Protein AF-A0A255SGQ5-F1 (afdb_monomer)

Radius of gyration: 27.5 Å; Cα contacts (8 Å, |Δi|>4): 583; chains: 1; bounding box: 59×62×75 Å

Nearest PDB structures (foldseek):
  5zg8-assembly1_A-2  TM=3.480E-01  e=1.587E-01  Thermus thermophilus

Sequence (412 aa):
MDKYFICLANSYKRGGRCIAGVEIVFDNNDRWKLVRDDDGRPRWIRPIARTIYGEIPNFLGENIKVFSIVRLTNVVPCPEKAHTENVYYSHIEQYNYAISQDSNVINLLIDTKHQSLFHNRGRAVSTKMIAGINYSLMLIHPDKASAYIDENREKSKNRMRFTYYGTEYDFPITDPTFIDCLKKSADKYTNINDVYLTLSLGLEFEGWHHKLVAGVIIPTDSTKLHEVGGVSYMAQQKQIHHNAYAKWTTGDEEQLSELVKKGVSVQELCQIFGRNEGAIRSRISKLGLDVDASSPHIFDKWANSSNLSLSNQPNWFDEYERKLTSLLDKKNKIEEQINEVRAEILQKMESHGLEKLHSDQFSVSYTPAKTVMQFDSRTFRIENEELYSSYCKPKQREASIVVKRNIKEQYD

Structure (mmCIF, N/CA/C/O backbone):
data_AF-A0A255SGQ5-F1
#
_entry.id   AF-A0A255SGQ5-F1
#
loop_
_atom_site.group_PDB
_atom_site.id
_atom_site.type_symbol
_atom_site.label_atom_id
_atom_site.label_alt_id
_atom_site.label_comp_id
_atom_site.label_asym_id
_atom_site.label_entity_id
_atom_site.label_seq_id
_atom_site.pdbx_PDB_ins_code
_atom_site.Cartn_x
_atom_site.Cartn_y
_atom_site.Cartn_z
_atom_site.occupancy
_atom_site.B_iso_or_equiv
_atom_site.auth_seq_id
_atom_site.auth_comp_id
_atom_site.auth_asym_id
_atom_site.auth_atom_id
_atom_site.pdbx_PDB_model_num
ATOM 1 N N . MET A 1 1 ? 12.057 -13.976 -19.800 1.00 89.31 1 MET A N 1
ATOM 2 C CA . MET A 1 1 ? 11.195 -13.154 -20.675 1.00 89.31 1 MET A CA 1
ATOM 3 C C . MET A 1 1 ? 10.725 -11.953 -19.880 1.00 89.31 1 MET A C 1
ATOM 5 O O . MET A 1 1 ? 10.570 -12.078 -18.665 1.00 89.31 1 MET A O 1
ATOM 9 N N . ASP A 1 2 ? 10.549 -10.819 -20.543 1.00 94.50 2 ASP A N 1
ATOM 10 C CA . ASP A 1 2 ? 10.021 -9.620 -19.902 1.00 94.50 2 ASP A CA 1
ATOM 11 C C . ASP A 1 2 ? 8.510 -9.729 -19.719 1.00 94.50 2 ASP A C 1
ATOM 13 O O . ASP A 1 2 ? 7.827 -10.368 -20.519 1.00 94.50 2 ASP A O 1
ATOM 17 N N . LYS A 1 3 ? 7.991 -9.105 -18.664 1.00 97.88 3 LYS A N 1
ATOM 18 C CA . LYS A 1 3 ? 6.551 -8.969 -18.440 1.00 97.88 3 LYS A CA 1
ATOM 19 C C . LYS A 1 3 ? 6.191 -7.537 -18.102 1.00 97.88 3 LYS A C 1
ATOM 21 O O . LYS A 1 3 ? 6.996 -6.811 -17.521 1.00 97.88 3 LYS A O 1
ATOM 26 N N . TYR A 1 4 ? 4.957 -7.174 -18.419 1.00 98.25 4 TYR A N 1
ATOM 27 C CA . TYR A 1 4 ? 4.394 -5.863 -18.143 1.00 98.25 4 TYR A CA 1
ATOM 28 C C . TYR A 1 4 ? 3.138 -6.021 -17.302 1.00 98.25 4 TYR A C 1
ATOM 30 O O . TYR A 1 4 ? 2.387 -6.980 -17.479 1.00 98.25 4 TYR A O 1
ATOM 38 N N . PHE A 1 5 ? 2.898 -5.086 -16.392 1.00 98.44 5 PHE A N 1
ATOM 39 C CA . PHE A 1 5 ? 1.662 -5.061 -15.623 1.00 98.44 5 PHE A CA 1
ATOM 40 C C . PHE A 1 5 ? 1.232 -3.643 -15.283 1.00 98.44 5 PHE A C 1
ATOM 42 O O . PHE A 1 5 ? 2.065 -2.751 -15.134 1.00 98.44 5 PHE A O 1
ATOM 49 N N . ILE A 1 6 ? -0.075 -3.449 -15.134 1.00 98.25 6 ILE A N 1
ATOM 50 C CA . ILE A 1 6 ? -0.640 -2.220 -14.571 1.00 98.25 6 ILE A CA 1
ATOM 51 C C . ILE A 1 6 ? -0.501 -2.332 -13.057 1.00 98.25 6 ILE A C 1
ATOM 53 O O . ILE A 1 6 ? -1.088 -3.233 -12.461 1.00 98.25 6 ILE A O 1
ATOM 57 N N . CYS A 1 7 ? 0.287 -1.459 -12.432 1.00 98.12 7 CYS A N 1
ATOM 58 C CA . CYS A 1 7 ? 0.491 -1.447 -10.987 1.00 98.12 7 CYS A CA 1
ATOM 59 C C . CYS A 1 7 ? -0.825 -1.119 -10.272 1.00 98.12 7 CYS A C 1
ATOM 61 O O . CYS A 1 7 ? -1.382 -0.046 -10.468 1.00 98.12 7 CYS A O 1
ATOM 63 N N . LEU A 1 8 ? -1.328 -2.016 -9.427 1.00 98.25 8 LEU A N 1
ATOM 64 C CA . LEU A 1 8 ? -2.571 -1.809 -8.668 1.00 98.25 8 LEU A CA 1
ATOM 65 C C . LEU A 1 8 ? -2.339 -1.756 -7.157 1.00 98.25 8 LEU A C 1
ATOM 67 O O . LEU A 1 8 ? -3.241 -1.399 -6.403 1.00 98.25 8 LEU A O 1
ATOM 71 N N . ALA A 1 9 ? -1.135 -2.089 -6.703 1.00 97.88 9 ALA A N 1
ATOM 72 C CA . ALA A 1 9 ? -0.694 -1.904 -5.333 1.00 97.88 9 ALA A CA 1
ATOM 73 C C . ALA A 1 9 ? 0.794 -1.563 -5.313 1.00 97.88 9 ALA A C 1
ATOM 75 O O . ALA A 1 9 ? 1.594 -2.244 -5.950 1.00 97.88 9 ALA A O 1
ATOM 76 N N . ASN A 1 10 ? 1.155 -0.554 -4.525 1.00 97.50 10 ASN A N 1
ATOM 77 C CA . ASN A 1 10 ? 2.523 -0.295 -4.088 1.00 97.50 10 ASN A CA 1
ATOM 78 C C . ASN A 1 10 ? 2.487 0.016 -2.592 1.00 97.50 10 ASN A C 1
ATOM 80 O O . ASN A 1 10 ? 2.470 1.172 -2.185 1.00 97.50 10 ASN A O 1
ATOM 84 N N . SER A 1 11 ? 2.393 -1.024 -1.770 1.00 95.69 11 SER A N 1
ATOM 85 C CA . SER A 1 11 ? 2.067 -0.915 -0.349 1.00 95.69 11 SER A CA 1
ATOM 86 C C . SER A 1 11 ? 3.274 -1.166 0.558 1.00 95.69 11 SER A C 1
ATOM 88 O O . SER A 1 11 ? 4.299 -1.690 0.124 1.00 95.69 11 SER A O 1
ATOM 90 N N . TYR A 1 12 ? 3.192 -0.800 1.838 1.00 93.31 12 TYR A N 1
ATOM 91 C CA . TYR A 1 12 ? 4.212 -1.149 2.828 1.00 93.31 12 TYR A CA 1
ATOM 92 C C . TYR A 1 12 ? 4.217 -2.653 3.140 1.00 93.31 12 TYR A C 1
ATOM 94 O O . TYR A 1 12 ? 3.192 -3.229 3.505 1.00 93.31 12 TYR A O 1
ATOM 102 N N . LYS A 1 13 ? 5.406 -3.270 3.114 1.00 88.06 13 LYS A N 1
ATOM 103 C CA . LYS A 1 13 ? 5.639 -4.669 3.508 1.00 88.06 13 LYS A CA 1
ATOM 104 C C . LYS A 1 13 ? 6.936 -4.788 4.304 1.00 88.06 13 LYS A C 1
ATOM 106 O O . LYS A 1 13 ? 8.016 -4.750 3.732 1.00 88.06 13 LYS A O 1
ATOM 111 N N . ARG A 1 14 ? 6.824 -4.906 5.636 1.00 79.69 14 ARG A N 1
ATOM 112 C CA . ARG A 1 14 ? 7.939 -5.172 6.582 1.00 79.69 14 ARG A CA 1
ATOM 113 C C . ARG A 1 14 ? 9.229 -4.372 6.289 1.00 79.69 14 ARG A C 1
ATOM 115 O O . ARG A 1 14 ? 10.316 -4.927 6.258 1.00 79.69 14 ARG A O 1
ATOM 122 N N . GLY A 1 15 ? 9.112 -3.055 6.103 1.00 80.69 15 GLY A N 1
ATOM 123 C CA . GLY A 1 15 ? 10.257 -2.163 5.858 1.00 80.69 15 GLY A CA 1
ATOM 124 C C . GLY A 1 15 ? 10.618 -1.956 4.382 1.00 80.69 15 GLY A C 1
ATOM 125 O O . GLY A 1 15 ? 11.373 -1.032 4.091 1.00 80.69 15 GLY A O 1
ATOM 126 N N . GLY A 1 16 ? 10.041 -2.737 3.466 1.00 91.62 16 GLY A N 1
ATOM 127 C CA . GLY A 1 16 ? 10.074 -2.524 2.019 1.00 91.62 16 GLY A CA 1
ATOM 128 C C . GLY A 1 16 ? 8.677 -2.314 1.424 1.00 91.62 16 GLY A C 1
ATOM 129 O O . GLY A 1 16 ? 7.744 -1.865 2.104 1.00 91.62 16 GLY A O 1
ATOM 130 N N . ARG A 1 17 ? 8.531 -2.671 0.147 1.00 94.75 17 ARG A N 1
ATOM 131 C CA . ARG A 1 17 ? 7.315 -2.531 -0.658 1.00 94.75 17 ARG A CA 1
ATOM 132 C C . ARG A 1 17 ? 6.735 -3.880 -1.074 1.00 94.75 17 ARG A C 1
ATOM 134 O O . ARG A 1 17 ? 7.462 -4.831 -1.359 1.00 94.75 17 ARG A O 1
ATOM 141 N N . CYS A 1 18 ? 5.413 -3.944 -1.145 1.00 96.00 18 CYS A N 1
ATOM 142 C CA . CYS A 1 18 ? 4.675 -4.944 -1.904 1.00 96.00 18 CYS A CA 1
ATOM 143 C C . CYS A 1 18 ? 4.144 -4.261 -3.160 1.00 96.00 18 CYS A C 1
ATOM 145 O O . CYS A 1 18 ? 3.238 -3.435 -3.064 1.00 96.00 18 CYS A O 1
ATOM 147 N N . ILE A 1 19 ? 4.714 -4.597 -4.316 1.00 97.69 19 ILE A N 1
ATOM 148 C CA . ILE A 1 19 ? 4.248 -4.087 -5.605 1.00 97.69 19 ILE A CA 1
ATOM 149 C C . ILE A 1 19 ? 3.549 -5.220 -6.322 1.00 97.69 19 ILE A C 1
ATOM 151 O O . ILE A 1 19 ? 4.109 -6.307 -6.427 1.00 97.69 19 ILE A O 1
ATOM 155 N N . ALA A 1 20 ? 2.336 -4.979 -6.793 1.00 98.19 20 ALA A N 1
ATOM 156 C CA . ALA A 1 20 ? 1.592 -5.971 -7.542 1.00 98.19 20 ALA A CA 1
ATOM 157 C C . ALA A 1 20 ? 0.621 -5.315 -8.511 1.00 98.19 20 ALA A C 1
ATOM 159 O O . ALA A 1 20 ? 0.219 -4.161 -8.345 1.00 98.19 20 ALA A O 1
ATOM 160 N N . GLY A 1 21 ? 0.210 -6.079 -9.508 1.00 98.25 21 GLY A N 1
ATOM 161 C CA . GLY A 1 21 ? -0.769 -5.615 -10.465 1.00 98.25 21 GLY A CA 1
ATOM 162 C C . GLY A 1 21 ? -1.170 -6.689 -11.449 1.00 98.25 21 GLY A C 1
ATOM 163 O O . GLY A 1 21 ? -0.859 -7.863 -11.256 1.00 98.25 21 GLY A O 1
ATOM 164 N N . VAL A 1 22 ? -1.874 -6.275 -12.494 1.00 98.25 22 VAL A N 1
ATOM 165 C CA . VAL A 1 22 ? -2.429 -7.198 -13.482 1.00 98.25 22 VAL A CA 1
ATOM 166 C C . VAL A 1 22 ? -1.582 -7.197 -14.745 1.00 98.25 22 VAL A C 1
ATOM 168 O O . VAL A 1 22 ? -1.277 -6.137 -15.295 1.00 98.25 22 VAL A O 1
ATOM 171 N N . GLU A 1 23 ? -1.203 -8.395 -15.186 1.00 98.25 23 GLU A N 1
ATOM 172 C CA . GLU A 1 23 ? -0.363 -8.634 -16.354 1.00 98.25 23 GLU A CA 1
ATOM 173 C C . GLU A 1 23 ? -1.043 -8.156 -17.647 1.00 98.25 23 GLU A C 1
ATOM 175 O O . GLU A 1 23 ? -2.237 -8.370 -17.883 1.00 98.25 23 GLU A O 1
ATOM 180 N N . ILE A 1 24 ? -0.249 -7.518 -18.503 1.00 97.69 24 ILE A N 1
ATOM 181 C CA . ILE A 1 24 ? -0.642 -7.049 -19.830 1.00 97.69 24 ILE A CA 1
ATOM 182 C C . ILE A 1 24 ? 0.395 -7.472 -20.872 1.00 97.69 24 ILE A C 1
ATOM 184 O O . ILE A 1 24 ? 1.566 -7.696 -20.564 1.00 97.69 24 ILE A O 1
ATOM 188 N N . VAL A 1 25 ? -0.037 -7.530 -22.127 1.00 96.75 25 VAL A N 1
ATOM 189 C CA . VAL A 1 25 ? 0.829 -7.720 -23.298 1.00 96.75 25 VAL A CA 1
ATOM 190 C C . VAL A 1 25 ? 0.573 -6.617 -24.311 1.00 96.75 25 VAL A C 1
ATOM 192 O O . VAL A 1 25 ? -0.566 -6.181 -24.462 1.00 96.75 25 VAL A O 1
ATOM 195 N N . PHE A 1 26 ? 1.609 -6.173 -25.014 1.00 93.25 26 PHE A N 1
ATOM 196 C CA . PHE A 1 26 ? 1.463 -5.237 -26.125 1.00 93.25 26 PHE A CA 1
ATOM 197 C C . PHE A 1 26 ? 1.238 -6.005 -27.430 1.00 93.25 26 PHE A C 1
ATOM 199 O O . PHE A 1 26 ? 1.880 -7.028 -27.673 1.00 93.25 26 PHE A O 1
ATOM 206 N N . ASP A 1 27 ? 0.288 -5.545 -28.243 1.00 90.56 27 ASP A N 1
ATOM 207 C CA . ASP A 1 27 ? 0.134 -6.006 -29.620 1.00 90.56 27 ASP A CA 1
ATOM 208 C C . ASP A 1 27 ? 1.140 -5.313 -30.555 1.00 90.56 27 ASP A C 1
ATOM 210 O O . ASP A 1 27 ? 1.881 -4.421 -30.150 1.00 90.56 27 ASP A O 1
ATOM 214 N N . ASN A 1 28 ? 1.155 -5.714 -31.829 1.00 89.00 28 ASN A N 1
ATOM 215 C CA . ASN A 1 28 ? 2.071 -5.161 -32.835 1.00 89.00 28 ASN A CA 1
ATOM 216 C C . ASN A 1 28 ? 1.877 -3.652 -33.108 1.00 89.00 28 ASN A C 1
ATOM 218 O O . ASN A 1 28 ? 2.667 -3.078 -33.848 1.00 89.00 28 ASN A O 1
ATOM 222 N N . ASN A 1 29 ? 0.827 -3.030 -32.562 1.00 88.31 29 ASN A N 1
ATOM 223 C CA . ASN A 1 29 ? 0.523 -1.606 -32.696 1.00 88.31 29 ASN A CA 1
ATOM 224 C C . ASN A 1 29 ? 0.699 -0.859 -31.359 1.00 88.31 29 ASN A C 1
ATOM 226 O O . ASN A 1 29 ? 0.055 0.171 -31.153 1.00 88.31 29 ASN A O 1
ATOM 230 N N . ASP A 1 30 ? 1.482 -1.406 -30.423 1.00 85.19 30 ASP A N 1
ATOM 231 C CA . ASP A 1 30 ? 1.725 -0.852 -29.082 1.00 85.19 30 ASP A CA 1
ATOM 232 C C . ASP A 1 30 ? 0.451 -0.630 -28.245 1.00 85.19 30 ASP A C 1
ATOM 234 O O . ASP A 1 30 ? 0.406 0.183 -27.311 1.00 85.19 30 ASP A O 1
ATOM 238 N N . ARG A 1 31 ? -0.618 -1.381 -28.534 1.00 89.31 31 ARG A N 1
ATOM 239 C CA . ARG A 1 31 ? -1.821 -1.389 -27.698 1.00 89.31 31 ARG A CA 1
ATOM 240 C C . ARG A 1 31 ? -1.718 -2.515 -26.694 1.00 89.31 31 ARG A C 1
ATOM 242 O O . ARG A 1 31 ? -1.487 -3.669 -27.056 1.00 89.31 31 ARG A O 1
ATOM 249 N N . TRP A 1 32 ? -1.928 -2.189 -25.429 1.00 93.50 32 TRP A N 1
ATOM 250 C CA . TRP A 1 32 ? -1.949 -3.198 -24.387 1.00 93.50 32 TRP A CA 1
ATOM 251 C C . TRP A 1 32 ? -3.246 -4.018 -24.436 1.00 93.50 32 TRP A C 1
ATOM 253 O O . TRP A 1 32 ? -4.320 -3.527 -24.790 1.00 93.50 32 TRP A O 1
ATOM 263 N N . LYS A 1 33 ? -3.141 -5.286 -24.052 1.00 94.38 33 LYS A N 1
ATOM 264 C CA . LYS A 1 33 ? -4.254 -6.205 -23.821 1.00 94.38 33 LYS A CA 1
ATOM 265 C C . LYS A 1 33 ? -4.074 -6.874 -22.473 1.00 94.38 33 LYS A C 1
ATOM 267 O O . LYS A 1 33 ? -2.959 -7.221 -22.088 1.00 94.38 33 LYS A O 1
ATOM 272 N N . LEU A 1 34 ? -5.188 -7.066 -21.778 1.00 94.69 34 LEU A N 1
ATOM 273 C CA . LEU A 1 34 ? -5.202 -7.738 -20.490 1.00 94.69 34 LEU A CA 1
ATOM 274 C C . LEU A 1 34 ? -4.897 -9.226 -20.644 1.00 94.69 34 LEU A C 1
ATOM 276 O O . LEU A 1 34 ? -5.473 -9.888 -21.510 1.00 94.69 34 LEU A O 1
ATOM 280 N N . VAL A 1 35 ? -4.062 -9.757 -19.760 1.00 96.44 35 VAL A N 1
ATOM 281 C CA . VAL A 1 35 ? -3.876 -11.198 -19.622 1.00 96.44 35 VAL A CA 1
ATOM 282 C C . VAL A 1 35 ? -4.834 -11.719 -18.554 1.00 96.44 35 VAL A C 1
ATOM 284 O O . VAL A 1 35 ? -4.989 -11.122 -17.487 1.00 96.44 35 VAL A O 1
ATOM 287 N N . ARG A 1 36 ? -5.510 -12.829 -18.849 1.00 93.19 36 ARG A N 1
ATOM 288 C CA . ARG A 1 36 ? -6.457 -13.483 -17.941 1.00 93.19 36 ARG A CA 1
ATOM 289 C C . ARG A 1 36 ? -6.011 -14.907 -17.639 1.00 93.19 36 ARG A C 1
ATOM 291 O O . ARG A 1 36 ? -5.355 -15.535 -18.470 1.00 93.19 36 ARG A O 1
ATOM 298 N N . ASP A 1 37 ? -6.360 -15.383 -16.454 1.00 90.50 37 ASP A N 1
ATOM 299 C CA . ASP A 1 37 ? -6.240 -16.790 -16.086 1.00 90.50 37 ASP A CA 1
ATOM 300 C C . ASP A 1 37 ? -7.343 -17.628 -16.740 1.00 90.50 37 ASP A C 1
ATOM 302 O O . ASP A 1 37 ? -8.300 -17.088 -17.300 1.00 90.50 37 ASP A O 1
ATOM 306 N N . ASP A 1 38 ? -7.206 -18.953 -16.673 1.00 88.31 38 ASP A N 1
ATOM 307 C CA . ASP A 1 38 ? -8.115 -19.903 -17.332 1.00 88.31 38 ASP A CA 1
ATOM 308 C C . ASP A 1 38 ? -9.563 -19.782 -16.831 1.00 88.31 38 ASP A C 1
ATOM 310 O O . ASP A 1 38 ? -10.515 -20.078 -17.551 1.00 88.31 38 ASP A O 1
ATOM 314 N N . ASP A 1 39 ? -9.749 -19.290 -15.604 1.00 85.06 39 ASP A N 1
ATOM 315 C CA . ASP A 1 39 ? -11.064 -19.012 -15.025 1.00 85.06 39 ASP A CA 1
ATOM 316 C C . ASP A 1 39 ? -11.664 -17.659 -15.465 1.00 85.06 39 ASP A C 1
ATOM 318 O O . ASP A 1 39 ? -12.807 -17.337 -15.123 1.00 85.06 39 ASP A O 1
ATOM 322 N N . GLY A 1 40 ? -10.928 -16.875 -16.257 1.00 85.00 40 GLY A N 1
ATOM 323 C CA . GLY A 1 40 ? -11.321 -15.575 -16.795 1.00 85.00 40 GLY A CA 1
ATOM 324 C C . GLY A 1 40 ? -10.987 -14.380 -15.898 1.00 85.00 40 GLY A C 1
ATOM 325 O O . GLY A 1 40 ? -11.261 -13.238 -16.288 1.00 85.00 40 GLY A O 1
ATOM 326 N N . ARG A 1 41 ? -10.396 -14.587 -14.716 1.00 89.50 41 ARG A N 1
ATOM 327 C CA . ARG A 1 41 ? -9.955 -13.476 -13.862 1.00 89.50 41 ARG A CA 1
ATOM 328 C C . ARG A 1 41 ? -8.744 -12.755 -14.454 1.00 89.50 41 ARG A C 1
ATOM 330 O O . ARG A 1 41 ? -7.976 -13.362 -15.198 1.00 89.50 41 ARG A O 1
ATOM 337 N N . PRO A 1 42 ? -8.554 -11.462 -14.145 1.00 94.00 42 PRO A N 1
ATOM 338 C CA . PRO A 1 42 ? -7.319 -10.761 -14.475 1.00 94.00 42 PRO A CA 1
ATOM 339 C C . PRO A 1 42 ? -6.110 -11.457 -13.835 1.00 94.00 42 PRO A C 1
ATOM 341 O O . PRO A 1 42 ? -6.112 -11.702 -12.627 1.00 94.00 42 PRO A O 1
ATOM 344 N N . ARG A 1 43 ? -5.083 -11.769 -14.635 1.00 96.50 43 ARG A N 1
ATOM 345 C CA . ARG A 1 43 ? -3.886 -12.467 -14.155 1.00 96.50 43 ARG A CA 1
ATOM 346 C C . ARG A 1 43 ? -3.022 -11.520 -13.339 1.00 96.50 43 ARG A C 1
ATOM 348 O O . ARG A 1 43 ? -2.500 -10.540 -13.870 1.00 96.50 43 ARG A O 1
ATOM 355 N N . TRP A 1 44 ? -2.838 -11.828 -12.064 1.00 97.88 44 TRP A N 1
ATOM 356 C CA . TRP A 1 44 ? -1.971 -11.046 -11.191 1.00 97.88 44 TRP A CA 1
ATOM 357 C C . TRP A 1 44 ? -0.502 -11.420 -11.361 1.00 97.88 44 TRP A C 1
ATOM 359 O O . TRP A 1 44 ? -0.147 -12.572 -11.599 1.00 97.88 44 TRP A O 1
ATOM 369 N N . ILE A 1 45 ? 0.360 -10.429 -11.166 1.00 98.12 45 ILE A N 1
ATOM 370 C CA . ILE A 1 45 ? 1.798 -10.602 -11.020 1.00 98.12 45 ILE A CA 1
ATOM 371 C C . ILE A 1 45 ? 2.280 -9.783 -9.826 1.00 98.12 45 ILE A C 1
ATOM 373 O O . ILE A 1 45 ? 1.923 -8.612 -9.654 1.00 98.12 45 ILE A O 1
ATOM 377 N N . ARG A 1 46 ? 3.095 -10.414 -8.982 1.00 97.81 46 ARG A N 1
ATOM 378 C CA . ARG A 1 46 ? 3.703 -9.781 -7.814 1.00 97.81 46 ARG A CA 1
ATOM 379 C C . ARG A 1 46 ? 5.209 -10.016 -7.815 1.00 97.81 46 ARG A C 1
ATOM 381 O O . ARG A 1 46 ? 5.654 -11.095 -7.413 1.00 97.81 46 ARG A O 1
ATOM 388 N N . PRO A 1 47 ? 6.013 -9.036 -8.257 1.00 97.56 47 PRO A N 1
ATOM 389 C CA . PRO A 1 47 ? 7.455 -9.112 -8.090 1.00 97.56 47 PRO A CA 1
ATOM 390 C C . PRO A 1 47 ? 7.829 -9.240 -6.608 1.00 97.56 47 PRO A C 1
ATOM 392 O O . PRO A 1 47 ? 7.365 -8.475 -5.761 1.00 97.56 47 PRO A O 1
ATOM 395 N N . ILE A 1 48 ? 8.695 -10.203 -6.303 1.00 95.81 48 ILE A N 1
ATOM 396 C CA . ILE A 1 48 ? 9.306 -10.381 -4.986 1.00 95.81 48 ILE A CA 1
ATOM 397 C C . ILE A 1 48 ? 10.828 -10.316 -5.111 1.00 95.81 48 ILE A C 1
ATOM 399 O O . ILE A 1 48 ? 11.419 -10.859 -6.046 1.00 95.81 48 ILE A O 1
ATOM 403 N N . ALA A 1 49 ? 11.480 -9.637 -4.168 1.00 93.38 49 ALA A N 1
ATOM 404 C CA . ALA A 1 49 ? 12.935 -9.663 -4.074 1.00 93.38 49 ALA A CA 1
ATOM 405 C C . ALA A 1 49 ? 13.401 -10.917 -3.318 1.00 93.38 49 ALA A C 1
ATOM 407 O O . ALA A 1 49 ? 12.625 -11.569 -2.620 1.00 93.38 49 ALA A O 1
ATOM 408 N N . ARG A 1 50 ? 14.693 -11.246 -3.407 1.00 89.75 50 ARG A N 1
ATOM 409 C CA . ARG A 1 50 ? 15.318 -12.319 -2.607 1.00 89.75 50 ARG A CA 1
ATOM 410 C C . ARG A 1 50 ? 15.640 -11.841 -1.185 1.00 89.75 50 ARG A C 1
ATOM 412 O O . ARG A 1 50 ? 16.774 -11.916 -0.726 1.00 89.75 50 ARG A O 1
ATOM 419 N N . THR A 1 51 ? 14.638 -11.280 -0.525 1.00 86.81 51 THR A N 1
ATOM 420 C CA . THR A 1 51 ? 14.648 -10.835 0.872 1.00 86.81 51 THR A CA 1
ATOM 421 C C . THR A 1 51 ? 13.883 -11.836 1.736 1.00 86.81 51 THR A C 1
ATOM 423 O O . THR A 1 51 ? 13.176 -12.695 1.212 1.00 86.81 51 THR A O 1
ATOM 426 N N . ILE A 1 52 ? 14.013 -11.733 3.063 1.00 82.50 52 ILE A N 1
ATOM 427 C CA . ILE A 1 52 ? 13.418 -12.692 4.014 1.00 82.50 52 ILE A CA 1
ATOM 428 C C . ILE A 1 52 ? 11.903 -12.814 3.817 1.00 82.50 52 ILE A C 1
ATOM 430 O O . ILE A 1 52 ? 11.364 -13.914 3.891 1.00 82.50 52 ILE A O 1
ATOM 434 N N . TYR A 1 53 ? 11.216 -11.701 3.550 1.00 86.94 53 TYR A N 1
ATOM 435 C CA . TYR A 1 53 ? 9.766 -11.688 3.384 1.00 86.94 53 TYR A CA 1
ATOM 436 C C . TYR A 1 53 ? 9.345 -11.455 1.930 1.00 86.94 53 TYR A C 1
ATOM 438 O O . TYR A 1 53 ? 8.153 -11.293 1.657 1.00 86.94 53 TYR A O 1
ATOM 446 N N . GLY A 1 54 ? 10.283 -11.428 0.980 1.00 89.81 54 GLY A N 1
ATOM 447 C CA . GLY A 1 54 ? 10.016 -11.141 -0.429 1.00 89.81 54 GLY A CA 1
ATOM 448 C C . GLY A 1 54 ? 9.524 -9.713 -0.684 1.00 89.81 54 GLY A C 1
ATOM 449 O O . GLY A 1 54 ? 8.760 -9.474 -1.617 1.00 89.81 54 GLY A O 1
ATOM 450 N N . GLU A 1 55 ? 9.830 -8.768 0.199 1.00 93.94 55 GLU A N 1
ATOM 451 C CA . GLU A 1 55 ? 9.580 -7.341 0.013 1.00 93.94 55 GLU A CA 1
ATOM 452 C C . GLU A 1 55 ? 10.593 -6.712 -0.945 1.00 93.94 55 GLU A C 1
ATOM 454 O O . GLU A 1 55 ? 11.787 -7.005 -0.884 1.00 93.94 55 GLU A O 1
ATOM 459 N N . ILE A 1 56 ? 10.122 -5.813 -1.806 1.00 94.69 56 ILE A N 1
ATOM 460 C CA . ILE A 1 56 ? 10.979 -5.025 -2.692 1.00 94.69 56 ILE A CA 1
ATOM 461 C C . ILE A 1 56 ? 11.616 -3.888 -1.876 1.00 94.69 56 ILE A C 1
ATOM 463 O O . ILE A 1 56 ? 10.897 -3.181 -1.166 1.00 94.69 56 ILE A O 1
ATOM 467 N N . PRO A 1 57 ? 12.939 -3.664 -1.953 1.00 92.44 57 PRO A N 1
ATOM 468 C CA . PRO A 1 57 ? 13.579 -2.518 -1.308 1.00 92.44 57 PRO A CA 1
ATOM 469 C C . PRO A 1 57 ? 12.939 -1.177 -1.702 1.00 92.44 57 PRO A C 1
ATOM 471 O O . PRO A 1 57 ? 12.626 -0.960 -2.871 1.00 92.44 57 PRO A O 1
ATOM 474 N N . ASN A 1 58 ? 12.784 -0.247 -0.750 1.00 90.69 58 ASN A N 1
ATOM 475 C CA . ASN A 1 58 ? 12.061 1.014 -0.996 1.00 90.69 58 ASN A CA 1
ATOM 476 C C . ASN A 1 58 ? 12.605 1.810 -2.185 1.00 90.69 58 ASN A C 1
ATOM 478 O O . ASN A 1 58 ? 11.807 2.256 -2.998 1.00 90.69 58 ASN A O 1
ATOM 482 N N . PHE A 1 59 ? 13.929 1.909 -2.330 1.00 88.38 59 PHE A N 1
ATOM 483 C CA . PHE A 1 59 ? 14.566 2.668 -3.413 1.00 88.38 59 PHE A CA 1
ATOM 484 C C . PHE A 1 59 ? 14.228 2.141 -4.821 1.00 88.38 59 PHE A C 1
ATOM 486 O O . PHE A 1 59 ? 14.317 2.886 -5.790 1.00 88.38 59 PHE A O 1
ATOM 493 N N . LEU A 1 60 ? 13.830 0.868 -4.949 1.00 90.00 60 LEU A N 1
ATOM 494 C CA . LEU A 1 60 ? 13.369 0.294 -6.220 1.00 90.00 60 LEU A CA 1
ATOM 495 C C . LEU A 1 60 ? 11.875 0.525 -6.458 1.00 90.00 60 LEU A C 1
ATOM 497 O O . LEU A 1 60 ? 11.423 0.532 -7.597 1.00 90.00 60 LEU A O 1
ATOM 501 N N . GLY A 1 61 ? 11.097 0.654 -5.384 1.00 88.81 61 GLY A N 1
ATOM 502 C CA . GLY A 1 61 ? 9.641 0.666 -5.452 1.00 88.81 61 GLY A CA 1
ATOM 503 C C . GLY A 1 61 ? 8.986 2.030 -5.281 1.00 88.81 61 GLY A C 1
ATOM 504 O O . GLY A 1 61 ? 7.878 2.224 -5.756 1.00 88.81 61 GLY A O 1
ATOM 505 N N . GLU A 1 62 ? 9.619 2.983 -4.602 1.00 88.38 62 GLU A N 1
ATOM 506 C CA . GLU A 1 62 ? 8.980 4.241 -4.187 1.00 88.38 62 GLU A CA 1
ATOM 507 C C . GLU A 1 62 ? 8.517 5.127 -5.346 1.00 88.38 62 GLU A C 1
ATOM 509 O O . GLU A 1 62 ? 7.507 5.815 -5.220 1.00 88.38 62 GLU A O 1
ATOM 514 N N . ASN A 1 63 ? 9.208 5.059 -6.485 1.00 89.44 63 ASN A N 1
ATOM 515 C CA . ASN A 1 63 ? 8.886 5.851 -7.670 1.00 89.44 63 ASN A CA 1
ATOM 516 C C . ASN A 1 63 ? 7.826 5.199 -8.569 1.00 89.44 63 ASN A C 1
ATOM 518 O O . ASN A 1 63 ? 7.341 5.840 -9.501 1.00 89.44 63 ASN A O 1
ATOM 522 N N . ILE A 1 64 ? 7.448 3.947 -8.296 1.00 94.56 64 ILE A N 1
ATOM 523 C CA . ILE A 1 64 ? 6.408 3.245 -9.048 1.00 94.56 64 ILE A CA 1
ATOM 524 C C . ILE A 1 64 ? 5.049 3.721 -8.549 1.00 94.56 64 ILE A C 1
ATOM 526 O O . ILE A 1 64 ? 4.627 3.418 -7.434 1.00 94.56 64 ILE A O 1
ATOM 530 N N . LYS A 1 65 ? 4.338 4.474 -9.380 1.00 93.75 65 LYS A N 1
ATOM 531 C CA . LYS A 1 65 ? 3.009 4.971 -9.020 1.00 93.75 65 LYS A CA 1
ATOM 532 C C . LYS A 1 65 ? 1.959 3.873 -9.162 1.00 93.75 65 LYS A C 1
ATOM 534 O O . LYS A 1 65 ? 2.037 3.034 -10.056 1.00 93.75 65 LYS A O 1
ATOM 539 N N . VAL A 1 66 ? 0.947 3.892 -8.296 1.00 94.94 66 VAL A N 1
ATOM 540 C CA . VAL A 1 66 ? -0.270 3.116 -8.557 1.00 94.94 66 VAL A CA 1
ATOM 541 C C . VAL A 1 66 ? -0.854 3.599 -9.887 1.00 94.94 66 VAL A C 1
ATOM 543 O O . VAL A 1 66 ? -0.827 4.789 -10.194 1.00 94.94 66 VAL A O 1
ATOM 546 N N . PHE A 1 67 ? -1.327 2.647 -10.678 1.00 94.50 67 PHE A N 1
ATOM 547 C CA . PHE A 1 67 ? -1.860 2.792 -12.024 1.00 94.50 67 PHE A CA 1
ATOM 548 C C . PHE A 1 67 ? -0.843 3.138 -13.130 1.00 94.50 67 PHE A C 1
ATOM 550 O O . PHE A 1 67 ? -1.233 3.381 -14.268 1.00 94.50 67 PHE A O 1
ATOM 557 N N . SER A 1 68 ? 0.467 3.104 -12.858 1.00 95.25 68 SER A N 1
ATOM 558 C CA . SER A 1 68 ? 1.479 3.122 -13.924 1.00 95.25 68 SER A CA 1
ATOM 559 C C . SER A 1 68 ? 1.717 1.726 -14.509 1.00 95.25 68 SER A C 1
ATOM 561 O O . SER A 1 68 ? 1.404 0.711 -13.880 1.00 95.25 68 SER A O 1
ATOM 563 N N . ILE A 1 69 ? 2.288 1.657 -15.716 1.00 97.44 69 ILE A N 1
ATOM 564 C CA . ILE A 1 69 ? 2.774 0.390 -16.271 1.00 97.44 69 ILE A CA 1
ATOM 565 C C . ILE A 1 69 ? 4.175 0.122 -15.729 1.00 97.44 69 ILE A C 1
ATOM 567 O O . ILE A 1 69 ? 5.039 0.997 -15.732 1.00 97.44 69 ILE A O 1
ATOM 571 N N . VAL A 1 70 ? 4.404 -1.103 -15.275 1.00 97.94 70 VAL A N 1
ATOM 572 C CA . VAL A 1 70 ? 5.689 -1.571 -14.759 1.00 97.94 70 VAL A CA 1
ATOM 573 C C . VAL A 1 70 ? 6.200 -2.679 -15.660 1.00 97.94 70 VAL A C 1
ATOM 575 O O . VAL A 1 70 ? 5.447 -3.585 -16.021 1.00 97.94 70 VAL A O 1
ATOM 578 N N . ARG A 1 71 ? 7.486 -2.616 -16.001 1.00 98.06 71 ARG A N 1
ATOM 579 C CA . ARG A 1 71 ? 8.201 -3.673 -16.712 1.00 98.06 71 ARG A CA 1
ATOM 580 C C . ARG A 1 71 ? 9.065 -4.453 -15.731 1.00 98.06 71 ARG A C 1
ATOM 582 O O . ARG A 1 71 ? 9.776 -3.875 -14.910 1.00 98.06 71 ARG A O 1
ATOM 589 N N . LEU A 1 72 ? 9.016 -5.774 -15.851 1.00 98.19 72 LEU A N 1
ATOM 590 C CA . LEU A 1 72 ? 9.912 -6.705 -15.180 1.00 98.19 72 LEU A CA 1
ATOM 591 C C . LEU A 1 72 ? 10.772 -7.422 -16.213 1.00 98.19 72 LEU A C 1
ATOM 593 O O . LEU A 1 72 ? 10.246 -7.965 -17.183 1.00 98.19 72 LEU A O 1
ATOM 597 N N . THR A 1 73 ? 12.076 -7.478 -15.967 1.00 97.69 73 THR A N 1
ATOM 598 C CA . THR A 1 73 ? 13.038 -8.184 -16.823 1.00 97.69 73 THR A CA 1
ATOM 599 C C . THR A 1 73 ? 13.383 -9.550 -16.241 1.00 97.69 73 THR A C 1
ATOM 601 O O . THR A 1 73 ? 13.515 -9.693 -15.023 1.00 97.69 73 THR A O 1
ATOM 604 N N . ASN A 1 74 ? 13.554 -10.551 -17.113 1.00 95.62 74 ASN A N 1
ATOM 605 C CA . ASN A 1 74 ? 13.911 -11.932 -16.748 1.00 95.62 74 ASN A CA 1
ATOM 606 C C . ASN A 1 74 ? 13.016 -12.527 -15.653 1.00 95.62 74 ASN A C 1
ATOM 608 O O . ASN A 1 74 ? 13.490 -12.998 -14.618 1.00 95.62 74 ASN A O 1
ATOM 612 N N . VAL A 1 75 ? 11.707 -12.498 -15.896 1.00 96.94 75 VAL A N 1
ATOM 613 C CA . VAL A 1 75 ? 10.728 -12.987 -14.930 1.00 96.94 75 VAL A CA 1
ATOM 614 C C . VAL A 1 75 ? 10.788 -14.506 -14.796 1.00 96.94 75 VAL A C 1
ATOM 616 O O . VAL A 1 75 ? 10.762 -15.221 -15.800 1.00 96.94 75 VAL A O 1
ATOM 619 N N . VAL A 1 76 ? 10.815 -14.985 -13.550 1.00 96.44 76 VAL A N 1
ATOM 620 C CA . VAL A 1 76 ? 10.758 -16.409 -13.194 1.00 96.44 76 VAL A CA 1
ATOM 621 C C . VAL A 1 76 ? 9.632 -16.627 -12.176 1.00 96.44 76 VAL A C 1
ATOM 623 O O . VAL A 1 76 ? 9.692 -16.038 -11.095 1.00 96.44 76 VAL A O 1
ATOM 626 N N . PRO A 1 77 ? 8.611 -17.453 -12.480 1.00 96.19 77 PRO A N 1
ATOM 627 C CA . PRO A 1 77 ? 7.554 -17.790 -11.527 1.00 96.19 77 PRO A CA 1
ATOM 628 C C . PRO A 1 77 ? 8.100 -18.389 -10.226 1.00 96.19 77 PRO A C 1
ATOM 630 O O . PRO A 1 77 ? 8.983 -19.244 -10.252 1.00 96.19 77 PRO A O 1
ATOM 633 N N . CYS A 1 78 ? 7.560 -17.948 -9.092 1.00 94.38 78 CYS A N 1
ATOM 634 C CA . CYS A 1 78 ? 7.893 -18.445 -7.757 1.00 94.38 78 CYS A CA 1
ATOM 635 C C . CYS A 1 78 ? 6.625 -18.536 -6.882 1.00 94.38 78 CYS A C 1
ATOM 637 O O . CYS A 1 78 ? 6.538 -17.857 -5.854 1.00 94.38 78 CYS A O 1
ATOM 639 N N . PRO A 1 79 ? 5.614 -19.323 -7.293 1.00 91.94 79 PRO A N 1
ATOM 640 C CA . PRO A 1 79 ? 4.362 -19.433 -6.553 1.00 91.94 79 PRO A CA 1
ATOM 641 C C . PRO A 1 79 ? 4.593 -20.035 -5.162 1.00 91.94 79 PRO A C 1
ATOM 643 O O . PRO A 1 79 ? 5.353 -20.991 -5.009 1.00 91.94 79 PRO A O 1
ATOM 646 N N . GLU A 1 80 ? 3.904 -19.509 -4.149 1.00 86.38 80 GLU A N 1
ATOM 647 C CA . GLU A 1 80 ? 3.980 -20.032 -2.781 1.00 86.38 80 GLU A CA 1
ATOM 648 C C . GLU A 1 80 ? 2.608 -20.015 -2.096 1.00 86.38 80 GLU A C 1
ATOM 650 O O . GLU A 1 80 ? 2.065 -18.952 -1.792 1.00 86.38 80 GLU A O 1
ATOM 655 N N . LYS A 1 81 ? 2.050 -21.197 -1.796 1.00 86.50 81 LYS A N 1
ATOM 656 C CA . LYS A 1 81 ? 0.712 -21.344 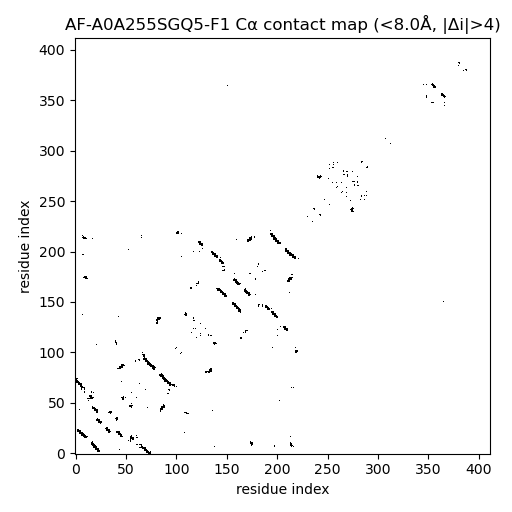-1.186 1.00 86.50 81 LYS A CA 1
ATOM 657 C C . LYS A 1 81 ? -0.336 -20.522 -1.971 1.00 86.50 81 LYS A C 1
ATOM 659 O O . LYS A 1 81 ? -0.451 -20.682 -3.182 1.00 86.50 81 LYS A O 1
ATOM 664 N N . ALA A 1 82 ? -1.060 -19.620 -1.303 1.00 85.69 82 ALA A N 1
ATOM 665 C CA . ALA A 1 82 ? -2.044 -18.732 -1.927 1.00 85.69 82 ALA A CA 1
ATOM 666 C C . ALA A 1 82 ? -1.431 -17.634 -2.812 1.00 85.69 82 ALA A C 1
ATOM 668 O O . ALA A 1 82 ? -2.157 -16.987 -3.560 1.00 85.69 82 ALA A O 1
ATOM 669 N N . HIS A 1 83 ? -0.119 -17.412 -2.726 1.00 90.19 83 HIS A N 1
ATOM 670 C CA . HIS A 1 83 ? 0.616 -16.401 -3.478 1.00 90.19 83 HIS A CA 1
ATOM 671 C C . HIS A 1 83 ? 1.114 -16.951 -4.821 1.00 90.19 83 HIS A C 1
ATOM 673 O O . HIS A 1 83 ? 2.318 -17.007 -5.087 1.00 90.19 83 HIS A O 1
ATOM 679 N N . THR A 1 84 ? 0.185 -17.421 -5.646 1.00 92.88 84 THR A N 1
ATOM 680 C CA . THR A 1 84 ? 0.466 -18.025 -6.957 1.00 92.88 84 THR A CA 1
ATOM 681 C C . THR A 1 84 ? 1.035 -17.016 -7.959 1.00 92.88 84 THR A C 1
ATOM 683 O O . THR A 1 84 ? 1.758 -17.393 -8.876 1.00 92.88 84 THR A O 1
ATOM 686 N N . GLU A 1 85 ? 0.785 -15.727 -7.736 1.00 95.38 85 GLU A N 1
ATOM 687 C CA . GLU A 1 85 ? 1.221 -14.604 -8.564 1.00 95.38 85 GLU A CA 1
ATOM 688 C C . GLU A 1 85 ? 2.695 -14.196 -8.376 1.00 95.38 85 GLU A C 1
ATOM 690 O O . GLU A 1 85 ? 3.186 -13.292 -9.060 1.00 95.38 85 GLU A O 1
ATOM 695 N N . ASN A 1 86 ? 3.391 -14.781 -7.398 1.00 96.62 86 ASN A N 1
ATOM 696 C CA . ASN A 1 86 ? 4.754 -14.392 -7.045 1.00 96.62 86 ASN A CA 1
ATOM 697 C C . ASN A 1 86 ? 5.739 -14.681 -8.181 1.00 96.62 86 ASN A C 1
ATOM 699 O O . ASN A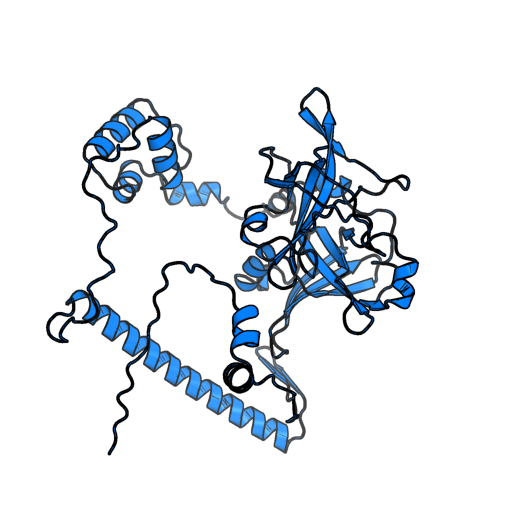 1 86 ? 5.771 -15.782 -8.737 1.00 96.62 86 ASN A O 1
ATOM 703 N N . VAL A 1 87 ? 6.616 -13.716 -8.461 1.00 97.62 87 VAL A N 1
ATOM 704 C CA . VAL A 1 87 ? 7.697 -13.876 -9.438 1.00 97.62 87 VAL A CA 1
ATOM 705 C C . VAL A 1 87 ? 9.008 -13.264 -8.954 1.00 97.62 87 VAL A C 1
ATOM 707 O O . VAL A 1 87 ? 9.024 -12.198 -8.338 1.00 97.62 87 VAL A O 1
ATOM 710 N N . TYR A 1 88 ? 10.123 -13.900 -9.298 1.00 97.25 88 TYR A N 1
ATOM 711 C CA . TYR A 1 88 ? 11.432 -13.254 -9.284 1.00 97.25 88 TYR A CA 1
ATOM 712 C C . TYR A 1 88 ? 11.663 -12.476 -10.580 1.00 97.25 88 TYR A C 1
ATOM 714 O O . TYR A 1 88 ? 11.073 -12.776 -11.618 1.00 97.25 88 TYR A O 1
ATOM 722 N N . TYR A 1 89 ? 12.546 -11.485 -10.511 1.00 96.94 89 TYR A N 1
ATOM 723 C CA . TYR A 1 89 ? 12.913 -10.600 -11.612 1.00 96.94 89 TYR A CA 1
ATOM 724 C C . TYR A 1 89 ? 14.388 -10.194 -11.481 1.00 96.94 89 TYR A C 1
ATOM 726 O O . TYR A 1 89 ? 14.946 -10.232 -10.382 1.00 96.94 89 TYR A O 1
ATOM 734 N N . SER A 1 90 ? 15.024 -9.791 -12.584 1.00 94.75 90 SER A N 1
ATOM 735 C CA . SER A 1 90 ? 16.373 -9.203 -12.559 1.00 94.75 90 SER A CA 1
ATOM 736 C C . SER A 1 90 ? 16.351 -7.676 -12.514 1.00 94.75 90 SER A C 1
ATOM 738 O O . SER A 1 90 ? 17.262 -7.065 -11.967 1.00 94.75 90 SER A O 1
ATOM 740 N N . HIS A 1 91 ? 15.321 -7.056 -13.093 1.00 95.25 91 HIS A N 1
ATOM 741 C CA . HIS A 1 91 ? 15.132 -5.608 -13.087 1.00 95.25 91 HIS A CA 1
ATOM 742 C C . HIS A 1 91 ? 13.643 -5.251 -13.017 1.00 95.25 91 HIS A C 1
ATOM 744 O O . HIS A 1 91 ? 12.808 -6.006 -13.521 1.00 95.25 91 HIS A O 1
ATOM 750 N N . ILE A 1 92 ? 13.332 -4.134 -12.360 1.00 96.75 92 ILE A N 1
ATOM 751 C CA . ILE A 1 92 ? 11.987 -3.568 -12.236 1.00 96.75 92 ILE A CA 1
ATOM 752 C C . ILE A 1 92 ? 12.072 -2.074 -12.525 1.00 96.75 92 ILE A C 1
ATOM 754 O O . ILE A 1 92 ? 12.884 -1.375 -11.923 1.00 96.75 92 ILE A O 1
ATOM 758 N N . GLU A 1 93 ? 11.229 -1.592 -13.430 1.00 95.25 93 GLU A N 1
ATOM 759 C CA . GLU A 1 93 ? 11.180 -0.181 -13.804 1.00 95.25 93 GLU A CA 1
ATOM 760 C C . GLU A 1 93 ? 9.755 0.247 -14.152 1.00 95.25 93 GLU A C 1
ATOM 762 O O . GLU A 1 93 ? 8.941 -0.549 -14.629 1.00 95.25 93 GLU A O 1
ATOM 767 N N . GLN A 1 94 ? 9.448 1.524 -13.933 1.00 95.75 94 GLN A N 1
ATOM 768 C CA . GLN A 1 94 ? 8.221 2.101 -14.463 1.00 95.75 94 GLN A CA 1
ATOM 769 C C . GLN A 1 94 ? 8.387 2.318 -15.971 1.00 95.75 94 GLN A C 1
ATOM 771 O O . GLN A 1 94 ? 9.266 3.057 -16.408 1.00 95.75 94 GLN A O 1
ATOM 776 N N . TYR A 1 95 ? 7.520 1.696 -16.761 1.00 93.88 95 TYR A N 1
ATOM 777 C CA . TYR A 1 95 ? 7.502 1.824 -18.209 1.00 93.88 95 TYR A CA 1
ATOM 778 C C . TYR A 1 95 ? 6.745 3.092 -18.611 1.00 93.88 95 TYR A C 1
ATOM 780 O O . TYR A 1 95 ? 5.630 3.339 -18.143 1.00 93.88 95 TYR A O 1
ATOM 788 N N . ASN A 1 96 ? 7.353 3.914 -19.468 1.00 90.75 96 ASN A N 1
ATOM 789 C CA . ASN A 1 96 ? 6.779 5.192 -19.878 1.00 90.75 96 ASN A CA 1
ATOM 790 C C . ASN A 1 96 ? 5.644 4.992 -20.892 1.00 90.75 96 ASN A C 1
ATOM 792 O O . ASN A 1 96 ? 5.830 5.136 -22.097 1.00 90.75 96 ASN A O 1
ATOM 796 N N . TYR A 1 97 ? 4.467 4.654 -20.380 1.00 89.44 97 TYR A N 1
ATOM 797 C CA . TYR A 1 97 ? 3.246 4.499 -21.152 1.00 89.44 97 TYR A CA 1
ATOM 798 C C . TYR A 1 97 ? 2.073 5.057 -20.350 1.00 89.44 97 TYR A C 1
ATOM 800 O O . TYR A 1 97 ? 1.848 4.676 -19.199 1.00 89.44 97 TYR A O 1
ATOM 808 N N . ALA A 1 98 ? 1.329 5.980 -20.956 1.00 84.81 98 ALA A N 1
ATOM 809 C CA . ALA A 1 98 ? 0.175 6.597 -20.322 1.00 84.81 98 ALA A CA 1
ATOM 810 C C . ALA A 1 98 ? -1.050 5.688 -20.462 1.00 84.81 98 ALA A C 1
ATOM 812 O O . ALA A 1 98 ? -1.493 5.392 -21.570 1.00 84.81 98 ALA A O 1
ATOM 813 N N . ILE A 1 99 ? -1.614 5.276 -19.331 1.00 87.62 99 ILE A N 1
ATOM 814 C CA . ILE A 1 99 ? -2.888 4.562 -19.265 1.00 87.62 99 ILE A CA 1
ATOM 815 C C . ILE A 1 99 ? -3.925 5.449 -18.570 1.00 87.62 99 ILE A C 1
ATOM 817 O O . ILE A 1 99 ? -3.617 6.139 -17.598 1.00 87.62 99 ILE A O 1
ATOM 821 N N . SER A 1 100 ? -5.147 5.467 -19.103 1.00 87.81 100 SER A N 1
ATOM 822 C CA . SER A 1 100 ? -6.238 6.266 -18.541 1.00 87.81 100 SER A CA 1
ATOM 823 C C . SER A 1 100 ? -6.775 5.620 -17.268 1.00 87.81 100 SER A C 1
ATOM 825 O O . SER A 1 100 ? -7.219 4.474 -17.300 1.00 87.81 100 SER A O 1
ATOM 827 N N . GLN A 1 101 ? -6.742 6.352 -16.154 1.00 89.62 101 GLN A N 1
ATOM 828 C CA . GLN A 1 101 ? -7.318 5.941 -14.869 1.00 89.62 101 GLN A CA 1
ATOM 829 C C . GLN A 1 101 ? -8.790 6.358 -14.785 1.00 89.62 101 GLN A C 1
ATOM 831 O O . GLN A 1 101 ? -9.196 7.071 -13.868 1.00 89.62 101 GLN A O 1
ATOM 836 N N . ASP A 1 102 ? -9.582 5.994 -15.787 1.00 88.69 102 ASP A N 1
ATOM 837 C CA . ASP A 1 102 ? -11.037 6.159 -15.767 1.00 88.69 102 ASP A CA 1
ATOM 838 C C . ASP A 1 102 ? -11.726 4.842 -15.402 1.00 88.69 102 ASP A C 1
ATOM 840 O O . ASP A 1 102 ? -11.139 3.758 -15.513 1.00 88.69 102 ASP A O 1
ATOM 844 N N . SER A 1 103 ? -12.979 4.934 -14.963 1.00 85.94 103 SER A N 1
ATOM 845 C CA . SER A 1 103 ? -13.735 3.772 -14.505 1.00 85.94 103 SER A CA 1
ATOM 846 C C . SER A 1 103 ? -13.899 2.691 -15.578 1.00 85.94 103 SER A C 1
ATOM 848 O O . SER A 1 103 ? -13.928 1.512 -15.231 1.00 85.94 103 SER A O 1
ATOM 850 N N . ASN A 1 104 ? -13.929 3.015 -16.879 1.00 85.12 104 ASN A N 1
ATOM 851 C CA . ASN A 1 104 ? -14.049 1.983 -17.918 1.00 85.12 104 ASN A CA 1
ATOM 852 C C . ASN A 1 104 ? -12.814 1.085 -17.956 1.00 85.12 104 ASN A C 1
ATOM 854 O O . ASN A 1 104 ? -12.950 -0.130 -18.078 1.00 85.12 104 ASN A O 1
ATOM 858 N N . VAL A 1 105 ? -11.617 1.663 -17.824 1.00 90.12 105 VAL A N 1
ATOM 859 C CA . VAL A 1 105 ? -10.369 0.891 -17.793 1.00 90.12 105 VAL A CA 1
ATOM 860 C C . VAL A 1 105 ? -10.255 0.097 -16.495 1.00 90.12 105 VAL A C 1
ATOM 862 O O . VAL A 1 105 ? -9.944 -1.093 -16.540 1.00 90.12 105 VAL A O 1
ATOM 865 N N . ILE A 1 106 ? -10.533 0.719 -15.345 1.00 92.38 106 ILE A N 1
ATOM 866 C CA . ILE A 1 106 ? -10.389 0.062 -14.037 1.00 92.38 106 ILE A CA 1
ATOM 867 C C . ILE A 1 106 ? -11.367 -1.119 -13.906 1.00 92.38 106 ILE A C 1
ATOM 869 O O . ILE A 1 106 ? -10.977 -2.184 -13.422 1.00 92.38 106 ILE A O 1
ATOM 873 N N . ASN A 1 107 ? -12.593 -0.991 -14.427 1.00 89.25 107 ASN A N 1
ATOM 874 C CA . ASN A 1 107 ? -13.596 -2.062 -14.439 1.00 89.25 107 ASN A CA 1
ATOM 875 C C . ASN A 1 107 ? -13.154 -3.324 -15.194 1.00 89.25 107 ASN A C 1
ATOM 877 O O . ASN A 1 107 ? -13.642 -4.414 -14.906 1.00 89.25 107 ASN A O 1
ATOM 881 N N . LEU A 1 108 ? -12.197 -3.237 -16.124 1.00 89.19 108 LEU A N 1
ATOM 882 C CA . LEU A 1 108 ? -11.655 -4.427 -16.793 1.00 89.19 108 LEU A CA 1
ATOM 883 C C . LEU A 1 108 ? -10.793 -5.290 -15.858 1.00 89.19 108 LEU A C 1
ATOM 885 O O . LEU A 1 108 ? -10.581 -6.476 -16.144 1.00 89.19 108 LEU A O 1
ATOM 889 N N . LEU A 1 109 ? -10.291 -4.689 -14.774 1.00 94.56 109 LEU A N 1
ATOM 890 C CA . LEU A 1 109 ? -9.297 -5.239 -13.852 1.00 94.56 109 LEU A CA 1
ATOM 891 C C . LEU A 1 109 ? -9.918 -5.820 -12.571 1.00 94.56 109 LEU A C 1
ATOM 893 O O . LEU A 1 109 ? -9.192 -6.401 -11.764 1.00 94.56 109 LEU A O 1
ATOM 897 N N . ILE A 1 110 ? -11.228 -5.654 -12.358 1.00 92.00 110 ILE A N 1
ATOM 898 C CA . ILE A 1 110 ? -11.904 -6.109 -11.137 1.00 92.00 110 ILE A CA 1
ATOM 899 C C . ILE A 1 110 ? -12.097 -7.629 -11.125 1.00 92.00 110 ILE A C 1
ATOM 901 O O . ILE A 1 110 ? -12.272 -8.276 -12.163 1.00 92.00 110 ILE A O 1
ATOM 905 N N . ASP A 1 111 ? -12.104 -8.205 -9.926 1.00 87.94 111 ASP A N 1
ATOM 906 C CA . ASP A 1 111 ? -12.554 -9.575 -9.715 1.00 87.94 111 ASP A CA 1
ATOM 907 C C . ASP A 1 111 ? -14.085 -9.631 -9.802 1.00 87.94 111 ASP A C 1
ATOM 909 O O . ASP A 1 111 ? -14.799 -8.969 -9.050 1.00 87.94 111 ASP A O 1
ATOM 913 N N . THR A 1 112 ? -14.582 -10.435 -10.739 1.00 78.25 112 THR A N 1
ATOM 914 C CA . THR A 1 112 ? -16.016 -10.648 -10.984 1.00 78.25 112 THR A CA 1
ATOM 915 C C . THR A 1 112 ? -16.494 -12.035 -10.559 1.00 78.25 112 THR A C 1
ATOM 917 O O . THR A 1 112 ? -17.653 -12.386 -10.775 1.00 78.25 112 THR A O 1
ATOM 920 N N . LYS A 1 113 ? -15.613 -12.858 -9.981 1.00 83.12 113 LYS A N 1
ATOM 921 C CA . LYS A 1 113 ? -15.896 -14.260 -9.649 1.00 83.12 113 LYS A CA 1
ATOM 922 C C . LYS A 1 113 ? -16.249 -14.443 -8.185 1.00 83.12 113 LYS A C 1
ATOM 924 O O . LYS A 1 113 ? -17.095 -15.274 -7.859 1.00 83.12 113 LYS A O 1
ATOM 929 N N . HIS A 1 114 ? -15.597 -13.698 -7.302 1.00 84.25 114 HIS A N 1
ATOM 930 C CA . HIS A 1 114 ? -15.644 -13.962 -5.875 1.00 84.25 114 HIS A CA 1
ATOM 931 C C . HIS A 1 114 ? -16.604 -13.023 -5.152 1.00 84.25 114 HIS A C 1
ATOM 933 O O . HIS A 1 114 ? -16.364 -11.830 -5.038 1.00 84.25 114 HIS A O 1
ATOM 939 N N . GLN A 1 115 ? -17.656 -13.588 -4.561 1.00 80.62 115 GLN A N 1
ATOM 940 C CA . GLN A 1 115 ? -18.578 -12.837 -3.696 1.00 80.62 115 GLN A CA 1
ATOM 941 C C . GLN A 1 115 ? -18.060 -12.681 -2.257 1.00 80.62 115 GLN A C 1
ATOM 943 O O . GLN A 1 115 ? -18.619 -11.936 -1.459 1.00 80.62 115 GLN A O 1
ATOM 948 N N . SER A 1 116 ? -17.001 -13.413 -1.894 1.00 82.81 116 SER A N 1
ATOM 949 C CA . SER A 1 116 ? -16.366 -13.329 -0.578 1.00 82.81 116 SER A CA 1
ATOM 950 C C . SER A 1 116 ? -14.871 -13.086 -0.718 1.00 82.81 116 SER A C 1
ATOM 952 O O . SER A 1 116 ? -14.223 -13.607 -1.624 1.00 82.81 116 SER A O 1
ATOM 954 N N . LEU A 1 117 ? -14.317 -12.305 0.205 1.00 90.25 117 LEU A N 1
ATOM 955 C CA . LEU A 1 117 ? -12.916 -11.901 0.163 1.00 90.25 117 LEU A CA 1
ATOM 956 C C . LEU A 1 117 ? -12.032 -13.029 0.693 1.00 90.25 117 LEU A C 1
ATOM 958 O O . LEU A 1 117 ? -12.007 -13.268 1.900 1.00 90.25 117 LEU A O 1
ATOM 962 N N . PHE A 1 118 ? -11.298 -13.713 -0.184 1.00 90.88 118 PHE A N 1
ATOM 963 C CA . PHE A 1 118 ? -10.405 -14.821 0.181 1.00 90.88 118 PHE A CA 1
ATOM 964 C C . PHE A 1 118 ? -11.121 -15.937 0.968 1.00 90.88 118 PHE A C 1
ATOM 966 O O . PHE A 1 118 ? -10.667 -16.358 2.032 1.00 90.88 118 PHE A O 1
ATOM 973 N N . HIS A 1 119 ? -12.269 -16.387 0.454 1.00 84.62 119 HIS A N 1
ATOM 974 C CA . HIS A 1 119 ? -13.064 -17.518 0.963 1.00 84.62 119 HIS A CA 1
ATOM 975 C C . HIS A 1 119 ? -13.707 -17.355 2.352 1.00 84.62 119 HIS A C 1
ATOM 977 O O . HIS A 1 119 ? -14.344 -18.289 2.838 1.00 84.62 119 HIS A O 1
ATOM 983 N N . ASN A 1 120 ? -13.597 -16.197 3.017 1.00 85.25 120 ASN A N 1
ATOM 984 C CA . ASN A 1 120 ? -14.344 -15.949 4.255 1.00 85.25 120 ASN A CA 1
ATOM 985 C C . ASN A 1 120 ? -14.715 -14.467 4.456 1.00 85.25 120 ASN A C 1
ATOM 987 O O . ASN A 1 120 ? -14.210 -13.569 3.785 1.00 85.25 120 ASN A O 1
ATOM 991 N N . ARG A 1 121 ? -15.593 -14.189 5.426 1.00 84.50 121 ARG A N 1
ATOM 992 C CA . ARG A 1 121 ? -16.022 -12.821 5.789 1.00 84.50 121 ARG A CA 1
ATOM 993 C C . ARG A 1 121 ? -15.187 -12.176 6.904 1.00 84.50 121 ARG A C 1
ATOM 995 O O . ARG A 1 121 ? -15.394 -11.021 7.246 1.00 84.50 121 ARG A O 1
ATOM 1002 N N . GLY A 1 122 ? -14.227 -12.908 7.464 1.00 87.06 122 GLY A N 1
ATOM 1003 C CA . GLY A 1 122 ? -13.378 -12.436 8.555 1.00 87.06 122 GLY A CA 1
ATOM 1004 C C . GLY A 1 122 ? -12.293 -11.455 8.107 1.00 87.06 122 GLY A C 1
ATOM 1005 O O . GLY A 1 122 ? -12.053 -11.248 6.917 1.00 87.06 122 GLY A O 1
ATOM 1006 N N . ARG A 1 123 ? -11.581 -10.884 9.085 1.00 90.75 123 ARG A N 1
ATOM 1007 C CA . ARG A 1 123 ? -10.419 -9.993 8.870 1.00 90.75 123 ARG A CA 1
ATOM 1008 C C . ARG A 1 123 ? -9.128 -10.737 8.512 1.00 90.75 123 ARG A C 1
ATOM 1010 O O . ARG A 1 123 ? -8.129 -10.105 8.176 1.00 90.75 123 ARG A O 1
ATOM 1017 N N . ALA A 1 124 ? -9.134 -12.059 8.622 1.00 92.69 124 ALA A N 1
ATOM 1018 C CA . ALA A 1 124 ? -7.997 -12.919 8.343 1.00 92.69 124 ALA A CA 1
ATOM 1019 C C . ALA A 1 124 ? -8.465 -14.309 7.898 1.00 92.69 124 ALA A C 1
ATOM 1021 O O . ALA A 1 124 ? -9.617 -14.698 8.113 1.00 92.69 124 ALA A O 1
ATOM 1022 N N . VAL A 1 125 ? -7.555 -15.057 7.289 1.00 92.00 125 VAL A N 1
ATOM 1023 C CA . VAL A 1 125 ? -7.718 -16.469 6.937 1.00 92.00 125 VAL A CA 1
ATOM 1024 C C . VAL A 1 125 ? -6.712 -17.272 7.756 1.00 92.00 125 VAL A C 1
ATOM 1026 O O . VAL A 1 125 ? -5.565 -16.855 7.880 1.00 92.00 125 VAL A O 1
ATOM 1029 N N . SER A 1 126 ? -7.116 -18.393 8.349 1.00 91.00 126 SER A N 1
ATOM 1030 C CA . SER A 1 126 ? -6.175 -19.250 9.078 1.00 91.00 126 SER A CA 1
ATOM 1031 C C . SER A 1 126 ? -5.274 -20.020 8.110 1.00 91.00 126 SER A C 1
ATOM 1033 O O . SER A 1 126 ? -5.705 -20.377 7.011 1.00 91.00 126 SER A O 1
ATOM 1035 N N . THR A 1 127 ? -4.051 -20.357 8.527 1.00 86.75 127 THR A N 1
ATOM 1036 C CA . THR A 1 127 ? -3.105 -21.144 7.710 1.00 86.75 127 THR A CA 1
ATOM 1037 C C . THR A 1 127 ? -3.714 -22.469 7.227 1.00 86.75 127 THR A C 1
ATOM 1039 O O . THR A 1 127 ? -3.444 -22.910 6.114 1.00 86.75 127 THR A O 1
ATOM 1042 N N . LYS A 1 128 ? -4.610 -23.081 8.017 1.00 85.25 128 LYS A N 1
ATOM 1043 C CA . LYS A 1 128 ? -5.326 -24.313 7.637 1.00 85.25 128 LYS A CA 1
ATOM 1044 C C . LYS A 1 128 ? -6.238 -24.127 6.420 1.00 85.25 128 LYS A C 1
ATOM 1046 O O . LYS A 1 128 ? -6.352 -25.035 5.608 1.00 85.25 128 LYS A O 1
ATOM 1051 N N . MET A 1 129 ? -6.882 -22.965 6.290 1.00 85.00 129 MET A N 1
ATOM 1052 C CA . MET A 1 129 ? -7.776 -22.669 5.164 1.00 85.00 129 MET A CA 1
ATOM 1053 C C . MET A 1 129 ? -7.021 -22.194 3.917 1.00 85.00 129 MET A C 1
ATOM 1055 O O . MET A 1 129 ? -7.547 -22.308 2.815 1.00 85.00 129 MET A O 1
ATOM 1059 N N . ILE A 1 130 ? -5.784 -21.708 4.067 1.00 84.69 130 ILE A N 1
ATOM 1060 C CA . ILE A 1 130 ? -4.963 -21.201 2.955 1.00 84.69 130 ILE A CA 1
ATOM 1061 C C . ILE A 1 130 ? -4.653 -22.265 1.903 1.00 84.69 130 ILE A C 1
ATOM 1063 O O . ILE A 1 130 ? -4.528 -21.919 0.735 1.00 84.69 130 ILE A O 1
ATOM 1067 N N . ALA A 1 131 ? -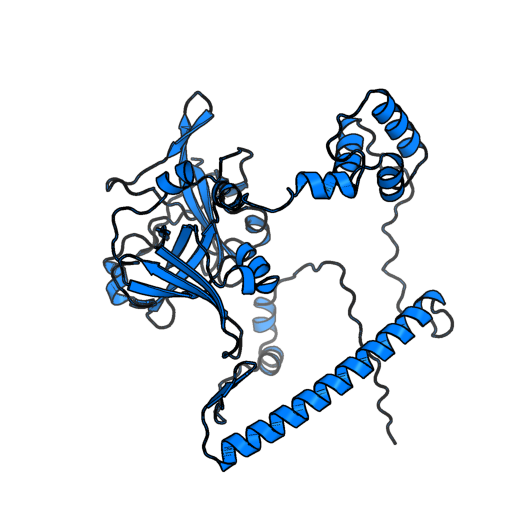4.582 -23.545 2.278 1.00 77.19 131 ALA A N 1
ATOM 1068 C CA . ALA A 1 131 ? -4.322 -24.633 1.332 1.00 77.19 131 ALA A CA 1
ATOM 1069 C C . ALA A 1 131 ? -5.372 -24.732 0.205 1.00 77.19 131 ALA A C 1
ATOM 1071 O O . ALA A 1 131 ? -5.053 -25.214 -0.877 1.00 77.19 131 ALA A O 1
ATOM 1072 N N . GLY A 1 132 ? -6.602 -24.260 0.442 1.00 80.38 132 GLY A N 1
ATOM 1073 C CA . GLY A 1 132 ? -7.668 -24.210 -0.566 1.00 80.38 132 GLY A CA 1
ATOM 1074 C C . GLY A 1 132 ? -7.744 -22.894 -1.344 1.00 80.38 132 GLY A C 1
ATOM 1075 O O . GLY A 1 132 ? -8.624 -22.738 -2.183 1.00 80.38 132 GLY A O 1
ATOM 1076 N N . ILE A 1 133 ? -6.863 -21.930 -1.062 1.00 85.62 133 ILE A N 1
ATOM 1077 C CA . ILE A 1 133 ? -6.864 -20.610 -1.694 1.00 85.62 133 ILE A CA 1
ATOM 1078 C C . ILE A 1 133 ? -5.724 -20.550 -2.707 1.00 85.62 133 ILE A C 1
ATOM 1080 O O . ILE A 1 133 ? -4.567 -20.735 -2.348 1.00 85.62 133 ILE A O 1
ATOM 1084 N N . ASN A 1 134 ? -6.043 -20.239 -3.963 1.00 88.12 134 ASN A N 1
ATOM 1085 C CA . ASN A 1 134 ? -5.074 -20.133 -5.060 1.00 88.12 134 ASN A CA 1
ATOM 1086 C C . ASN A 1 134 ? -4.852 -18.689 -5.553 1.00 88.12 134 ASN A C 1
ATOM 1088 O O . ASN A 1 134 ? -4.303 -18.493 -6.635 1.00 88.12 134 ASN A O 1
ATOM 1092 N N . TYR A 1 135 ? -5.296 -17.688 -4.790 1.00 91.12 135 TYR A N 1
ATOM 1093 C CA . TYR A 1 135 ? -5.068 -16.269 -5.067 1.00 91.12 135 TYR A CA 1
ATOM 1094 C C . TYR A 1 135 ? -4.908 -15.474 -3.770 1.00 91.12 135 TYR A C 1
ATOM 1096 O O . TYR A 1 135 ? -5.585 -15.733 -2.773 1.00 91.12 135 TYR A O 1
ATOM 1104 N N . SER A 1 136 ? -4.044 -14.461 -3.790 1.00 94.50 136 SER A N 1
ATOM 1105 C CA . SER A 1 136 ? -3.797 -13.603 -2.624 1.00 94.50 136 SER A CA 1
ATOM 1106 C C . SER A 1 136 ? -4.042 -12.117 -2.879 1.00 94.50 136 SER A C 1
ATOM 1108 O O . SER A 1 136 ? -3.912 -11.298 -1.966 1.00 94.50 136 SER A O 1
ATOM 1110 N N . LEU A 1 137 ? -4.429 -11.782 -4.109 1.00 96.62 137 LEU A N 1
ATOM 1111 C CA . LEU A 1 137 ? -4.732 -10.437 -4.567 1.00 96.62 137 LEU A CA 1
ATOM 1112 C C . LEU A 1 137 ? -6.050 -10.428 -5.329 1.00 96.62 137 LEU A C 1
ATOM 1114 O O . LEU A 1 137 ? -6.385 -11.388 -6.022 1.00 96.62 137 LEU A O 1
ATOM 1118 N N . MET A 1 138 ? -6.784 -9.332 -5.194 1.00 96.50 138 MET A N 1
ATOM 1119 C CA . MET A 1 138 ? -7.957 -9.038 -6.009 1.00 96.50 138 MET A CA 1
ATOM 1120 C C . MET A 1 138 ? -8.211 -7.533 -6.015 1.00 96.50 138 MET A C 1
ATOM 1122 O O . MET A 1 138 ? -7.924 -6.850 -5.031 1.00 96.50 138 MET A O 1
ATOM 1126 N N . LEU A 1 139 ? -8.767 -7.024 -7.109 1.00 97.81 139 LEU A N 1
ATOM 1127 C CA . LEU A 1 139 ? -9.279 -5.661 -7.189 1.00 97.81 139 LEU A CA 1
ATOM 1128 C C . LEU A 1 139 ? -10.798 -5.725 -7.066 1.00 97.81 139 LEU A C 1
ATOM 1130 O O . LEU A 1 139 ? -11.430 -6.535 -7.743 1.00 97.81 139 LEU A O 1
ATOM 1134 N N . ILE A 1 140 ? -11.380 -4.883 -6.220 1.00 95.75 140 ILE A N 1
ATOM 1135 C CA . ILE A 1 140 ? -12.832 -4.799 -6.050 1.00 95.75 140 ILE A CA 1
ATOM 1136 C C . ILE A 1 140 ? -13.331 -3.370 -6.227 1.00 95.75 140 ILE A C 1
ATOM 1138 O O . ILE A 1 140 ? -12.590 -2.411 -6.004 1.00 95.75 140 ILE A O 1
ATOM 1142 N N . HIS A 1 141 ? -14.617 -3.261 -6.545 1.00 94.69 141 HIS A N 1
ATOM 1143 C CA . HIS A 1 141 ? -15.405 -2.038 -6.449 1.00 94.69 141 HIS A CA 1
ATOM 1144 C C . HIS A 1 141 ? -16.436 -2.233 -5.320 1.00 94.69 141 HIS A C 1
ATOM 1146 O O . HIS A 1 141 ? -17.368 -3.020 -5.490 1.00 94.69 141 HIS A O 1
ATOM 1152 N N . PRO A 1 142 ? -16.199 -1.691 -4.110 1.00 92.12 142 PRO A N 1
ATOM 1153 C CA . PRO A 1 142 ? -17.138 -1.773 -2.994 1.00 92.12 142 PRO A CA 1
ATOM 1154 C C . PRO A 1 142 ? -18.276 -0.745 -3.111 1.00 92.12 142 PRO A C 1
ATOM 1156 O O . PRO A 1 142 ? -18.107 0.300 -3.725 1.00 92.12 142 PRO A O 1
ATOM 1159 N N . ASP A 1 143 ? -19.399 -0.999 -2.432 1.00 80.06 143 ASP A N 1
ATOM 1160 C CA . ASP A 1 143 ? -20.585 -0.125 -2.492 1.00 80.06 143 ASP A CA 1
ATOM 1161 C C . ASP A 1 143 ? -20.431 1.153 -1.653 1.00 80.06 143 ASP A C 1
ATOM 1163 O O . ASP A 1 143 ? -20.703 2.265 -2.093 1.00 80.06 143 ASP A O 1
ATOM 1167 N N . LYS A 1 144 ? -20.040 0.986 -0.388 1.00 87.88 144 LYS A N 1
ATOM 1168 C CA . LYS A 1 144 ? -19.835 2.074 0.577 1.00 87.88 144 LYS A CA 1
ATOM 1169 C C . LYS A 1 144 ? -18.414 1.969 1.061 1.00 87.88 144 LYS A C 1
ATOM 1171 O O . LYS A 1 144 ? -18.046 0.881 1.496 1.00 87.88 144 LYS A O 1
ATOM 1176 N N . ALA A 1 145 ? -17.647 3.051 1.033 1.00 94.12 145 ALA A N 1
ATOM 1177 C CA . ALA A 1 145 ? -16.276 3.059 1.521 1.00 94.12 145 ALA A CA 1
ATOM 1178 C C . ALA A 1 145 ? -15.979 4.323 2.330 1.00 94.12 145 ALA A C 1
ATOM 1180 O O . ALA A 1 145 ? -16.410 5.422 1.987 1.00 94.12 145 ALA A O 1
ATOM 1181 N N . SER A 1 146 ? -15.218 4.165 3.406 1.00 96.56 146 SER A N 1
ATOM 1182 C CA . SER A 1 146 ? -14.692 5.267 4.200 1.00 96.56 146 SER A CA 1
ATOM 1183 C C . SER A 1 146 ? -13.346 4.899 4.806 1.00 96.56 146 SER A C 1
ATOM 1185 O O . SER A 1 146 ? -13.114 3.762 5.219 1.00 96.56 146 SER A O 1
ATOM 1187 N N . ALA A 1 147 ? -12.440 5.866 4.869 1.00 96.69 147 ALA A N 1
ATOM 1188 C CA . ALA A 1 147 ? -11.144 5.715 5.499 1.00 96.69 147 ALA A CA 1
ATOM 1189 C C . ALA A 1 147 ? -11.040 6.590 6.745 1.00 96.69 147 ALA A C 1
ATOM 1191 O O . ALA A 1 147 ? -11.549 7.706 6.791 1.00 96.69 147 ALA A O 1
ATOM 1192 N N . TYR A 1 148 ? -10.359 6.073 7.762 1.00 94.00 148 TYR A N 1
ATOM 1193 C CA . TYR A 1 148 ? -10.173 6.765 9.029 1.00 94.00 148 TYR A CA 1
ATOM 1194 C C . TYR A 1 148 ? -8.860 6.351 9.699 1.00 94.00 148 TYR A C 1
ATOM 1196 O O . TYR A 1 148 ? -8.248 5.333 9.355 1.00 94.00 148 TYR A O 1
ATOM 1204 N N . ILE A 1 149 ? -8.418 7.153 10.663 1.00 93.12 149 ILE A N 1
ATOM 1205 C CA . ILE A 1 149 ? -7.246 6.864 11.490 1.00 93.12 149 ILE A CA 1
ATOM 1206 C C . ILE A 1 149 ? -7.755 6.356 12.842 1.00 93.12 149 ILE A C 1
ATOM 1208 O O . ILE A 1 149 ? -8.450 7.062 13.562 1.00 93.12 149 ILE A O 1
ATOM 1212 N N . ASP A 1 150 ? -7.452 5.102 13.173 1.00 86.06 150 ASP A N 1
ATOM 1213 C CA . ASP A 1 150 ? -7.739 4.516 14.483 1.00 86.06 150 ASP A CA 1
ATOM 1214 C C . ASP A 1 150 ? -6.666 4.965 15.478 1.00 86.06 150 ASP A C 1
ATOM 1216 O O . ASP A 1 150 ? -5.572 4.396 15.504 1.00 86.06 150 ASP A O 1
ATOM 1220 N N . GLU A 1 151 ? -6.970 6.001 16.257 1.00 79.94 151 GLU A N 1
ATOM 1221 C CA . GLU A 1 151 ? -6.083 6.577 17.278 1.00 79.94 151 GLU A CA 1
ATOM 1222 C C . GLU A 1 151 ? -6.157 5.845 18.629 1.00 79.94 151 GLU A C 1
ATOM 1224 O O . GLU A 1 151 ? -5.312 6.055 19.492 1.00 79.94 151 GLU A O 1
ATOM 1229 N N . ASN A 1 152 ? -7.099 4.909 18.801 1.00 59.69 152 ASN A N 1
ATOM 1230 C CA . ASN A 1 152 ? -7.315 4.175 20.058 1.00 59.69 152 ASN A CA 1
ATOM 1231 C C . ASN A 1 152 ? -6.279 3.061 20.317 1.00 59.69 152 ASN A C 1
ATOM 1233 O O . ASN A 1 152 ? -6.471 2.206 21.183 1.00 59.69 152 ASN A O 1
ATOM 1237 N N . ARG A 1 153 ? -5.195 3.006 19.538 1.00 57.28 153 ARG A N 1
ATOM 1238 C CA . ARG A 1 153 ? -4.119 2.012 19.654 1.00 57.28 153 ARG A CA 1
ATOM 1239 C C . ARG A 1 153 ? -2.794 2.723 19.902 1.00 57.28 153 ARG A C 1
ATOM 1241 O O . ARG A 1 153 ? -2.546 3.757 19.297 1.00 57.28 153 ARG A O 1
ATOM 1248 N N . GLU A 1 154 ? -1.892 2.087 20.661 1.00 43.41 154 GLU A N 1
ATOM 1249 C CA . GLU A 1 154 ? -0.508 2.564 20.903 1.00 43.41 154 GLU A CA 1
ATOM 1250 C C . GLU A 1 154 ? 0.229 3.012 19.628 1.00 43.41 154 GLU A C 1
ATOM 1252 O O . GLU A 1 154 ? 1.108 3.868 19.671 1.00 43.41 154 GLU A O 1
ATOM 1257 N N . LYS A 1 155 ? -0.129 2.433 18.475 1.00 54.91 155 LYS A N 1
ATOM 1258 C CA . LYS A 1 155 ? 0.237 2.942 17.152 1.00 54.91 155 LYS A CA 1
ATOM 1259 C C . LYS A 1 155 ? -1.035 3.174 16.358 1.00 54.91 155 LYS A C 1
ATOM 1261 O O . LYS A 1 155 ? -1.759 2.206 16.098 1.00 54.91 155 LYS A O 1
ATOM 1266 N N . SER A 1 156 ? -1.261 4.420 15.944 1.00 65.12 156 SER A N 1
ATOM 1267 C CA . SER A 1 156 ? -2.404 4.762 15.107 1.00 65.12 156 SER A CA 1
ATOM 1268 C C . SER A 1 156 ? -2.405 3.917 13.833 1.00 65.12 156 SER A C 1
ATOM 1270 O O . SER A 1 156 ? -1.365 3.700 13.197 1.00 65.12 156 SER A O 1
ATOM 1272 N N . LYS A 1 157 ? -3.568 3.360 13.481 1.00 82.69 157 LYS A N 1
ATOM 1273 C CA . LYS A 1 157 ? -3.717 2.514 12.290 1.00 82.69 157 LYS A CA 1
ATOM 1274 C C . LYS A 1 157 ? -4.656 3.169 11.293 1.00 82.69 157 LYS A C 1
ATOM 1276 O O . LYS A 1 157 ? -5.804 3.443 11.608 1.00 82.69 157 LYS A O 1
ATOM 1281 N N . ASN A 1 158 ? -4.185 3.342 10.064 1.00 94.25 158 ASN A N 1
ATOM 1282 C CA . ASN A 1 158 ? -5.019 3.776 8.946 1.00 94.25 158 ASN A CA 1
ATOM 1283 C C . ASN A 1 158 ? -5.919 2.611 8.525 1.00 94.25 158 ASN A C 1
ATOM 1285 O O . ASN A 1 158 ? -5.436 1.488 8.341 1.00 94.25 158 ASN A O 1
ATOM 1289 N N . ARG A 1 159 ? -7.221 2.851 8.419 1.00 96.06 159 ARG A N 1
ATOM 1290 C CA . ARG A 1 159 ? -8.255 1.823 8.271 1.00 96.06 159 ARG A CA 1
ATOM 1291 C C . ARG A 1 159 ? -9.205 2.214 7.151 1.00 96.06 159 ARG A C 1
ATOM 1293 O O . ARG A 1 159 ? -9.509 3.390 7.002 1.00 96.06 159 ARG A O 1
ATOM 1300 N N . MET A 1 160 ? -9.661 1.227 6.391 1.00 97.38 160 MET A N 1
ATOM 1301 C CA . MET A 1 160 ? -10.698 1.371 5.376 1.00 97.38 160 MET A CA 1
ATOM 1302 C C . MET A 1 160 ? -11.871 0.488 5.778 1.00 97.38 160 MET A C 1
ATOM 1304 O O . MET A 1 160 ? -11.723 -0.737 5.846 1.00 97.38 160 MET A O 1
ATOM 1308 N N . ARG A 1 161 ? -13.023 1.107 6.022 1.00 97.12 161 ARG A N 1
ATOM 1309 C CA . ARG A 1 161 ? -14.304 0.433 6.181 1.00 97.12 161 ARG A CA 1
ATOM 1310 C C . ARG A 1 161 ? -15.018 0.421 4.845 1.00 97.12 161 ARG A C 1
ATOM 1312 O O . ARG A 1 161 ? -15.073 1.447 4.178 1.00 97.12 161 ARG A O 1
ATOM 1319 N N . PHE A 1 162 ? -15.558 -0.724 4.455 1.00 95.06 162 PHE A N 1
ATOM 1320 C CA . PHE A 1 162 ? -16.308 -0.814 3.214 1.00 95.06 162 PHE A CA 1
ATOM 1321 C C . PHE A 1 162 ? -17.328 -1.949 3.203 1.00 95.06 162 PHE A C 1
ATOM 1323 O O . PHE A 1 162 ? -17.226 -2.884 3.993 1.00 95.06 162 PHE A O 1
ATOM 1330 N N . THR A 1 163 ? -18.307 -1.877 2.303 1.00 89.88 163 THR A N 1
ATOM 1331 C CA . THR A 1 163 ? -19.281 -2.955 2.063 1.00 89.88 163 THR A CA 1
ATOM 1332 C C . THR A 1 163 ? -18.990 -3.648 0.740 1.00 89.88 163 THR A C 1
ATOM 1334 O O . THR A 1 163 ? -18.759 -2.984 -0.267 1.00 89.88 163 THR A O 1
ATOM 1337 N N . TYR A 1 164 ? -19.004 -4.980 0.741 1.00 86.69 164 TYR A N 1
ATOM 1338 C CA . TYR A 1 164 ? -18.864 -5.792 -0.464 1.00 86.69 164 TYR A CA 1
ATOM 1339 C C . TYR A 1 164 ? -19.822 -6.984 -0.390 1.00 86.69 164 TYR A C 1
ATOM 1341 O O . TYR A 1 164 ? -19.794 -7.733 0.591 1.00 86.69 164 TYR A O 1
ATOM 1349 N N . TYR A 1 165 ? -20.709 -7.124 -1.383 1.00 79.12 165 TYR A N 1
ATOM 1350 C CA . TYR A 1 165 ? -21.804 -8.111 -1.396 1.00 79.12 165 TYR A CA 1
ATOM 1351 C C . TYR A 1 165 ? -22.588 -8.156 -0.069 1.00 79.12 165 TYR A C 1
ATOM 1353 O O . TYR A 1 165 ? -22.813 -9.215 0.522 1.00 79.12 165 TYR A O 1
ATOM 1361 N N . GLY A 1 166 ? -22.949 -6.977 0.448 1.00 76.69 166 GLY A N 1
ATOM 1362 C CA . GLY A 1 166 ? -23.714 -6.825 1.691 1.00 76.69 166 GLY A CA 1
ATOM 1363 C C . GLY A 1 166 ? -22.965 -7.181 2.981 1.00 76.69 166 GLY A C 1
ATOM 1364 O O . GLY A 1 166 ? -23.559 -7.141 4.054 1.00 76.69 166 GLY A O 1
ATOM 1365 N N . THR A 1 167 ? -21.678 -7.530 2.909 1.00 82.88 167 THR A N 1
ATOM 1366 C CA . THR A 1 167 ? -20.840 -7.763 4.092 1.00 82.88 167 THR A CA 1
ATOM 1367 C C . THR A 1 167 ? -19.979 -6.540 4.370 1.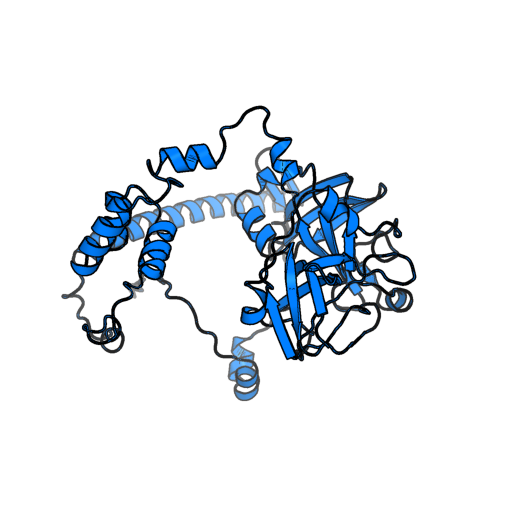00 82.88 167 THR A C 1
ATOM 1369 O O . THR A 1 167 ? -19.287 -6.049 3.478 1.00 82.88 167 THR A O 1
ATOM 1372 N N . GLU A 1 168 ? -19.991 -6.073 5.616 1.00 91.56 168 GLU A N 1
ATOM 1373 C CA . GLU A 1 168 ? -19.109 -5.002 6.064 1.00 91.56 168 GLU A CA 1
ATOM 1374 C C . GLU A 1 168 ? -17.721 -5.531 6.422 1.00 91.56 168 GLU A C 1
ATOM 1376 O O . GLU A 1 168 ? -17.549 -6.501 7.167 1.00 91.56 168 GLU A O 1
ATOM 1381 N N . TYR A 1 169 ? -16.713 -4.838 5.915 1.00 92.56 169 TYR A N 1
ATOM 1382 C CA . TYR A 1 169 ? -15.311 -5.102 6.153 1.00 92.56 169 TYR A CA 1
ATOM 1383 C C . TYR A 1 169 ? -14.643 -3.867 6.724 1.00 92.56 169 TYR A C 1
ATOM 1385 O O . TYR A 1 169 ? -15.042 -2.733 6.475 1.00 92.56 169 TYR A O 1
ATOM 1393 N N . ASP A 1 170 ? -13.593 -4.101 7.499 1.00 95.06 170 ASP A N 1
ATOM 1394 C CA . ASP A 1 170 ? -12.778 -3.028 8.035 1.00 95.06 170 ASP A CA 1
ATOM 1395 C C . ASP A 1 170 ? -11.339 -3.522 8.129 1.00 95.06 170 ASP A C 1
ATOM 1397 O O . ASP A 1 170 ? -11.002 -4.331 9.009 1.00 95.06 170 ASP A O 1
ATOM 1401 N N . PHE A 1 171 ? -10.513 -3.094 7.176 1.00 96.88 171 PHE A N 1
ATOM 1402 C CA . PHE A 1 171 ? -9.158 -3.592 6.946 1.00 96.88 171 PHE A CA 1
ATOM 1403 C C . PHE A 1 171 ? -8.119 -2.479 7.122 1.00 96.88 171 PHE A C 1
ATOM 1405 O O . PHE A 1 171 ? -8.398 -1.312 6.854 1.00 96.88 171 PHE A O 1
ATOM 1412 N N . PRO A 1 172 ? -6.909 -2.807 7.606 1.00 96.31 172 PRO A N 1
ATOM 1413 C CA . PRO A 1 172 ? -5.816 -1.846 7.644 1.00 96.31 172 PRO A CA 1
ATOM 1414 C C . PRO A 1 172 ? -5.388 -1.448 6.224 1.00 96.31 172 PRO A C 1
ATOM 1416 O O . PRO A 1 172 ? -5.278 -2.293 5.331 1.00 96.31 172 PRO A O 1
ATOM 1419 N N . ILE A 1 173 ? -5.106 -0.161 6.047 1.00 97.00 173 ILE A N 1
ATOM 1420 C CA . ILE A 1 173 ? -4.547 0.401 4.820 1.00 97.00 173 ILE A CA 1
ATOM 1421 C C . ILE A 1 173 ? -3.027 0.295 4.895 1.00 97.00 173 ILE A C 1
ATOM 1423 O O . ILE A 1 173 ? -2.414 0.632 5.910 1.00 97.00 173 ILE A O 1
ATOM 1427 N N . THR A 1 174 ? -2.423 -0.167 3.805 1.00 96.00 174 THR A N 1
ATOM 1428 C CA . THR A 1 174 ? -0.966 -0.273 3.648 1.00 96.00 174 THR A CA 1
ATOM 1429 C C . THR A 1 174 ? -0.436 0.518 2.453 1.00 96.00 174 THR A C 1
ATOM 1431 O O . THR A 1 174 ? 0.774 0.553 2.253 1.00 96.00 174 THR A O 1
ATOM 1434 N N . ASP A 1 175 ? -1.309 1.186 1.697 1.00 96.56 175 ASP A N 1
ATOM 1435 C CA . ASP A 1 175 ? -0.948 2.092 0.604 1.00 96.56 175 ASP A CA 1
ATOM 1436 C C . ASP A 1 175 ? -0.318 3.393 1.159 1.00 96.56 175 ASP A C 1
ATOM 1438 O O . ASP A 1 175 ? -1.015 4.176 1.806 1.00 96.56 175 ASP A O 1
ATOM 1442 N N . PRO A 1 176 ? 0.985 3.645 0.947 1.00 94.00 176 PRO A N 1
ATOM 1443 C CA . PRO A 1 176 ? 1.700 4.807 1.466 1.00 94.00 176 PRO A CA 1
ATOM 1444 C C . PRO A 1 176 ? 1.136 6.132 0.949 1.00 94.00 176 PRO A C 1
ATOM 1446 O O . PRO A 1 176 ? 0.980 7.068 1.728 1.00 94.00 176 PRO A O 1
ATOM 1449 N N . THR A 1 177 ? 0.820 6.208 -0.344 1.00 94.50 177 THR A N 1
ATOM 1450 C CA . THR A 1 177 ? 0.375 7.435 -0.999 1.00 94.50 177 THR A CA 1
ATOM 1451 C C . THR A 1 177 ? -0.999 7.812 -0.475 1.00 94.50 177 THR A C 1
ATOM 1453 O O . THR A 1 177 ? -1.215 8.956 -0.074 1.00 94.50 177 THR A O 1
ATOM 1456 N N . PHE A 1 178 ? -1.904 6.836 -0.382 1.00 95.19 178 PHE A N 1
ATOM 1457 C CA . PHE A 1 178 ? -3.220 7.076 0.194 1.00 95.19 178 PHE A CA 1
ATOM 1458 C C . PHE A 1 178 ? -3.149 7.385 1.696 1.00 95.19 178 PHE A C 1
ATOM 1460 O O . PHE A 1 178 ? -3.856 8.272 2.166 1.00 95.19 178 PHE A O 1
ATOM 1467 N N . ILE A 1 179 ? -2.278 6.715 2.460 1.00 95.25 179 ILE A N 1
ATOM 1468 C CA . ILE A 1 179 ? -2.063 7.020 3.885 1.00 95.25 179 ILE A CA 1
ATOM 1469 C C . ILE A 1 179 ? -1.625 8.475 4.078 1.00 95.25 179 ILE A C 1
ATOM 1471 O O . ILE A 1 179 ? -2.132 9.151 4.974 1.00 95.25 179 ILE A O 1
ATOM 1475 N N . ASP A 1 180 ? -0.702 8.972 3.257 1.00 93.69 180 ASP A N 1
ATOM 1476 C CA . ASP A 1 180 ? -0.235 10.356 3.352 1.00 93.69 180 ASP A CA 1
ATOM 1477 C C . ASP A 1 180 ? -1.347 11.352 2.997 1.00 93.69 180 ASP A C 1
ATOM 1479 O O . ASP A 1 180 ? -1.480 12.391 3.646 1.00 93.69 180 ASP A O 1
ATOM 1483 N N . CYS A 1 181 ? -2.186 11.024 2.013 1.00 93.31 181 CYS A N 1
ATOM 1484 C CA . CYS A 1 181 ? -3.390 11.785 1.687 1.00 93.31 181 CYS A CA 1
ATOM 1485 C C . CYS A 1 181 ? -4.405 11.794 2.843 1.00 93.31 181 CYS A C 1
ATOM 1487 O O . CYS A 1 181 ? -4.917 12.859 3.193 1.00 93.31 181 CYS A O 1
ATOM 1489 N N . LEU A 1 182 ? -4.656 10.638 3.462 1.00 93.69 182 LEU A N 1
ATOM 1490 C CA . LEU A 1 182 ? -5.571 10.481 4.592 1.00 93.69 182 LEU A CA 1
ATOM 1491 C C . LEU A 1 182 ? -5.117 11.313 5.795 1.00 93.69 182 LEU A C 1
ATOM 1493 O O . LEU A 1 182 ? -5.908 12.060 6.358 1.00 93.69 182 LEU A O 1
ATOM 1497 N N . LYS A 1 183 ? -3.828 11.254 6.149 1.00 91.94 183 LYS A N 1
ATOM 1498 C CA . LYS A 1 183 ? -3.253 12.036 7.257 1.00 91.94 183 LYS A CA 1
ATOM 1499 C C . LYS A 1 183 ? -3.358 13.545 7.055 1.00 91.94 183 LYS A C 1
ATOM 1501 O O . LYS A 1 183 ? -3.459 14.280 8.029 1.00 91.94 183 LYS A O 1
ATOM 1506 N N . LYS A 1 184 ? -3.308 14.015 5.806 1.00 92.44 184 LYS A N 1
ATOM 1507 C CA . LYS A 1 184 ? -3.423 15.444 5.477 1.00 92.44 184 LYS A CA 1
ATOM 1508 C C . LYS A 1 184 ? -4.865 15.947 5.501 1.00 92.44 184 LYS A C 1
ATOM 1510 O O . LYS A 1 184 ? -5.080 17.146 5.649 1.00 92.44 184 LYS A O 1
ATOM 1515 N N . SER A 1 185 ? -5.849 15.086 5.253 1.00 89.38 185 SER A N 1
ATOM 1516 C CA . SER A 1 185 ? -7.245 15.502 5.071 1.00 89.38 185 SER A CA 1
ATOM 1517 C C . SER A 1 185 ? -8.210 14.349 5.351 1.00 89.38 185 SER A C 1
ATOM 1519 O O . SER A 1 185 ? -8.872 13.868 4.433 1.00 89.38 185 SER A O 1
ATOM 1521 N N . ALA A 1 186 ? -8.286 13.897 6.604 1.00 87.56 186 ALA A N 1
ATOM 1522 C CA . ALA A 1 186 ? -9.086 12.729 6.974 1.00 87.56 186 ALA A CA 1
ATOM 1523 C C . ALA A 1 186 ? -10.576 12.895 6.633 1.00 87.56 186 ALA A C 1
ATOM 1525 O O . ALA A 1 186 ? -11.186 11.973 6.092 1.00 87.56 186 ALA A O 1
ATOM 1526 N N . ASP A 1 187 ? -11.123 14.098 6.835 1.00 86.50 187 ASP A N 1
ATOM 1527 C CA . ASP A 1 187 ? -12.542 14.406 6.612 1.00 86.50 187 ASP A CA 1
ATOM 1528 C C . ASP A 1 187 ? -13.008 14.113 5.181 1.00 86.50 187 ASP A C 1
ATOM 1530 O O . ASP A 1 187 ? -14.138 13.670 4.974 1.00 86.50 187 ASP A O 1
ATOM 1534 N N . LYS A 1 188 ? -12.118 14.271 4.189 1.00 89.12 188 LYS A N 1
ATOM 1535 C CA . LYS A 1 188 ? -12.418 14.000 2.771 1.00 89.12 188 LYS A CA 1
ATOM 1536 C C . LYS A 1 188 ? -12.707 12.531 2.481 1.00 89.12 188 LYS A C 1
ATOM 1538 O O . LYS A 1 188 ? -13.284 12.227 1.445 1.00 89.12 188 LYS A O 1
ATOM 1543 N N . TYR A 1 189 ? -12.280 11.633 3.362 1.00 91.94 189 TYR A N 1
ATOM 1544 C CA . TYR A 1 189 ? -12.392 10.193 3.163 1.00 91.94 189 TYR A CA 1
ATOM 1545 C C . TYR A 1 189 ? -13.409 9.546 4.105 1.00 91.94 189 TYR A C 1
ATOM 1547 O O . TYR A 1 189 ? -13.514 8.325 4.140 1.00 91.94 189 TYR A O 1
ATOM 1555 N N . THR A 1 190 ? -14.195 10.344 4.834 1.00 89.50 190 THR A N 1
ATOM 1556 C CA . THR A 1 190 ? -15.297 9.855 5.682 1.00 89.50 190 THR A CA 1
ATOM 1557 C C . THR A 1 190 ? -16.437 9.234 4.872 1.00 89.50 190 THR A C 1
ATOM 1559 O O . THR A 1 190 ? -17.146 8.369 5.383 1.00 89.50 190 THR A O 1
ATOM 1562 N N . ASN A 1 191 ? -16.564 9.615 3.598 1.00 89.19 191 ASN A N 1
ATOM 1563 C CA . ASN A 1 191 ? -17.413 8.965 2.609 1.00 89.19 191 ASN A CA 1
ATOM 1564 C C . ASN A 1 191 ? -16.759 9.053 1.222 1.00 89.19 191 ASN A C 1
ATOM 1566 O O . ASN A 1 191 ? -16.548 10.149 0.704 1.00 89.19 191 ASN A O 1
ATOM 1570 N N . ILE A 1 192 ? -16.433 7.907 0.628 1.00 90.62 192 ILE A N 1
ATOM 1571 C CA . ILE A 1 192 ? -15.780 7.807 -0.679 1.00 90.62 192 ILE A CA 1
ATOM 1572 C C . ILE A 1 192 ? -16.785 7.200 -1.661 1.00 90.62 192 ILE A C 1
ATOM 1574 O O . ILE A 1 192 ? -17.104 6.018 -1.564 1.00 90.62 192 ILE A O 1
ATOM 1578 N N . ASN A 1 193 ? -17.291 8.025 -2.582 1.00 78.75 193 ASN A N 1
ATOM 1579 C CA . ASN A 1 193 ? -18.394 7.653 -3.477 1.00 78.75 193 ASN A CA 1
ATOM 1580 C C . ASN A 1 193 ? -17.992 6.652 -4.569 1.00 78.75 193 ASN A C 1
ATOM 1582 O O . ASN A 1 193 ? -18.773 5.767 -4.892 1.00 78.75 193 ASN A O 1
ATOM 1586 N N . ASP A 1 194 ? -16.804 6.810 -5.155 1.00 88.75 194 ASP A N 1
ATOM 1587 C CA . ASP A 1 194 ? -16.316 5.938 -6.224 1.00 88.75 194 ASP A CA 1
ATOM 1588 C C . ASP A 1 194 ? -14.841 5.616 -5.986 1.00 88.75 194 ASP A C 1
ATOM 1590 O O . ASP A 1 194 ? -13.970 6.491 -6.019 1.00 88.75 194 ASP A O 1
ATOM 1594 N N . VAL A 1 195 ? -14.571 4.358 -5.653 1.00 95.25 195 VAL A N 1
ATOM 1595 C CA . VAL A 1 195 ? -13.242 3.894 -5.269 1.00 95.25 195 VAL A CA 1
ATOM 1596 C C . VAL A 1 195 ? -13.078 2.432 -5.604 1.00 95.25 195 VAL A C 1
ATOM 1598 O O . VAL A 1 195 ? -13.989 1.637 -5.425 1.00 95.25 195 VAL A O 1
ATOM 1601 N N . TYR A 1 196 ? -11.880 2.062 -6.025 1.00 97.62 196 TYR A N 1
ATOM 1602 C CA . TYR A 1 196 ? -11.489 0.685 -6.250 1.00 97.62 196 TYR A CA 1
ATOM 1603 C C . TYR A 1 196 ? -10.402 0.324 -5.247 1.00 97.62 196 TYR A C 1
ATOM 1605 O O . TYR A 1 196 ? -9.477 1.103 -4.992 1.00 97.62 196 TYR A O 1
ATOM 1613 N N . LEU A 1 197 ? -10.529 -0.856 -4.648 1.00 98.31 197 LEU A N 1
ATOM 1614 C CA . LEU A 1 197 ? -9.633 -1.317 -3.596 1.00 98.31 197 LEU A CA 1
ATOM 1615 C C . LEU A 1 197 ? -8.882 -2.552 -4.066 1.00 98.31 197 LEU A C 1
ATOM 1617 O O . LEU A 1 197 ? -9.486 -3.588 -4.350 1.00 98.31 197 LEU A O 1
ATOM 1621 N N . THR A 1 198 ? -7.556 -2.460 -4.088 1.00 98.56 198 THR A N 1
ATOM 1622 C CA . THR A 1 198 ? -6.709 -3.642 -4.219 1.00 98.56 198 THR A CA 1
ATOM 1623 C C . THR A 1 198 ? -6.570 -4.276 -2.849 1.00 98.56 198 THR A C 1
ATOM 1625 O O . THR A 1 198 ? -5.983 -3.697 -1.929 1.00 98.56 198 THR A O 1
ATOM 1628 N N . LEU A 1 199 ? -7.114 -5.477 -2.709 1.00 98.25 199 LEU A N 1
ATOM 1629 C CA . LEU A 1 199 ? -7.062 -6.261 -1.489 1.00 98.25 199 LEU A CA 1
ATOM 1630 C C . LEU A 1 199 ? -5.934 -7.278 -1.561 1.00 98.25 199 LEU A C 1
ATOM 1632 O O . LEU A 1 199 ? -5.653 -7.840 -2.617 1.00 98.25 199 LEU A O 1
ATOM 1636 N N . SER A 1 200 ? -5.304 -7.527 -0.417 1.00 96.88 200 SER A N 1
ATOM 1637 C CA . SER A 1 200 ? -4.164 -8.432 -0.313 1.00 96.88 200 SER A CA 1
ATOM 1638 C C . SER A 1 200 ? -4.226 -9.287 0.948 1.00 96.88 200 SER A C 1
ATOM 1640 O O . SER A 1 200 ? -4.639 -8.804 2.007 1.00 96.88 200 SER A O 1
ATOM 1642 N N . LEU A 1 201 ? -3.780 -10.541 0.852 1.00 94.88 201 LEU A N 1
ATOM 1643 C CA . LEU A 1 201 ? -3.458 -11.370 2.011 1.00 94.88 201 LEU A CA 1
ATOM 1644 C C . LEU A 1 201 ? -2.011 -11.136 2.449 1.00 94.88 201 LEU A C 1
ATOM 1646 O O . LEU A 1 201 ? -1.065 -11.311 1.680 1.00 94.88 201 LEU A O 1
ATOM 1650 N N . GLY A 1 202 ? -1.845 -10.776 3.718 1.00 91.44 202 GLY A N 1
ATOM 1651 C CA . GLY A 1 202 ? -0.547 -10.692 4.368 1.00 91.44 202 GLY A CA 1
ATOM 1652 C C . GLY A 1 202 ? 0.114 -12.060 4.540 1.00 91.44 202 GLY A C 1
ATOM 1653 O O . GLY A 1 202 ? -0.520 -13.113 4.432 1.00 91.44 202 GLY A O 1
ATOM 1654 N N . LEU A 1 203 ? 1.409 -12.024 4.853 1.00 87.44 203 LEU A N 1
ATOM 1655 C CA . LEU A 1 203 ? 2.155 -13.209 5.266 1.00 87.44 203 LEU A CA 1
ATOM 1656 C C . LEU A 1 203 ? 1.590 -13.789 6.563 1.00 87.44 203 LEU A C 1
ATOM 1658 O O . LEU A 1 203 ? 0.934 -13.090 7.340 1.00 87.44 203 LEU A O 1
ATOM 1662 N N . GLU A 1 204 ? 1.894 -15.063 6.783 1.00 88.56 204 GLU A N 1
ATOM 1663 C CA . GLU A 1 204 ? 1.521 -15.777 7.994 1.00 88.56 204 GLU A CA 1
ATOM 1664 C C . GLU A 1 204 ? 2.097 -15.083 9.236 1.00 88.56 204 GLU A C 1
ATOM 1666 O O . GLU A 1 204 ? 3.291 -14.788 9.318 1.00 88.56 204 GLU A O 1
ATOM 1671 N N . PHE A 1 205 ? 1.232 -14.824 10.211 1.00 82.56 205 PHE A N 1
ATOM 1672 C CA . PHE A 1 205 ? 1.598 -14.341 11.531 1.00 82.56 205 PHE A CA 1
ATOM 1673 C C . PHE A 1 205 ? 0.703 -15.033 12.559 1.00 82.56 205 PHE A C 1
ATOM 1675 O O . PHE A 1 205 ? -0.518 -14.933 12.477 1.00 82.56 205 PHE A O 1
ATOM 1682 N N . GLU A 1 206 ? 1.309 -15.780 13.484 1.00 86.94 206 GLU A N 1
ATOM 1683 C CA . GLU A 1 206 ? 0.596 -16.527 14.536 1.00 86.94 206 GLU A CA 1
ATOM 1684 C C . GLU A 1 206 ? -0.523 -17.448 13.995 1.00 86.94 206 GLU A C 1
ATOM 1686 O O . GLU A 1 206 ? -1.583 -17.597 14.599 1.00 86.94 206 GLU A O 1
ATOM 1691 N N . GLY A 1 207 ? -0.304 -18.068 12.827 1.00 88.62 207 GLY A N 1
ATOM 1692 C CA . GLY A 1 207 ? -1.271 -18.970 12.184 1.00 88.62 207 GLY A CA 1
ATOM 1693 C C . GLY A 1 207 ? -2.387 -18.275 11.392 1.00 88.62 207 GLY A C 1
ATOM 1694 O O . GLY A 1 207 ? -3.359 -18.927 10.990 1.00 88.62 207 GLY A O 1
ATOM 1695 N N . TRP A 1 208 ? -2.267 -16.963 11.162 1.00 90.06 208 TRP A N 1
ATOM 1696 C CA . TRP A 1 208 ? -3.247 -16.151 10.444 1.00 90.06 208 TRP A CA 1
ATOM 1697 C C . TRP A 1 208 ? -2.622 -15.332 9.314 1.00 90.06 208 TRP A C 1
ATOM 1699 O O . TRP A 1 208 ? -1.533 -14.778 9.433 1.00 90.06 208 TRP A O 1
ATOM 1709 N N . HIS A 1 209 ? -3.373 -15.190 8.226 1.00 92.69 209 HIS A N 1
ATOM 1710 C CA . HIS A 1 209 ? -3.093 -14.309 7.100 1.00 92.69 209 HIS A CA 1
ATOM 1711 C C . HIS A 1 209 ? -4.107 -13.167 7.105 1.00 92.69 209 HIS A C 1
ATOM 1713 O O . HIS A 1 209 ? -5.281 -13.353 6.776 1.00 92.69 209 HIS A O 1
ATOM 1719 N N . HIS A 1 210 ? -3.675 -11.981 7.527 1.00 94.06 210 HIS A N 1
ATOM 1720 C CA . HIS A 1 210 ? -4.549 -10.813 7.626 1.00 94.06 210 HIS A CA 1
ATOM 1721 C C . HIS A 1 210 ? -4.877 -10.224 6.256 1.00 94.06 210 HIS A C 1
ATOM 1723 O O . HIS A 1 210 ? -4.016 -10.145 5.385 1.00 94.06 210 HIS A O 1
ATOM 1729 N N . LYS A 1 211 ? -6.114 -9.754 6.094 1.00 96.56 211 LYS A N 1
ATOM 1730 C CA . LYS A 1 211 ? -6.563 -9.046 4.894 1.00 96.56 211 LYS A CA 1
ATOM 1731 C C . LYS A 1 211 ? -6.242 -7.566 5.014 1.00 96.56 211 LYS A C 1
ATOM 1733 O O . LYS A 1 211 ? -6.449 -6.969 6.072 1.00 96.56 211 LYS A O 1
ATOM 1738 N N . LEU A 1 212 ? -5.738 -6.990 3.934 1.00 97.06 212 LEU A N 1
ATOM 1739 C CA . LEU A 1 212 ? -5.215 -5.630 3.880 1.00 97.06 212 LEU A CA 1
ATOM 1740 C C . LEU A 1 212 ? -5.803 -4.900 2.671 1.00 97.06 212 LEU A C 1
ATOM 1742 O O . LEU A 1 212 ? -6.055 -5.522 1.639 1.00 97.06 212 LEU A O 1
ATOM 1746 N N . VAL A 1 213 ? -5.935 -3.577 2.773 1.00 98.25 213 VAL A N 1
ATOM 1747 C CA . VAL A 1 213 ? -6.059 -2.703 1.599 1.00 98.25 213 VAL A CA 1
ATOM 1748 C C . VAL A 1 213 ? -4.647 -2.305 1.174 1.00 98.25 213 VAL A C 1
ATOM 1750 O O . VAL A 1 213 ? -3.951 -1.578 1.890 1.00 98.25 213 VAL A O 1
ATOM 1753 N N . ALA A 1 214 ? -4.193 -2.847 0.048 1.00 97.75 214 ALA A N 1
ATOM 1754 C CA . ALA A 1 214 ? -2.848 -2.653 -0.494 1.00 97.75 214 ALA A CA 1
ATOM 1755 C C . ALA A 1 214 ? -2.777 -1.543 -1.554 1.00 97.75 214 ALA A C 1
ATOM 1757 O O . ALA A 1 214 ? -1.703 -0.998 -1.791 1.00 97.75 214 ALA A O 1
ATOM 1758 N N . GLY A 1 215 ? -3.906 -1.182 -2.157 1.00 97.62 215 GLY A N 1
ATOM 1759 C CA . GLY A 1 215 ? -4.004 -0.056 -3.079 1.00 97.62 215 GLY A CA 1
ATOM 1760 C C . GLY A 1 215 ? -5.375 0.594 -2.983 1.00 97.62 215 GLY A C 1
ATOM 1761 O O . GLY A 1 215 ? -6.375 -0.112 -2.829 1.00 97.62 215 GLY A O 1
ATOM 1762 N N . VAL A 1 216 ? -5.412 1.923 -3.055 1.00 97.50 216 VAL A N 1
ATOM 1763 C CA . VAL A 1 216 ? -6.655 2.700 -3.140 1.00 97.50 216 VAL A CA 1
ATOM 1764 C C . VAL A 1 216 ? -6.634 3.522 -4.421 1.00 97.50 216 VAL A C 1
ATOM 1766 O O . VAL A 1 216 ? -5.756 4.359 -4.616 1.00 97.50 216 VAL A O 1
ATOM 1769 N N . ILE A 1 217 ? -7.605 3.283 -5.298 1.00 96.19 217 ILE A N 1
ATOM 1770 C CA . ILE A 1 217 ? -7.676 3.899 -6.622 1.00 96.19 217 ILE A CA 1
ATOM 1771 C C . ILE A 1 217 ? -8.976 4.692 -6.706 1.00 96.19 217 ILE A C 1
ATOM 1773 O O . ILE A 1 217 ? -10.061 4.123 -6.653 1.00 96.19 217 ILE A O 1
ATOM 1777 N N . ILE A 1 218 ? -8.857 6.010 -6.847 1.00 93.31 218 ILE A N 1
ATOM 1778 C CA . ILE A 1 218 ? -9.986 6.910 -7.108 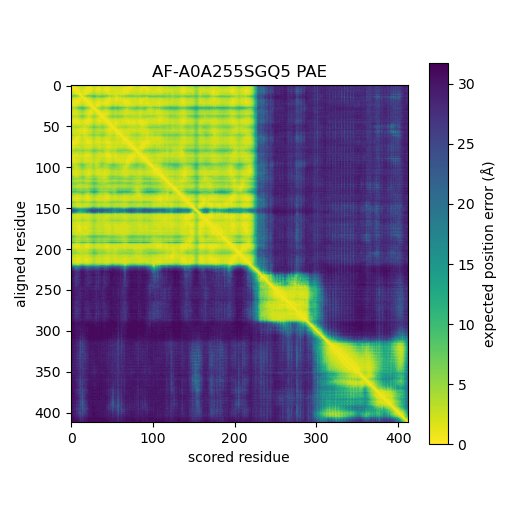1.00 93.31 218 ILE A CA 1
ATOM 1779 C C . ILE A 1 218 ? -9.956 7.242 -8.608 1.00 93.31 218 ILE A C 1
ATOM 1781 O O . ILE A 1 218 ? -8.931 7.748 -9.078 1.00 93.31 218 ILE A O 1
ATOM 1785 N N . PRO A 1 219 ? -11.005 6.933 -9.386 1.00 88.69 219 PRO A N 1
ATOM 1786 C CA . PRO A 1 219 ? -11.028 7.203 -10.821 1.00 88.69 219 PRO A CA 1
ATOM 1787 C C . PRO A 1 219 ? -10.938 8.695 -11.134 1.00 88.69 219 PRO A C 1
ATOM 1789 O O . PRO A 1 219 ? -11.424 9.544 -10.392 1.00 88.69 219 PRO A O 1
ATOM 1792 N N . THR A 1 220 ? -10.340 9.048 -12.261 1.00 83.81 220 THR A N 1
ATOM 1793 C CA . THR A 1 220 ? -10.203 10.449 -12.690 1.00 83.81 220 THR A CA 1
ATOM 1794 C C . THR A 1 220 ? -11.523 11.069 -13.145 1.00 83.81 220 THR A C 1
ATOM 1796 O O . THR A 1 220 ? -11.755 12.254 -12.945 1.00 83.81 220 THR A O 1
ATOM 1799 N N . ASP A 1 221 ? -12.438 10.288 -13.697 1.00 77.88 221 ASP A N 1
ATOM 1800 C CA . ASP A 1 221 ? -13.806 10.689 -14.030 1.00 77.88 221 ASP A CA 1
ATOM 1801 C C . ASP A 1 221 ? -14.705 10.864 -12.798 1.00 77.88 221 ASP A C 1
ATOM 1803 O O . ASP A 1 221 ? -15.619 11.691 -12.835 1.00 77.88 221 ASP A O 1
ATOM 1807 N N . SER A 1 222 ? -14.381 10.231 -11.666 1.00 58.22 222 SER A N 1
ATOM 1808 C CA . SER A 1 222 ? -15.042 10.532 -10.385 1.00 58.22 222 SER A CA 1
ATOM 1809 C C . SER A 1 222 ? -14.823 11.988 -9.934 1.00 58.22 222 SER A C 1
ATOM 1811 O O . SER A 1 222 ? -15.673 12.572 -9.264 1.00 58.22 222 SER A O 1
ATOM 1813 N N . THR A 1 223 ? -13.735 12.631 -10.385 1.00 51.06 223 THR A N 1
ATOM 1814 C CA . THR A 1 223 ? -13.507 14.067 -10.147 1.00 51.06 223 THR A CA 1
ATOM 1815 C C . THR A 1 223 ? -14.322 14.977 -11.071 1.00 51.06 223 THR A C 1
ATOM 1817 O O . THR A 1 223 ? -14.529 16.138 -10.731 1.00 51.06 223 THR A O 1
ATOM 1820 N N . LYS A 1 224 ? -14.854 14.457 -12.190 1.00 38.81 224 LYS A N 1
ATOM 1821 C CA . LYS A 1 224 ? -15.742 15.196 -13.109 1.00 38.81 224 LYS A CA 1
ATOM 1822 C C . LYS A 1 224 ? -17.198 15.195 -12.641 1.00 38.81 224 LYS A C 1
ATOM 1824 O O . LYS A 1 224 ? -17.908 16.167 -12.864 1.00 38.81 224 LYS A O 1
ATOM 1829 N N . LEU A 1 225 ? -17.635 14.148 -11.937 1.00 37.94 225 LEU A N 1
ATOM 1830 C CA . LEU A 1 225 ? -18.981 14.079 -11.344 1.00 37.94 225 LEU A CA 1
ATOM 1831 C C . LEU A 1 225 ? -19.176 15.061 -10.170 1.00 37.94 225 LEU A C 1
ATOM 1833 O O . LEU A 1 225 ? -20.309 15.332 -9.783 1.00 37.94 225 LEU A O 1
ATOM 1837 N N . HIS A 1 226 ? -18.089 15.641 -9.649 1.00 37.88 226 HIS A N 1
ATOM 1838 C CA . HIS A 1 226 ? -18.112 16.726 -8.664 1.00 37.88 226 HIS A CA 1
ATOM 1839 C C . HIS A 1 226 ? -18.058 18.139 -9.281 1.00 37.88 226 HIS A C 1
ATOM 1841 O O . HIS A 1 226 ? -18.126 19.118 -8.540 1.00 37.88 226 HIS A O 1
ATOM 1847 N N . GLU A 1 227 ? -18.011 18.286 -10.613 1.00 34.41 227 GLU A N 1
ATOM 1848 C CA . GLU A 1 227 ? -18.118 19.591 -11.291 1.00 34.41 227 GLU A CA 1
ATOM 1849 C C . GLU A 1 227 ? -19.580 20.049 -11.463 1.00 34.41 227 GLU A C 1
ATOM 1851 O O . GLU A 1 227 ? -19.995 20.533 -12.512 1.00 34.41 227 GLU A O 1
ATOM 1856 N N . VAL A 1 228 ? -20.359 19.984 -10.382 1.00 35.84 228 VAL A N 1
ATOM 1857 C CA . VAL A 1 228 ? -21.411 20.979 -10.143 1.00 35.84 228 VAL A CA 1
ATOM 1858 C C . VAL A 1 228 ? -20.916 21.864 -9.001 1.00 35.84 228 VAL A C 1
ATOM 1860 O O . VAL A 1 228 ? -21.234 21.653 -7.837 1.00 35.84 228 VAL A O 1
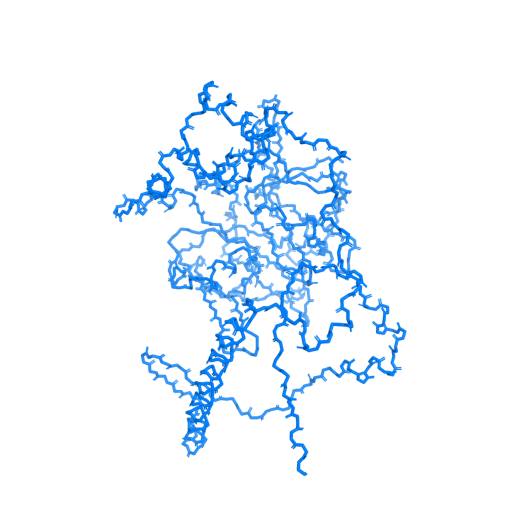ATOM 1863 N N . GLY A 1 229 ? -20.085 22.848 -9.365 1.00 39.72 229 GLY A N 1
ATOM 1864 C CA . GLY A 1 229 ? -19.739 23.994 -8.518 1.00 39.72 229 GLY A CA 1
ATOM 1865 C C . GLY A 1 229 ? -18.367 23.951 -7.834 1.00 39.72 229 GLY A C 1
ATOM 1866 O O . GLY A 1 229 ? -18.280 23.764 -6.626 1.00 39.72 229 GLY A O 1
ATOM 1867 N N . GLY A 1 230 ? -17.289 24.237 -8.571 1.00 32.75 230 GLY A N 1
ATOM 1868 C CA . GLY A 1 230 ? -15.986 24.560 -7.975 1.00 32.75 230 GLY A CA 1
ATOM 1869 C C . GLY A 1 230 ? -14.899 24.804 -9.022 1.00 32.75 230 GLY A C 1
ATOM 1870 O O . GLY A 1 230 ? -14.677 23.977 -9.895 1.00 32.75 230 GLY A O 1
ATOM 1871 N N . VAL A 1 231 ? -14.235 25.959 -8.969 1.00 39.28 231 VAL A N 1
ATOM 1872 C CA . VAL A 1 231 ? -13.297 26.432 -10.003 1.00 39.28 231 VAL A CA 1
ATOM 1873 C C . VAL A 1 231 ? -12.068 25.510 -10.147 1.00 39.28 231 VAL A C 1
ATOM 1875 O O . VAL A 1 231 ? -11.343 25.271 -9.181 1.00 39.28 231 VAL A O 1
ATOM 1878 N N . SER A 1 232 ? -11.818 25.051 -11.382 1.00 42.72 232 SER A N 1
ATOM 1879 C CA . SER A 1 232 ? -10.750 24.123 -11.799 1.00 42.72 232 SER A CA 1
ATOM 1880 C C . SER A 1 232 ? -9.338 24.495 -11.309 1.00 42.72 232 SER A C 1
ATOM 1882 O O . SER A 1 232 ? -8.927 25.656 -11.363 1.00 42.72 232 SER A O 1
ATOM 1884 N N . TYR A 1 233 ? -8.539 23.481 -10.945 1.00 40.19 233 TYR A N 1
ATOM 1885 C CA . TYR A 1 233 ? -7.104 23.581 -10.614 1.00 40.19 233 TYR A CA 1
ATOM 1886 C C . TYR A 1 233 ? -6.289 24.355 -11.668 1.00 40.19 233 TYR A C 1
ATOM 1888 O O . TYR A 1 233 ? -5.395 25.130 -11.333 1.00 40.19 233 TYR A O 1
ATOM 1896 N N . MET A 1 234 ? -6.641 24.217 -12.950 1.00 33.81 234 MET A N 1
ATOM 1897 C CA . MET A 1 234 ? -5.998 24.959 -14.041 1.00 33.81 234 MET A CA 1
ATOM 1898 C C . MET A 1 234 ? -6.274 26.466 -13.961 1.00 33.81 234 MET A C 1
ATOM 1900 O O . MET A 1 234 ? -5.411 27.271 -14.309 1.00 33.81 234 MET A O 1
ATOM 1904 N N . ALA A 1 235 ? -7.449 26.860 -13.468 1.00 44.47 235 ALA A N 1
ATOM 1905 C CA . ALA A 1 235 ? -7.781 28.260 -13.234 1.00 44.47 235 ALA A CA 1
ATOM 1906 C C . ALA A 1 235 ? -7.043 28.813 -12.000 1.00 44.47 235 ALA A C 1
ATOM 1908 O O . ALA A 1 235 ? -6.591 29.954 -12.031 1.00 44.47 235 ALA A O 1
ATOM 1909 N N . GLN A 1 236 ? -6.832 27.992 -10.963 1.00 45.94 236 GLN A N 1
ATOM 1910 C CA . GLN A 1 236 ? -6.034 28.359 -9.782 1.00 45.94 236 GLN A CA 1
ATOM 1911 C C . GLN A 1 236 ? -4.557 28.593 -10.144 1.00 45.94 236 GLN A C 1
ATOM 1913 O O . GLN A 1 236 ? -3.949 29.562 -9.700 1.00 45.94 236 GLN A O 1
ATOM 1918 N N . GLN A 1 237 ? -3.976 27.757 -11.009 1.00 41.62 237 GLN A N 1
ATOM 1919 C CA . GLN A 1 237 ? -2.587 27.930 -11.458 1.00 41.62 237 GLN A CA 1
ATOM 1920 C C . GLN A 1 237 ? -2.406 29.142 -12.388 1.00 41.62 237 GLN A C 1
ATOM 1922 O O . GLN A 1 237 ? -1.385 29.824 -12.304 1.00 41.62 237 GLN A O 1
ATOM 1927 N N . LYS A 1 238 ? -3.410 29.463 -13.220 1.00 51.47 238 LYS A N 1
ATOM 1928 C CA . LYS A 1 238 ? -3.429 30.689 -14.040 1.00 51.47 238 LYS A CA 1
ATOM 1929 C C . LYS A 1 238 ? -3.560 31.979 -13.216 1.00 51.47 238 LYS A C 1
ATOM 1931 O O . LYS A 1 238 ? -3.159 33.029 -13.704 1.00 51.47 238 LYS A O 1
ATOM 1936 N N . GLN A 1 239 ? -4.088 31.911 -11.989 1.00 48.03 239 GLN A N 1
ATOM 1937 C CA . GLN A 1 239 ? -4.148 33.056 -11.067 1.00 48.03 239 GLN A CA 1
ATOM 1938 C C . GLN A 1 239 ? -2.801 33.356 -10.385 1.00 48.03 239 GLN A C 1
ATOM 1940 O O . GLN A 1 239 ? -2.534 34.510 -10.072 1.00 48.03 239 GLN A O 1
ATOM 1945 N N . ILE A 1 240 ? -1.953 32.343 -10.162 1.00 44.16 240 ILE A N 1
ATOM 1946 C CA . ILE A 1 240 ? -0.666 32.484 -9.448 1.00 44.16 240 ILE A CA 1
ATOM 1947 C C . ILE A 1 240 ? 0.469 32.881 -10.404 1.00 44.16 240 ILE A C 1
ATOM 1949 O O . ILE A 1 240 ? 1.368 33.639 -10.048 1.00 44.16 240 ILE A O 1
ATOM 1953 N N . HIS A 1 241 ? 0.426 32.376 -11.635 1.00 53.97 241 HIS A N 1
ATOM 1954 C CA . HIS A 1 241 ? 1.453 32.584 -12.647 1.00 53.97 241 HIS A CA 1
ATOM 1955 C C . HIS A 1 241 ? 0.768 32.958 -13.960 1.00 53.97 241 HIS A C 1
ATOM 1957 O O . HIS A 1 241 ? 0.167 32.102 -14.612 1.00 53.97 241 HIS A O 1
ATOM 1963 N N . HIS A 1 242 ? 0.845 34.233 -14.352 1.00 57.56 242 HIS A N 1
ATOM 1964 C CA . HIS A 1 242 ? 0.060 34.755 -15.478 1.00 57.56 242 HIS A CA 1
ATOM 1965 C C . HIS A 1 242 ? 0.348 34.036 -16.814 1.00 57.56 242 HIS A C 1
ATOM 1967 O O . HIS A 1 242 ? -0.513 34.007 -17.691 1.00 57.56 242 HIS A O 1
ATOM 1973 N N . ASN A 1 243 ? 1.527 33.408 -16.942 1.00 56.03 243 ASN A N 1
ATOM 1974 C CA . ASN A 1 243 ? 1.960 32.629 -18.105 1.00 56.03 243 ASN A CA 1
ATOM 1975 C C . ASN A 1 243 ? 2.009 31.109 -17.847 1.00 56.03 243 ASN A C 1
ATOM 1977 O O . ASN A 1 243 ? 2.621 30.362 -18.622 1.00 56.03 243 ASN A O 1
ATOM 1981 N N . ALA A 1 244 ? 1.367 30.609 -16.785 1.00 48.03 244 ALA A N 1
ATOM 1982 C CA . ALA A 1 244 ? 1.248 29.172 -16.548 1.00 48.03 244 ALA A CA 1
ATOM 1983 C C . ALA A 1 244 ? 0.601 28.480 -17.755 1.00 48.03 244 ALA A C 1
ATOM 1985 O O . ALA A 1 244 ? -0.511 28.817 -18.164 1.00 48.03 244 ALA A O 1
ATOM 1986 N N . TYR A 1 245 ? 1.301 27.485 -18.307 1.00 47.34 245 TYR A N 1
ATOM 1987 C CA . TYR A 1 245 ? 0.881 26.707 -19.481 1.00 47.34 245 TYR A CA 1
ATOM 1988 C C . TYR A 1 245 ? 0.775 27.498 -20.798 1.00 47.34 245 TYR A C 1
ATOM 1990 O O . TYR A 1 245 ? 0.314 26.948 -21.800 1.00 47.34 245 TYR A O 1
ATOM 1998 N N . ALA A 1 246 ? 1.240 28.752 -20.844 1.00 66.12 246 ALA A N 1
ATOM 1999 C CA . ALA A 1 246 ? 1.391 29.480 -22.100 1.00 66.12 246 ALA A CA 1
ATOM 2000 C C . ALA A 1 246 ? 2.452 28.799 -22.985 1.00 66.12 246 ALA A C 1
ATOM 2002 O O . ALA A 1 246 ? 3.441 28.249 -22.487 1.00 66.12 246 ALA A O 1
ATOM 2003 N N . LYS A 1 247 ? 2.279 28.826 -24.311 1.00 73.50 247 LYS A N 1
ATOM 2004 C CA . LYS A 1 247 ? 3.326 28.345 -25.229 1.00 73.50 247 LYS A CA 1
ATOM 2005 C C . LYS A 1 247 ? 4.578 29.220 -25.071 1.00 73.50 247 LYS A C 1
ATOM 2007 O O . LYS A 1 247 ? 4.461 30.400 -24.764 1.00 73.50 247 LYS A O 1
ATOM 2012 N N . TRP A 1 248 ? 5.762 28.624 -25.186 1.00 70.62 248 TRP A N 1
ATOM 2013 C CA . TRP A 1 248 ? 7.017 29.381 -25.246 1.00 70.62 248 TRP A CA 1
ATOM 2014 C C . TRP A 1 248 ? 7.119 30.021 -26.628 1.00 70.62 248 TRP A C 1
ATOM 2016 O O . TRP A 1 248 ? 6.893 29.334 -27.625 1.00 70.62 248 TRP A O 1
ATOM 2026 N N . THR A 1 249 ? 7.394 31.318 -26.680 1.00 85.25 249 THR A N 1
ATOM 2027 C CA . THR A 1 249 ? 7.689 32.021 -27.931 1.00 85.25 249 THR A CA 1
ATOM 2028 C C . THR A 1 249 ? 9.192 32.021 -28.196 1.00 85.25 249 THR A C 1
ATOM 2030 O O . THR A 1 249 ? 9.986 31.827 -27.279 1.00 85.25 249 THR A O 1
ATOM 2033 N N . THR A 1 250 ? 9.594 32.271 -29.442 1.00 81.25 250 THR A N 1
ATOM 2034 C CA . THR A 1 250 ? 11.014 32.409 -29.801 1.00 81.25 250 THR A CA 1
ATOM 2035 C C . THR A 1 250 ? 11.693 33.527 -28.997 1.00 81.25 250 THR A C 1
ATOM 2037 O O . THR A 1 250 ? 12.801 33.335 -28.512 1.00 81.25 250 THR A O 1
ATOM 2040 N N . GLY A 1 251 ? 10.987 34.637 -28.741 1.00 79.25 251 GLY A N 1
ATOM 2041 C CA . GLY A 1 251 ? 11.486 35.718 -27.882 1.00 79.25 251 GLY A CA 1
ATOM 2042 C C . GLY A 1 251 ? 11.659 35.310 -26.412 1.00 79.25 251 GLY A C 1
ATOM 2043 O O . GLY A 1 251 ? 12.647 35.691 -25.791 1.00 79.25 251 GLY A O 1
ATOM 2044 N N . ASP A 1 252 ? 10.759 34.479 -25.864 1.00 78.44 252 ASP A N 1
ATOM 2045 C CA . ASP A 1 252 ? 10.911 33.947 -24.498 1.00 78.44 252 ASP A CA 1
ATOM 2046 C C . ASP A 1 252 ? 12.165 33.064 -24.370 1.00 78.44 252 ASP A C 1
ATOM 2048 O O . ASP A 1 252 ? 12.846 33.083 -23.346 1.00 78.44 252 ASP A O 1
ATOM 2052 N N . GLU A 1 253 ? 12.460 32.261 -25.396 1.00 86.06 253 GLU A N 1
ATOM 2053 C CA . GLU A 1 253 ? 13.616 31.357 -25.413 1.00 86.06 253 GLU A CA 1
ATOM 2054 C C . GLU A 1 253 ? 14.940 32.119 -25.565 1.00 86.06 253 GLU A C 1
ATOM 2056 O O . GLU A 1 253 ? 15.907 31.809 -24.865 1.00 86.06 253 GLU A O 1
ATOM 2061 N N . GLU A 1 254 ? 14.973 33.154 -26.410 1.00 86.88 254 GLU A N 1
ATOM 2062 C CA . GLU A 1 254 ? 16.121 34.057 -26.557 1.00 86.88 254 GLU A CA 1
ATOM 2063 C C . GLU A 1 254 ? 16.428 34.793 -25.246 1.00 86.88 254 GLU A C 1
ATOM 2065 O O . GLU A 1 254 ? 17.569 34.769 -24.770 1.00 86.88 254 GLU A O 1
ATOM 2070 N N . GLN A 1 255 ? 15.401 35.361 -24.607 1.00 85.50 255 GLN A N 1
ATOM 2071 C CA . GLN A 1 255 ? 15.537 36.063 -23.332 1.00 85.50 255 GLN A CA 1
ATOM 2072 C C . GLN A 1 255 ? 15.960 35.114 -22.199 1.00 85.50 255 GLN A C 1
ATOM 2074 O O . GLN A 1 255 ? 16.802 35.466 -21.371 1.00 85.50 255 GLN A O 1
ATOM 2079 N N . LEU A 1 256 ? 15.414 33.892 -22.157 1.00 82.81 256 LEU A N 1
ATOM 2080 C CA . LEU A 1 256 ? 15.794 32.890 -21.158 1.00 82.81 256 LEU A CA 1
ATOM 2081 C C . LEU A 1 256 ? 17.265 32.490 -21.321 1.00 82.81 256 LEU A C 1
ATOM 2083 O O . LEU A 1 256 ? 17.994 32.414 -20.333 1.00 82.81 256 LEU A O 1
ATOM 2087 N N . SER A 1 257 ? 17.710 32.286 -22.562 1.00 84.06 257 SER A N 1
ATOM 2088 C CA . SER A 1 257 ? 19.105 31.984 -22.887 1.00 84.06 257 SER A CA 1
ATOM 2089 C C . SER A 1 257 ? 20.060 33.088 -22.435 1.00 84.06 257 SER A C 1
ATOM 2091 O O . SER A 1 257 ? 21.103 32.805 -21.842 1.00 84.06 257 SER A O 1
ATOM 2093 N N . GLU A 1 258 ? 19.704 34.352 -22.659 1.00 79.31 258 GLU A N 1
ATOM 2094 C CA . GLU A 1 258 ? 20.537 35.483 -22.252 1.00 79.31 258 GLU A CA 1
ATOM 2095 C C . GLU A 1 258 ? 20.654 35.607 -20.722 1.00 79.31 258 GLU A C 1
ATOM 2097 O O . GLU A 1 258 ? 21.749 35.818 -20.199 1.00 79.31 258 GLU A O 1
ATOM 2102 N N . LEU A 1 259 ? 19.550 35.433 -19.987 1.00 74.00 259 LEU A N 1
ATOM 2103 C CA . LEU A 1 259 ? 19.532 35.562 -18.525 1.00 74.00 259 LEU A CA 1
ATOM 2104 C C . LEU A 1 259 ? 20.267 34.414 -17.820 1.00 74.00 259 LEU A C 1
ATOM 2106 O O . LEU A 1 259 ? 20.973 34.650 -16.838 1.00 74.00 259 LEU A O 1
ATOM 2110 N N . VAL A 1 260 ? 20.171 33.192 -18.348 1.00 73.12 260 VAL A N 1
ATOM 2111 C CA . VAL A 1 260 ? 20.939 32.041 -17.844 1.00 73.12 260 VAL A CA 1
ATOM 2112 C C . VAL A 1 260 ? 22.439 32.266 -18.043 1.00 73.12 260 VAL A C 1
ATOM 2114 O O . VAL A 1 260 ? 23.215 32.052 -17.115 1.00 73.12 260 VAL A O 1
ATOM 2117 N N . LYS A 1 261 ? 22.856 32.796 -19.202 1.00 76.00 261 LYS A N 1
ATOM 2118 C CA . LYS A 1 261 ? 24.264 33.157 -19.467 1.00 76.00 261 LYS A CA 1
ATOM 2119 C C . LYS A 1 261 ? 24.782 34.273 -18.553 1.00 76.00 261 LYS A C 1
ATOM 2121 O O . LYS A 1 261 ? 25.979 34.330 -18.290 1.00 76.00 261 LYS A O 1
ATOM 2126 N N . LYS A 1 262 ? 23.896 35.136 -18.045 1.00 69.56 262 LYS A N 1
ATOM 2127 C CA . LYS A 1 262 ? 24.207 36.175 -17.046 1.00 69.56 262 LYS A CA 1
ATOM 2128 C C . LYS A 1 262 ? 24.204 35.659 -15.598 1.00 69.56 262 LYS A C 1
ATOM 2130 O O . LYS A 1 262 ? 24.475 36.439 -14.691 1.00 69.56 262 LYS A O 1
ATOM 2135 N N . GLY A 1 263 ? 23.919 34.373 -15.369 1.00 64.56 263 GLY A N 1
ATOM 2136 C CA . GLY A 1 263 ? 23.949 33.747 -14.043 1.00 64.56 263 GLY A CA 1
ATOM 2137 C C . GLY A 1 263 ? 22.737 34.058 -13.159 1.00 64.56 263 GLY A C 1
ATOM 2138 O O . GLY A 1 263 ? 22.816 33.886 -11.944 1.00 64.56 263 GLY A O 1
ATOM 2139 N N . VAL A 1 264 ? 21.627 34.518 -13.746 1.00 65.94 264 VAL A N 1
ATOM 2140 C CA . VAL A 1 264 ? 20.389 34.823 -13.013 1.00 65.94 264 VAL A CA 1
ATOM 2141 C C . VAL A 1 264 ? 19.817 33.546 -12.401 1.00 65.94 264 VAL A C 1
ATOM 2143 O O . VAL A 1 264 ? 19.758 32.497 -13.049 1.00 65.94 264 VAL A O 1
ATOM 2146 N N . SER A 1 265 ? 19.393 33.624 -11.140 1.00 70.31 265 SER A N 1
ATOM 2147 C CA . SER A 1 265 ? 18.937 32.445 -10.409 1.00 70.31 265 SER A CA 1
ATOM 2148 C C . SER A 1 265 ? 17.608 31.915 -10.957 1.00 70.31 265 SER A C 1
ATOM 2150 O O . SER A 1 265 ? 16.762 32.659 -11.453 1.00 70.31 265 SER A O 1
ATOM 2152 N N . VAL A 1 266 ? 17.362 30.609 -10.814 1.00 58.88 266 VAL A N 1
ATOM 2153 C CA . VAL A 1 266 ? 16.108 29.980 -11.275 1.00 58.88 266 VAL A CA 1
ATOM 2154 C C . VAL A 1 266 ? 14.869 30.622 -10.637 1.00 58.88 266 VAL A C 1
ATOM 2156 O O . VAL A 1 266 ? 13.826 30.720 -11.281 1.00 58.88 266 VAL A O 1
ATOM 2159 N N . GLN A 1 267 ? 14.980 31.095 -9.395 1.00 57.69 267 GLN A N 1
ATOM 2160 C CA . GLN A 1 267 ? 13.892 31.768 -8.684 1.00 57.69 267 GLN A CA 1
ATOM 2161 C C . GLN A 1 267 ? 13.554 33.130 -9.306 1.00 57.69 267 GLN A C 1
ATOM 2163 O O . GLN A 1 267 ? 12.377 33.430 -9.503 1.00 57.69 267 GLN A O 1
ATOM 2168 N N . GLU A 1 268 ? 14.562 33.910 -9.697 1.00 58.22 268 GLU A N 1
ATOM 2169 C CA . GLU A 1 268 ? 14.368 35.169 -10.427 1.00 58.22 268 GLU A CA 1
ATOM 2170 C C . GLU A 1 268 ? 13.826 34.917 -11.841 1.00 58.22 268 GLU A C 1
ATOM 2172 O O . GLU A 1 268 ? 12.912 35.609 -12.284 1.00 58.22 268 GLU A O 1
ATOM 2177 N N . LEU A 1 269 ? 14.286 33.862 -12.525 1.00 67.94 269 LEU A N 1
ATOM 2178 C CA . LEU A 1 269 ? 13.735 33.455 -13.823 1.00 67.94 269 LEU A CA 1
ATOM 2179 C C . LEU A 1 269 ? 12.238 33.095 -13.726 1.00 67.94 269 LEU A C 1
ATOM 2181 O O . LEU A 1 269 ? 11.456 33.458 -14.602 1.00 67.94 269 LEU A O 1
ATOM 2185 N N . CYS A 1 270 ? 11.789 32.446 -12.647 1.00 62.78 270 CYS A N 1
ATOM 2186 C CA . CYS A 1 270 ? 10.360 32.159 -12.443 1.00 62.78 270 CYS A CA 1
ATOM 2187 C C . CYS A 1 270 ? 9.512 33.436 -12.352 1.00 62.78 270 CYS A C 1
ATOM 2189 O O . CYS A 1 270 ? 8.399 33.482 -12.882 1.00 62.78 270 CYS A O 1
ATOM 2191 N N . GLN A 1 271 ? 10.045 34.471 -11.697 1.00 67.56 271 GLN A N 1
ATOM 2192 C CA . GLN A 1 271 ? 9.381 35.766 -11.556 1.00 67.56 271 GLN A CA 1
ATOM 2193 C C . GLN A 1 271 ? 9.350 36.525 -12.886 1.00 67.56 271 GLN A C 1
ATOM 2195 O O . GLN A 1 271 ? 8.287 36.992 -13.286 1.00 67.56 271 GLN A O 1
ATOM 2200 N N . ILE A 1 272 ? 10.479 36.577 -13.602 1.00 70.69 272 ILE A N 1
ATOM 2201 C CA . ILE A 1 272 ? 10.618 37.294 -14.880 1.00 70.69 272 ILE A CA 1
ATOM 2202 C C . ILE A 1 272 ? 9.681 36.722 -15.949 1.00 70.69 272 ILE A C 1
ATOM 2204 O O . ILE A 1 272 ? 9.022 37.475 -16.659 1.00 70.69 272 ILE A O 1
ATOM 2208 N N . PHE A 1 273 ? 9.586 35.395 -16.053 1.00 75.62 273 PHE A N 1
ATOM 2209 C CA . PHE A 1 273 ? 8.755 34.748 -17.072 1.00 75.62 273 PHE A CA 1
ATOM 2210 C C . PHE A 1 273 ? 7.315 34.486 -16.614 1.00 75.62 273 PHE A C 1
ATOM 2212 O O . PHE A 1 273 ? 6.496 34.025 -17.415 1.00 75.62 273 PHE A O 1
ATOM 2219 N N . GLY A 1 274 ? 6.996 34.747 -15.340 1.00 62.84 274 GLY A N 1
ATOM 2220 C CA . GLY A 1 274 ? 5.676 34.490 -14.762 1.00 62.84 274 GLY A CA 1
ATOM 2221 C C . GLY A 1 274 ? 5.264 33.020 -14.871 1.00 62.84 274 GLY A C 1
ATOM 2222 O O . GLY A 1 274 ? 4.103 32.724 -15.166 1.00 62.84 274 GLY A O 1
ATOM 2223 N N . ARG A 1 275 ? 6.226 32.102 -14.707 1.00 75.50 275 ARG A N 1
ATOM 2224 C CA . ARG A 1 275 ? 6.094 30.651 -14.931 1.00 75.50 275 ARG A CA 1
ATOM 2225 C C . ARG A 1 275 ? 6.667 29.872 -13.748 1.00 75.50 275 ARG A C 1
ATOM 2227 O O . ARG A 1 275 ? 7.489 30.376 -12.992 1.00 75.50 275 ARG A O 1
ATOM 2234 N N . ASN A 1 276 ? 6.237 28.621 -13.603 1.00 55.31 276 ASN A N 1
ATOM 2235 C CA . ASN A 1 276 ? 6.709 27.756 -12.526 1.00 55.31 276 ASN A CA 1
ATOM 2236 C C . ASN A 1 276 ? 8.136 27.226 -12.774 1.00 55.31 276 ASN A C 1
ATOM 2238 O O . ASN A 1 276 ? 8.605 27.117 -13.909 1.00 55.31 276 ASN A O 1
ATOM 2242 N N . GLU A 1 277 ? 8.803 26.839 -11.689 1.00 55.69 277 GLU A N 1
ATOM 2243 C CA . GLU A 1 277 ? 10.194 26.375 -11.690 1.00 55.69 277 GLU A CA 1
ATOM 2244 C C . GLU A 1 277 ? 10.428 25.167 -12.607 1.00 55.69 277 GLU A C 1
ATOM 2246 O O . GLU A 1 277 ? 11.426 25.107 -13.327 1.00 55.69 277 GLU A O 1
ATOM 2251 N N . GLY A 1 278 ? 9.470 24.237 -12.650 1.00 53.41 278 GLY A N 1
ATOM 2252 C CA . GLY A 1 278 ? 9.526 23.077 -13.540 1.00 53.41 278 GLY A CA 1
ATOM 2253 C C . GLY A 1 278 ? 9.538 23.457 -15.025 1.00 53.41 278 GLY A C 1
ATOM 2254 O O . GLY A 1 278 ? 10.297 22.871 -15.798 1.00 53.41 278 GLY A O 1
ATOM 2255 N N . ALA A 1 279 ? 8.753 24.462 -15.435 1.00 62.72 279 ALA A N 1
ATOM 2256 C CA . ALA A 1 279 ? 8.742 24.950 -16.812 1.00 62.72 279 ALA A CA 1
ATOM 2257 C C . ALA A 1 279 ? 10.056 25.648 -17.191 1.00 62.72 279 ALA A C 1
ATOM 2259 O O . ALA A 1 279 ? 10.523 25.460 -18.315 1.00 62.72 279 ALA A O 1
ATOM 2260 N N . ILE A 1 280 ? 10.659 26.406 -16.266 1.00 70.81 280 ILE A N 1
ATOM 2261 C CA . ILE A 1 280 ? 11.959 27.070 -16.462 1.00 70.81 280 ILE A CA 1
ATOM 2262 C C . ILE A 1 280 ? 13.068 26.027 -16.617 1.00 70.81 280 ILE A C 1
ATOM 2264 O O . ILE A 1 280 ? 13.751 26.000 -17.638 1.00 70.81 280 ILE A O 1
ATOM 2268 N N . ARG A 1 281 ? 13.193 25.104 -15.657 1.00 64.75 281 ARG A N 1
ATOM 2269 C CA . ARG A 1 281 ? 14.229 24.057 -15.662 1.00 64.75 281 ARG A CA 1
ATOM 2270 C C . ARG A 1 281 ? 14.131 23.148 -16.885 1.00 64.75 281 ARG A C 1
ATOM 2272 O O . ARG A 1 281 ? 15.138 22.861 -17.523 1.00 64.75 281 ARG A O 1
ATOM 2279 N N . SER A 1 282 ? 12.915 22.744 -17.257 1.00 64.12 282 SER A N 1
ATOM 2280 C CA . SER A 1 282 ? 12.703 21.932 -18.458 1.00 64.12 282 SER A CA 1
ATOM 2281 C C . SER A 1 282 ? 13.101 22.675 -19.735 1.00 64.12 282 SER A C 1
ATOM 2283 O O . SER A 1 282 ? 13.615 22.051 -20.662 1.00 64.12 282 SER A O 1
ATOM 2285 N N . ARG A 1 283 ? 12.877 23.995 -19.803 1.00 81.50 283 ARG A N 1
ATOM 2286 C CA . ARG A 1 283 ? 13.224 24.783 -20.988 1.00 81.50 283 ARG A CA 1
ATOM 2287 C C . ARG A 1 283 ? 14.728 25.025 -21.109 1.00 81.50 283 ARG A C 1
ATOM 2289 O O . ARG A 1 283 ? 15.241 24.872 -22.208 1.00 81.50 283 ARG A O 1
ATOM 2296 N N . ILE A 1 284 ? 15.426 25.310 -20.008 1.00 76.94 284 ILE A N 1
ATOM 2297 C CA . ILE A 1 284 ? 16.896 25.453 -19.973 1.00 76.94 284 ILE A CA 1
ATOM 2298 C C . ILE A 1 284 ? 17.574 24.193 -20.525 1.00 76.94 284 ILE A C 1
ATOM 2300 O O . ILE A 1 284 ? 18.396 24.283 -21.436 1.00 76.94 284 ILE A O 1
ATOM 2304 N N . SER A 1 285 ? 17.140 23.024 -20.048 1.00 74.38 285 SER A N 1
ATOM 2305 C CA . SER A 1 285 ? 17.653 21.732 -20.512 1.00 74.38 285 SER A CA 1
ATOM 2306 C C . SER A 1 285 ? 17.344 21.484 -21.997 1.00 74.38 285 SER A C 1
ATOM 2308 O O . SER A 1 285 ? 18.212 21.064 -22.757 1.00 74.38 285 SER A O 1
ATOM 2310 N N . LYS A 1 286 ? 16.135 21.828 -22.468 1.00 74.00 286 LYS A N 1
ATOM 2311 C CA . LYS A 1 286 ? 15.769 21.711 -23.896 1.00 74.00 286 LYS A CA 1
ATOM 2312 C C . LYS A 1 286 ? 16.542 22.652 -24.821 1.00 74.00 286 LYS A C 1
ATOM 2314 O O . LYS A 1 286 ? 16.684 22.332 -25.996 1.00 74.00 286 LYS A O 1
ATOM 2319 N N . LEU A 1 287 ? 17.005 23.791 -24.311 1.00 79.44 287 LEU A N 1
ATOM 2320 C CA . LEU A 1 287 ? 17.836 24.746 -25.048 1.00 79.44 287 LEU A CA 1
ATOM 2321 C C . LEU A 1 287 ? 19.336 24.407 -24.970 1.00 79.44 287 LEU A C 1
ATOM 2323 O O . LEU A 1 287 ? 20.140 25.114 -25.572 1.00 79.44 287 LEU A O 1
ATOM 2327 N N . GLY A 1 288 ? 19.717 23.342 -24.252 1.00 75.12 288 GLY A N 1
ATOM 2328 C CA . GLY A 1 288 ? 21.109 22.897 -24.137 1.00 75.12 288 GLY A CA 1
ATOM 2329 C C . GLY A 1 288 ? 22.003 23.874 -23.372 1.00 75.12 288 GLY A C 1
ATOM 2330 O O . GLY A 1 288 ? 23.185 23.987 -23.675 1.00 75.12 288 GLY A O 1
ATOM 2331 N N . LEU A 1 289 ? 21.438 24.614 -22.414 1.00 70.31 289 LEU A N 1
ATOM 2332 C CA . LEU A 1 289 ? 22.138 25.654 -21.648 1.00 70.31 289 LEU A CA 1
ATOM 2333 C C . LEU A 1 289 ? 22.674 25.155 -20.293 1.00 70.31 289 LEU A C 1
ATOM 2335 O O . LEU A 1 289 ? 22.993 25.967 -19.423 1.00 70.31 289 LEU A O 1
ATOM 2339 N N . ASP A 1 290 ? 22.737 23.838 -20.092 1.00 59.56 290 ASP A N 1
ATOM 2340 C CA . ASP A 1 290 ? 23.284 23.224 -18.881 1.00 59.56 290 ASP A CA 1
ATOM 2341 C C . ASP A 1 290 ? 24.791 23.555 -18.784 1.00 59.56 290 ASP A C 1
ATOM 2343 O O . ASP A 1 290 ? 25.579 23.189 -19.653 1.00 59.56 290 ASP A O 1
ATOM 2347 N N . VAL A 1 291 ? 25.184 24.335 -17.770 1.00 49.06 291 VAL A N 1
ATOM 2348 C CA . VAL A 1 291 ? 26.536 24.915 -17.648 1.00 49.06 291 VAL A CA 1
ATOM 2349 C C . VAL A 1 291 ? 27.590 23.887 -17.214 1.00 49.06 291 VAL A C 1
ATOM 2351 O O . VAL A 1 291 ? 27.407 23.169 -16.232 1.00 49.06 291 VAL A O 1
ATOM 2354 N N . ASP A 1 292 ? 28.705 23.877 -17.951 1.00 38.94 292 ASP A N 1
ATOM 2355 C CA . ASP A 1 292 ? 29.860 22.975 -17.842 1.00 38.94 292 ASP A CA 1
ATOM 2356 C C . ASP A 1 292 ? 30.677 23.111 -16.537 1.00 38.94 292 ASP A C 1
ATOM 2358 O O . ASP A 1 292 ? 30.730 24.160 -15.890 1.00 38.94 292 ASP A O 1
ATOM 2362 N N . ALA A 1 293 ? 31.380 22.027 -16.195 1.00 34.69 293 ALA A N 1
ATOM 2363 C CA . ALA A 1 293 ? 32.062 21.730 -14.927 1.00 34.69 293 ALA A CA 1
ATOM 2364 C C . ALA A 1 293 ? 33.339 22.548 -14.597 1.00 34.69 293 ALA A C 1
ATOM 2366 O O . ALA A 1 293 ? 34.228 22.055 -13.905 1.00 34.69 293 ALA A O 1
ATOM 2367 N N . SER A 1 294 ? 33.464 23.789 -15.070 1.00 34.00 294 SER A N 1
ATOM 2368 C CA . SER A 1 294 ? 34.663 24.629 -14.871 1.00 34.00 294 SER A CA 1
ATOM 2369 C C . SER A 1 294 ? 34.431 25.913 -14.059 1.00 34.00 294 SER A C 1
ATOM 2371 O O . SER A 1 294 ? 35.348 26.721 -13.918 1.00 34.00 294 SER A O 1
ATOM 2373 N N . SER A 1 295 ? 33.248 26.085 -13.458 1.00 34.03 295 SER A N 1
ATOM 2374 C CA . SER A 1 295 ? 32.935 27.202 -12.549 1.00 34.03 295 SER A CA 1
ATOM 2375 C C . SER A 1 295 ? 32.954 26.756 -11.070 1.00 34.03 295 SER A C 1
ATOM 2377 O O . SER A 1 295 ? 32.600 25.609 -10.790 1.00 34.03 295 SER A O 1
ATOM 2379 N N . PRO A 1 296 ? 33.377 27.601 -10.104 1.00 33.09 296 PRO A N 1
ATOM 2380 C CA . PRO A 1 296 ? 33.813 27.161 -8.772 1.00 33.09 296 PRO A CA 1
ATOM 2381 C C . PRO A 1 296 ? 32.727 26.412 -7.983 1.00 33.09 296 PRO A C 1
ATOM 2383 O O . PRO A 1 296 ? 31.625 26.920 -7.771 1.00 33.09 296 PRO A O 1
ATOM 2386 N N . HIS A 1 297 ? 33.068 25.202 -7.530 1.00 35.66 297 HIS A N 1
ATOM 2387 C CA . HIS A 1 297 ? 32.166 24.252 -6.880 1.00 35.66 297 HIS A CA 1
ATOM 2388 C C . HIS A 1 297 ? 31.607 24.749 -5.535 1.00 35.66 297 HIS A C 1
ATOM 2390 O O . HIS A 1 297 ? 32.327 25.071 -4.595 1.00 35.66 297 HIS A O 1
ATOM 2396 N N . ILE A 1 298 ? 30.280 24.690 -5.426 1.00 36.28 298 ILE A N 1
ATOM 2397 C CA . ILE A 1 298 ? 29.456 25.053 -4.261 1.00 36.28 298 ILE A CA 1
ATOM 2398 C C . ILE A 1 298 ? 29.528 24.013 -3.111 1.00 36.28 298 ILE A C 1
ATOM 2400 O O . ILE A 1 298 ? 28.942 24.219 -2.051 1.00 36.28 298 ILE A O 1
ATOM 2404 N N . PHE A 1 299 ? 30.261 22.902 -3.261 1.00 35.56 299 PHE A N 1
ATOM 2405 C CA . PHE A 1 299 ? 30.010 21.691 -2.461 1.00 35.56 299 PHE A CA 1
ATOM 2406 C C . PHE A 1 299 ? 31.020 21.331 -1.343 1.00 35.56 299 PHE A C 1
ATOM 2408 O O . PHE A 1 299 ? 30.772 20.362 -0.631 1.00 35.56 299 PHE A O 1
ATOM 2415 N N . ASP A 1 300 ? 32.066 22.124 -1.067 1.00 35.62 300 ASP A N 1
ATOM 2416 C CA . ASP A 1 300 ? 33.160 21.724 -0.141 1.00 35.62 300 ASP A CA 1
ATOM 2417 C C . ASP A 1 300 ? 33.111 22.252 1.323 1.00 35.62 300 ASP A C 1
ATOM 2419 O O . ASP A 1 300 ? 34.114 22.222 2.035 1.00 35.62 300 ASP A O 1
ATOM 2423 N N . LYS A 1 301 ? 31.978 22.733 1.863 1.00 34.50 301 LYS A N 1
ATOM 2424 C CA . LYS A 1 301 ? 31.991 23.521 3.130 1.00 34.50 301 LYS A CA 1
ATOM 2425 C C . LYS A 1 301 ? 31.729 22.805 4.476 1.00 34.50 301 LYS A C 1
ATOM 2427 O O . LYS A 1 301 ? 31.746 23.485 5.499 1.00 34.50 301 LYS A O 1
ATOM 2432 N N . TRP A 1 302 ? 31.494 21.488 4.552 1.00 30.52 302 TRP A N 1
ATOM 2433 C CA . TRP A 1 302 ? 30.937 20.869 5.786 1.00 30.52 302 TRP A CA 1
ATOM 2434 C C . TRP A 1 302 ? 31.961 20.347 6.827 1.00 30.52 302 TRP A C 1
ATOM 2436 O O . TRP A 1 302 ? 31.591 20.093 7.969 1.00 30.52 302 TRP A O 1
ATOM 2446 N N . ALA A 1 303 ? 33.250 20.195 6.511 1.00 29.45 303 ALA A N 1
ATOM 2447 C CA . ALA A 1 303 ? 34.170 19.455 7.395 1.00 29.45 303 ALA A CA 1
ATOM 2448 C C . ALA A 1 303 ? 34.774 20.235 8.594 1.00 29.45 303 ALA A C 1
ATOM 2450 O O . ALA A 1 303 ? 35.359 19.605 9.468 1.00 29.45 303 ALA A O 1
ATOM 2451 N N . ASN A 1 304 ? 34.631 21.566 8.701 1.00 37.31 304 ASN A N 1
ATOM 2452 C CA . ASN A 1 304 ? 35.455 22.380 9.627 1.00 37.31 304 ASN A CA 1
ATOM 2453 C C . ASN A 1 304 ? 34.704 23.181 10.725 1.00 37.31 304 ASN A C 1
ATOM 2455 O O . ASN A 1 304 ? 35.282 24.092 11.312 1.00 37.31 304 ASN A O 1
ATOM 2459 N N . SER A 1 305 ? 33.431 22.902 11.040 1.00 41.44 305 SER A N 1
ATOM 2460 C CA . SER A 1 305 ? 32.586 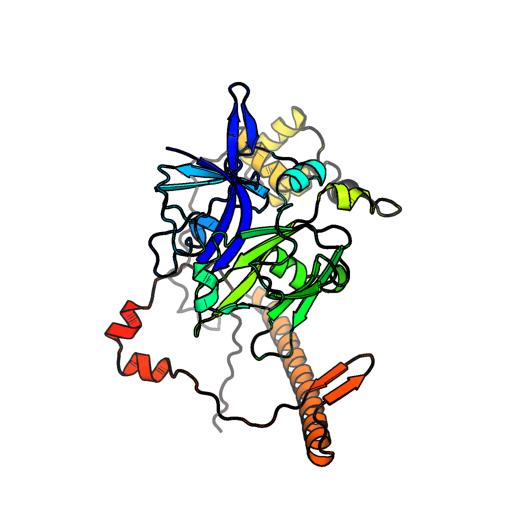23.857 11.804 1.00 41.44 305 SER A CA 1
ATOM 2461 C C . SER A 1 305 ? 32.417 23.634 13.320 1.00 41.44 305 SER A C 1
ATOM 2463 O O . SER A 1 305 ? 31.678 24.390 13.946 1.00 41.44 305 SER A O 1
ATOM 2465 N N . SER A 1 306 ? 33.069 22.658 13.958 1.00 38.19 306 SER A N 1
ATOM 2466 C CA . SER A 1 306 ? 32.852 22.363 15.393 1.00 38.19 306 SER A CA 1
ATOM 2467 C C . SER A 1 306 ? 33.718 23.158 16.386 1.00 38.19 306 SER A C 1
ATOM 2469 O O . SER A 1 306 ? 33.674 22.869 17.575 1.00 38.19 306 SER A O 1
ATOM 2471 N N . ASN A 1 307 ? 34.444 24.190 15.943 1.00 43.09 307 ASN A N 1
ATOM 2472 C CA . ASN A 1 307 ? 35.167 25.133 16.814 1.00 43.09 307 ASN A CA 1
ATOM 2473 C C . ASN A 1 307 ? 34.739 26.592 16.564 1.00 43.09 307 ASN A C 1
ATOM 2475 O O . ASN A 1 307 ? 35.577 27.489 16.470 1.00 43.09 307 ASN A O 1
ATOM 2479 N N . LEU A 1 308 ? 33.435 26.854 16.422 1.00 43.06 308 LEU A N 1
ATOM 2480 C CA . LEU A 1 308 ? 32.941 28.231 16.369 1.00 43.06 308 LEU A CA 1
ATOM 2481 C C . LEU A 1 308 ? 32.727 28.749 17.798 1.00 43.06 308 LEU A C 1
ATOM 2483 O O . LEU A 1 308 ? 31.856 28.259 18.518 1.00 43.06 308 LEU A O 1
ATOM 2487 N N . SER A 1 309 ? 33.534 29.727 18.220 1.00 43.72 309 SER A N 1
ATOM 2488 C CA . SER A 1 309 ? 33.335 30.428 19.489 1.00 43.72 309 SER A CA 1
ATOM 2489 C C . SER A 1 309 ? 31.931 31.042 19.538 1.00 43.72 309 SER A C 1
ATOM 2491 O O . SER A 1 309 ? 31.439 31.567 18.538 1.00 43.72 309 SER A O 1
ATOM 2493 N N . LEU A 1 310 ? 31.293 31.022 20.715 1.00 48.75 310 LEU A N 1
ATOM 2494 C CA . LEU A 1 310 ? 29.978 31.644 20.972 1.00 48.75 310 LEU A CA 1
ATOM 2495 C C . LEU A 1 310 ? 29.905 33.127 20.550 1.00 48.75 310 LEU A C 1
ATOM 2497 O O . LEU A 1 310 ? 28.819 33.660 20.373 1.00 48.75 310 LEU A O 1
ATOM 2501 N N . SER A 1 311 ? 31.053 33.779 20.352 1.00 50.50 311 SER A N 1
ATOM 2502 C CA . SER A 1 311 ? 31.186 35.162 19.891 1.00 50.50 311 SER A CA 1
ATOM 2503 C C . SER A 1 311 ? 31.050 35.371 18.373 1.00 50.50 311 SER A C 1
ATOM 2505 O O . SER A 1 311 ? 31.101 36.515 17.937 1.00 50.50 311 SER A O 1
ATOM 2507 N N . ASN A 1 312 ? 30.890 34.309 17.570 1.00 52.03 312 ASN A N 1
ATOM 2508 C CA . ASN A 1 312 ? 30.871 34.367 16.098 1.00 52.03 312 ASN A CA 1
ATOM 2509 C C . ASN A 1 312 ? 29.566 33.840 15.463 1.00 52.03 312 ASN A C 1
ATOM 2511 O O . ASN A 1 312 ? 29.551 33.477 14.283 1.00 52.03 312 ASN A O 1
ATOM 2515 N N . GLN A 1 313 ? 28.464 33.762 16.218 1.00 57.62 313 GLN A N 1
ATOM 2516 C CA . GLN A 1 313 ? 27.185 33.339 15.644 1.00 57.62 313 GLN A CA 1
ATOM 2517 C C . GLN A 1 313 ? 26.599 34.413 14.705 1.00 57.62 313 GLN A C 1
ATOM 2519 O O . GLN A 1 313 ? 26.694 35.606 14.998 1.00 57.62 313 GLN A O 1
ATOM 2524 N N . PRO A 1 314 ? 26.009 34.022 13.558 1.00 62.38 314 PRO A N 1
ATOM 2525 C CA . PRO A 1 314 ? 25.413 34.980 12.638 1.00 62.38 314 PRO A CA 1
ATOM 2526 C C . PRO A 1 314 ? 24.219 35.698 13.275 1.00 62.38 314 PRO A C 1
ATOM 2528 O O . PRO A 1 314 ? 23.263 35.048 13.686 1.00 62.38 314 PRO A O 1
ATOM 2531 N N . ASN A 1 315 ? 24.220 37.030 13.232 1.00 65.19 315 ASN A N 1
ATOM 2532 C CA . ASN A 1 315 ? 23.165 37.888 13.796 1.00 65.19 315 ASN A CA 1
ATOM 2533 C C . ASN A 1 315 ? 21.750 37.609 13.222 1.00 65.19 315 ASN A C 1
ATOM 2535 O O . ASN A 1 315 ? 20.742 37.980 13.813 1.00 65.19 315 ASN A O 1
ATOM 2539 N N . TRP A 1 316 ? 21.636 36.928 12.070 1.00 70.94 316 TRP A N 1
ATOM 2540 C CA . TRP A 1 316 ? 20.331 36.497 11.544 1.00 70.94 316 TRP A CA 1
ATOM 2541 C C . TRP A 1 316 ? 19.690 35.387 12.388 1.00 70.94 316 TRP A C 1
ATOM 2543 O O . TRP A 1 316 ? 18.468 35.253 12.370 1.00 70.94 316 TRP A O 1
ATOM 2553 N N . PHE A 1 317 ? 20.478 34.582 13.111 1.00 77.62 317 PHE A N 1
ATOM 2554 C CA . PHE A 1 317 ? 19.958 33.468 13.903 1.00 77.62 317 PHE A CA 1
ATOM 2555 C C . PHE A 1 317 ? 19.208 33.952 15.147 1.00 77.62 317 PHE A C 1
ATOM 2557 O O . PHE A 1 317 ? 18.223 33.322 15.518 1.00 77.62 317 PHE A O 1
ATOM 2564 N N . ASP A 1 318 ? 19.576 35.104 15.710 1.00 75.00 318 ASP A N 1
ATOM 2565 C CA . ASP A 1 318 ? 18.961 35.696 16.906 1.00 75.00 318 ASP A CA 1
ATOM 2566 C C . ASP A 1 318 ? 17.438 35.879 16.768 1.00 75.00 318 ASP A C 1
ATOM 2568 O O . ASP A 1 318 ? 16.672 35.684 17.716 1.00 75.00 318 ASP A O 1
ATOM 2572 N N . GLU A 1 319 ? 16.957 36.237 15.572 1.00 77.19 319 GLU A N 1
ATOM 2573 C CA . GLU A 1 319 ? 15.520 36.345 15.298 1.00 77.19 319 GLU A CA 1
ATOM 2574 C C . GLU A 1 319 ? 14.828 34.975 15.350 1.00 77.19 319 GLU A C 1
ATOM 2576 O O . GLU A 1 319 ? 13.772 34.822 15.975 1.00 77.19 319 GLU A O 1
ATOM 2581 N N . TYR A 1 320 ? 15.442 33.961 14.740 1.00 81.12 320 TYR A N 1
ATOM 2582 C CA . TYR A 1 320 ? 14.923 32.596 14.742 1.00 81.12 320 TYR A CA 1
ATOM 2583 C C . TYR A 1 320 ? 15.038 31.943 16.118 1.00 81.12 320 TYR A C 1
ATOM 2585 O O . TYR A 1 320 ? 14.134 31.205 16.497 1.00 81.12 320 TYR A O 1
ATOM 2593 N N . GLU A 1 321 ? 16.078 32.244 16.893 1.00 79.81 321 GLU A N 1
ATOM 2594 C CA . GLU A 1 321 ? 16.246 31.778 18.266 1.00 79.81 321 GLU A CA 1
ATOM 2595 C C . GLU A 1 321 ? 15.135 32.324 19.169 1.00 79.81 321 GLU A C 1
ATOM 2597 O O . GLU A 1 321 ? 14.473 31.552 19.869 1.00 79.81 321 GLU A O 1
ATOM 2602 N N . ARG A 1 322 ? 14.841 33.631 19.093 1.00 81.25 322 ARG A N 1
ATOM 2603 C CA . ARG A 1 322 ? 13.709 34.235 19.818 1.00 81.25 322 ARG A CA 1
ATOM 2604 C C . ARG A 1 322 ? 12.374 33.615 19.404 1.00 81.25 322 ARG A C 1
ATOM 2606 O O . ARG A 1 322 ? 11.555 33.275 20.262 1.00 81.25 322 ARG A O 1
ATOM 2613 N N . LYS A 1 323 ? 12.158 33.424 18.097 1.00 84.12 323 LYS A N 1
ATOM 2614 C CA . LYS A 1 323 ? 10.934 32.810 17.560 1.00 84.12 323 LYS A CA 1
ATOM 2615 C C . LYS A 1 323 ? 10.779 31.353 18.005 1.00 84.12 323 LYS A C 1
ATOM 2617 O O . LYS A 1 323 ? 9.692 30.965 18.431 1.00 84.12 323 LYS A O 1
ATOM 2622 N N . LEU A 1 324 ? 11.849 30.560 17.946 1.00 81.44 324 LEU A N 1
ATOM 2623 C CA . LEU A 1 324 ? 11.868 29.165 18.391 1.00 81.44 324 LEU A CA 1
ATOM 2624 C C . LEU A 1 324 ? 11.623 29.062 19.894 1.00 81.44 324 LEU A C 1
ATOM 2626 O O . LEU A 1 324 ? 10.795 28.257 20.308 1.00 81.44 324 LEU A O 1
ATOM 2630 N N . THR A 1 325 ? 12.272 29.907 20.694 1.00 78.19 325 THR A N 1
ATOM 2631 C CA . THR A 1 325 ? 12.090 29.938 22.151 1.00 78.19 325 THR A CA 1
ATOM 2632 C C . THR A 1 325 ? 10.630 30.207 22.508 1.00 78.19 325 THR A C 1
ATOM 2634 O O . THR A 1 325 ? 10.013 29.407 23.207 1.00 78.19 325 THR A O 1
ATOM 2637 N N . SER A 1 326 ? 10.029 31.251 21.925 1.00 85.81 326 SER A N 1
ATOM 2638 C CA . SER A 1 326 ? 8.623 31.590 22.175 1.00 85.81 326 SER A CA 1
ATOM 2639 C C . SER A 1 326 ? 7.652 30.472 21.771 1.00 85.81 326 SER A C 1
ATOM 2641 O O . SER A 1 326 ? 6.707 30.178 22.503 1.00 85.81 326 SER A O 1
ATOM 2643 N N . LEU A 1 327 ? 7.862 29.836 20.613 1.00 85.06 327 LEU A N 1
ATOM 2644 C CA . LEU A 1 327 ? 6.996 28.748 20.148 1.00 85.06 327 LEU A CA 1
ATOM 2645 C C . LEU A 1 327 ? 7.138 27.486 21.004 1.00 85.06 327 LEU A C 1
ATOM 2647 O O . LEU A 1 327 ? 6.135 26.831 21.284 1.00 85.06 327 LEU A O 1
ATOM 2651 N N . LEU A 1 328 ? 8.357 27.155 21.435 1.00 76.19 328 LEU A N 1
ATOM 2652 C CA . LEU A 1 328 ? 8.612 26.009 22.305 1.00 76.19 328 LEU A CA 1
ATOM 2653 C C . LEU A 1 328 ? 8.008 26.215 23.698 1.00 76.19 328 LEU A C 1
ATOM 2655 O O . LEU A 1 328 ? 7.389 25.293 24.221 1.00 76.19 328 LEU A O 1
ATOM 2659 N N . ASP A 1 329 ? 8.111 27.418 24.264 1.00 82.69 329 ASP A N 1
ATOM 2660 C CA . ASP A 1 329 ? 7.500 27.741 25.559 1.00 82.69 329 ASP A CA 1
ATOM 2661 C C . ASP A 1 329 ? 5.967 27.662 25.492 1.00 82.69 329 ASP A C 1
ATOM 2663 O O . ASP A 1 329 ? 5.336 27.038 26.346 1.00 82.69 329 ASP A O 1
ATOM 2667 N N . LYS A 1 330 ? 5.357 28.208 24.429 1.00 89.81 330 LYS A N 1
ATOM 2668 C CA . LYS A 1 330 ? 3.908 28.088 24.188 1.00 89.81 330 LYS A CA 1
ATOM 2669 C C . LYS A 1 330 ? 3.469 26.636 24.042 1.00 89.81 330 LYS A C 1
ATOM 2671 O O . LYS A 1 330 ? 2.465 26.247 24.632 1.00 89.81 330 LYS A O 1
ATOM 2676 N N . LYS A 1 331 ? 4.217 25.836 23.274 1.00 86.88 331 LYS A N 1
ATOM 2677 C CA . LYS A 1 331 ? 3.946 24.405 23.108 1.00 86.88 331 LYS A CA 1
ATOM 2678 C C . LYS A 1 331 ? 3.963 23.697 24.463 1.00 86.88 331 LYS A C 1
ATOM 2680 O O . LYS A 1 331 ? 2.993 23.025 24.788 1.00 86.88 331 LYS A O 1
ATOM 2685 N N . ASN A 1 332 ? 5.026 23.882 25.245 1.00 75.75 332 ASN A N 1
ATOM 2686 C CA . ASN A 1 332 ? 5.177 23.236 26.547 1.00 75.75 332 ASN A CA 1
ATOM 2687 C C . ASN A 1 332 ? 4.042 23.624 27.501 1.00 75.75 332 ASN A C 1
ATOM 2689 O O . ASN A 1 332 ? 3.501 22.755 28.176 1.00 75.75 332 ASN A O 1
ATOM 2693 N N . LYS A 1 333 ? 3.631 24.901 27.512 1.00 88.69 333 LYS A N 1
ATOM 2694 C CA . LYS A 1 333 ? 2.530 25.360 28.367 1.00 88.69 333 LYS A CA 1
ATOM 2695 C C . LYS A 1 333 ? 1.180 24.759 27.968 1.00 88.69 333 LYS A C 1
ATOM 2697 O O . LYS A 1 333 ? 0.419 24.351 28.838 1.00 88.69 333 LYS A O 1
ATOM 2702 N N . ILE A 1 334 ? 0.890 24.685 26.668 1.00 87.75 334 ILE A N 1
ATOM 2703 C CA . ILE A 1 334 ? -0.333 24.044 26.160 1.00 87.75 334 ILE A CA 1
ATOM 2704 C C . ILE A 1 334 ? -0.319 22.544 26.479 1.00 87.75 334 ILE A C 1
ATOM 2706 O O . ILE A 1 334 ? -1.335 21.982 26.873 1.00 87.75 334 ILE A O 1
ATOM 2710 N N . GLU A 1 335 ? 0.831 21.891 26.323 1.00 82.81 335 GLU A N 1
ATOM 2711 C CA . GLU A 1 335 ? 0.988 20.462 26.591 1.00 82.81 335 GLU A CA 1
ATOM 2712 C C . GLU A 1 335 ? 0.816 20.137 28.085 1.00 82.81 335 GLU A C 1
ATOM 2714 O O . GLU A 1 335 ? 0.152 19.158 28.417 1.00 82.81 335 GLU A O 1
ATOM 2719 N N . GLU A 1 336 ? 1.315 20.995 28.982 1.00 86.06 336 GLU A N 1
ATOM 2720 C CA . GLU A 1 336 ? 1.072 20.926 30.430 1.00 86.06 336 GLU A CA 1
ATOM 2721 C C . GLU A 1 336 ? -0.427 21.033 30.755 1.00 86.06 336 GLU A C 1
ATOM 2723 O O . GLU A 1 336 ? -0.977 20.131 31.381 1.00 86.06 336 GLU A O 1
ATOM 2728 N N . GLN A 1 337 ? -1.115 22.052 30.227 1.00 93.12 337 GLN A N 1
ATOM 2729 C CA . GLN A 1 337 ? -2.559 22.243 30.427 1.00 93.12 337 GLN A CA 1
ATOM 2730 C C . GLN A 1 337 ? -3.393 21.057 29.917 1.00 93.12 337 GLN A C 1
ATOM 2732 O O . GLN A 1 337 ? -4.344 20.624 30.564 1.00 93.12 337 GLN A O 1
ATOM 2737 N N . ILE A 1 338 ? -3.039 20.496 28.756 1.00 84.50 338 ILE A N 1
ATOM 2738 C CA . ILE A 1 338 ? -3.708 19.303 28.218 1.00 84.50 338 ILE A CA 1
ATOM 2739 C C . ILE A 1 338 ? -3.504 18.103 29.150 1.00 84.50 338 ILE A C 1
ATOM 2741 O O . ILE A 1 338 ? -4.430 17.316 29.357 1.00 84.50 338 ILE A O 1
ATOM 2745 N N . ASN A 1 339 ? -2.299 17.935 29.694 1.00 82.56 339 ASN A N 1
ATOM 2746 C CA . ASN A 1 339 ? -1.983 16.817 30.576 1.00 82.56 339 ASN A CA 1
ATOM 2747 C C . ASN A 1 339 ? -2.657 16.944 31.950 1.00 82.56 339 ASN A C 1
ATOM 2749 O O . ASN A 1 339 ? -3.110 15.928 32.472 1.00 82.56 339 ASN A O 1
ATOM 2753 N N . GLU A 1 340 ? -2.804 18.158 32.486 1.00 92.62 340 GLU A N 1
ATOM 2754 C CA . GLU A 1 340 ? -3.608 18.430 33.688 1.00 92.62 340 GLU A CA 1
ATOM 2755 C C . GLU A 1 340 ? -5.061 17.971 33.486 1.00 92.62 340 GLU A C 1
ATOM 2757 O O . GLU A 1 340 ? -5.567 17.145 34.246 1.00 92.62 340 GLU A O 1
ATOM 2762 N N . VAL A 1 341 ? -5.696 18.392 32.385 1.00 93.62 341 VAL A N 1
ATOM 2763 C CA . VAL A 1 341 ? -7.071 17.980 32.048 1.00 93.62 341 VAL A CA 1
ATOM 2764 C C . VAL A 1 341 ? -7.180 16.461 31.876 1.00 93.62 341 VAL A C 1
ATOM 2766 O O . VAL A 1 341 ? -8.136 15.843 32.345 1.00 93.62 341 VAL A O 1
ATOM 2769 N N . ARG A 1 342 ? -6.198 15.821 31.230 1.00 90.62 342 ARG A N 1
ATOM 2770 C CA . ARG A 1 342 ? -6.166 14.355 31.084 1.00 90.62 342 ARG A CA 1
ATOM 2771 C C . ARG A 1 342 ? -6.083 13.641 32.430 1.00 90.62 342 ARG A C 1
ATOM 2773 O O . ARG A 1 342 ? -6.768 12.636 32.604 1.00 90.62 342 ARG A O 1
ATOM 2780 N N . ALA A 1 343 ? -5.267 14.140 33.357 1.00 88.56 343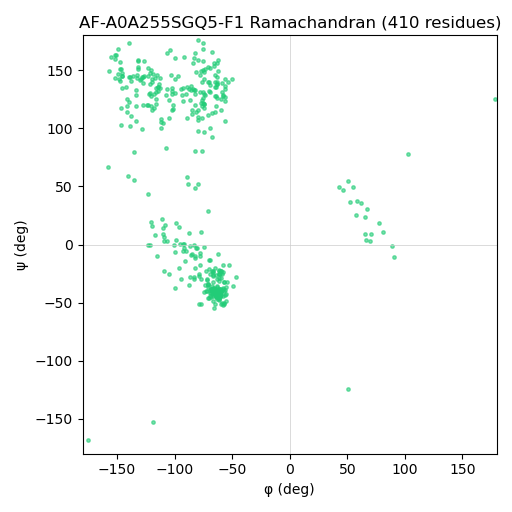 ALA A N 1
ATOM 2781 C CA . ALA A 1 343 ? -5.118 13.559 34.688 1.00 88.56 343 ALA A CA 1
ATOM 2782 C C . ALA A 1 343 ? -6.418 13.667 35.500 1.00 88.56 343 ALA A C 1
ATOM 2784 O O . ALA A 1 343 ? -6.840 12.685 36.112 1.00 88.56 343 ALA A O 1
ATOM 2785 N N . GLU A 1 344 ? -7.104 14.812 35.438 1.00 93.56 344 GLU A N 1
ATOM 2786 C CA . GLU A 1 344 ? -8.414 14.985 36.074 1.00 93.56 344 GLU A CA 1
ATOM 2787 C C . GLU A 1 344 ? -9.471 14.038 35.492 1.00 93.56 344 GLU A C 1
ATOM 2789 O O . GLU A 1 344 ? -10.241 13.423 36.235 1.00 93.56 344 GLU A O 1
ATOM 2794 N N . ILE A 1 345 ? -9.510 13.890 34.161 1.00 92.06 345 ILE A N 1
ATOM 2795 C CA . ILE A 1 345 ? -10.424 12.954 33.498 1.00 92.06 345 ILE A CA 1
ATOM 2796 C C . ILE A 1 345 ? -10.118 11.519 33.933 1.00 92.06 345 ILE A C 1
ATOM 2798 O O . ILE A 1 345 ? -11.045 10.792 34.283 1.00 92.06 345 ILE A O 1
ATOM 2802 N N . LEU A 1 346 ? -8.842 11.123 33.967 1.00 87.75 346 LEU A N 1
ATOM 2803 C CA . LEU A 1 346 ? -8.417 9.795 34.412 1.00 87.75 346 LEU A CA 1
ATOM 2804 C C . LEU A 1 346 ? -8.890 9.503 35.845 1.00 87.75 346 LEU A C 1
ATOM 2806 O O . LEU A 1 346 ? -9.558 8.497 36.066 1.00 87.75 346 LEU A O 1
ATOM 2810 N N . GLN A 1 347 ? -8.647 10.416 36.791 1.00 91.38 347 GLN A N 1
ATOM 2811 C CA . GLN A 1 347 ? -9.073 10.267 38.189 1.00 91.38 347 GLN A CA 1
ATOM 2812 C C . GLN A 1 347 ? -10.602 10.161 38.326 1.00 91.38 347 GLN A C 1
ATOM 2814 O O . GLN A 1 347 ? -11.128 9.386 39.134 1.00 91.38 347 GLN A O 1
ATOM 2819 N N . LYS A 1 348 ? -11.351 10.928 37.524 1.00 91.81 348 LYS A N 1
ATOM 2820 C CA . LYS A 1 348 ? -12.817 10.847 37.501 1.00 91.81 348 LYS A CA 1
ATOM 2821 C C . LYS A 1 348 ? -13.303 9.530 36.906 1.00 91.81 348 LYS A C 1
ATOM 2823 O O . LYS A 1 348 ? -14.220 8.934 37.463 1.00 91.81 348 LYS A O 1
ATOM 2828 N N . MET A 1 349 ? -12.682 9.055 35.827 1.00 89.81 349 MET A N 1
ATOM 2829 C CA . MET A 1 349 ? -13.012 7.761 35.228 1.00 89.81 349 MET A CA 1
ATOM 2830 C C . MET A 1 349 ? -12.741 6.611 36.203 1.00 89.81 349 MET A C 1
ATOM 2832 O O . MET A 1 349 ? -13.590 5.736 36.340 1.00 89.81 349 MET A O 1
ATOM 2836 N N . GLU A 1 350 ? -11.637 6.655 36.951 1.00 88.69 350 GLU A N 1
ATOM 2837 C CA . GLU A 1 350 ? -11.312 5.651 37.972 1.00 88.69 350 GLU A CA 1
ATOM 2838 C C . GLU A 1 350 ? -12.288 5.676 39.154 1.00 88.69 350 GLU A C 1
ATOM 2840 O O . GLU A 1 350 ? -12.835 4.640 39.524 1.00 88.69 350 GLU A O 1
ATOM 2845 N N . SER A 1 351 ? -12.570 6.856 39.716 1.00 90.06 351 SER A N 1
ATOM 2846 C CA . SER A 1 351 ? -13.478 6.986 40.870 1.00 90.06 351 SER A CA 1
ATOM 2847 C C . SER A 1 351 ? -14.934 6.626 40.558 1.00 90.06 351 SER A C 1
ATOM 2849 O O . SER A 1 351 ? -15.659 6.204 41.455 1.00 90.06 351 SER A O 1
ATOM 2851 N N . HIS A 1 352 ? -15.358 6.761 39.298 1.00 91.56 352 HIS A N 1
ATOM 2852 C CA . HIS A 1 352 ? -16.711 6.418 38.851 1.00 91.56 352 HIS A CA 1
ATOM 2853 C C . HIS A 1 352 ? -16.790 5.051 38.148 1.00 91.56 352 HIS A C 1
ATOM 2855 O O . HIS A 1 352 ? -17.874 4.659 37.721 1.00 91.56 352 HIS A O 1
ATOM 2861 N N . GLY A 1 353 ? -15.671 4.327 38.003 1.00 86.00 353 GLY A N 1
ATOM 2862 C CA . GLY A 1 353 ? -15.630 3.028 37.322 1.00 86.00 353 GLY A CA 1
ATOM 2863 C C . GLY A 1 353 ? -16.023 3.092 35.840 1.00 86.00 353 GLY A C 1
ATOM 2864 O O . GLY A 1 353 ? -16.683 2.188 35.332 1.00 86.00 353 GLY A O 1
ATOM 2865 N N . LEU A 1 354 ? -15.667 4.176 35.148 1.00 87.25 354 LEU A N 1
ATOM 2866 C CA . LEU A 1 354 ? -16.044 4.415 33.756 1.00 87.25 354 LEU A CA 1
ATOM 2867 C C . LEU A 1 354 ? -14.971 3.894 32.803 1.00 87.25 354 LEU A C 1
ATOM 2869 O O . LEU A 1 354 ? -13.827 4.338 32.828 1.00 87.25 354 LEU A O 1
ATOM 2873 N N . GLU A 1 355 ? -15.359 3.014 31.884 1.00 85.56 355 GLU A N 1
ATOM 2874 C CA . GLU A 1 355 ? -14.454 2.527 30.837 1.00 85.56 355 GLU A CA 1
ATOM 2875 C C . GLU A 1 355 ? -14.378 3.480 29.640 1.00 85.56 355 GLU A C 1
ATOM 2877 O O . GLU A 1 355 ? -13.369 3.520 28.933 1.00 85.56 355 GLU A O 1
ATOM 2882 N N . LYS A 1 356 ? -15.444 4.250 29.384 1.00 88.25 356 LYS A N 1
ATOM 2883 C CA . LYS A 1 356 ? -15.545 5.168 28.243 1.00 88.25 356 LYS A CA 1
ATOM 2884 C C . LYS A 1 356 ? -16.412 6.381 28.554 1.00 88.25 356 LYS A C 1
ATOM 2886 O O . LYS A 1 356 ? -17.417 6.277 29.250 1.00 88.25 356 LYS A O 1
ATOM 2891 N N . LEU A 1 357 ? -16.047 7.506 27.957 1.00 87.75 357 LEU A N 1
ATOM 2892 C CA . LEU A 1 357 ? -16.824 8.736 27.883 1.00 87.75 357 LEU A CA 1
ATOM 2893 C C . LEU A 1 357 ? -16.883 9.184 26.426 1.00 87.75 357 LEU A C 1
ATOM 2895 O O . LEU A 1 357 ? -15.908 9.054 25.685 1.00 87.75 357 LEU A O 1
ATOM 2899 N N . HIS A 1 358 ? -18.022 9.720 26.015 1.00 88.19 358 HIS A N 1
ATOM 2900 C CA . HIS A 1 358 ? -18.211 10.223 24.665 1.00 88.19 358 HIS A CA 1
ATOM 2901 C C . HIS A 1 358 ? -19.055 11.495 24.698 1.00 88.19 358 HIS A C 1
ATOM 2903 O O . HIS A 1 358 ? -20.055 11.558 25.411 1.00 88.19 358 HIS A O 1
ATOM 2909 N N . SER A 1 359 ? -18.633 12.495 23.934 1.00 87.81 359 SER A N 1
ATOM 2910 C CA . SER A 1 359 ? -19.355 13.730 23.650 1.00 87.81 359 SER A CA 1
ATOM 2911 C C . SER A 1 359 ? -19.164 14.102 22.180 1.00 87.81 359 SER A C 1
ATOM 2913 O O . SER A 1 359 ? -18.331 13.516 21.487 1.00 87.81 359 SER A O 1
ATOM 2915 N N . ASP A 1 360 ? -19.878 15.129 21.726 1.00 81.44 360 ASP A N 1
ATOM 2916 C CA . ASP A 1 360 ? -19.817 15.616 20.342 1.00 81.44 360 ASP A CA 1
ATOM 2917 C C . ASP A 1 360 ? -18.407 16.039 19.897 1.00 81.44 360 ASP A C 1
ATOM 2919 O O . ASP A 1 360 ? -18.110 16.050 18.705 1.00 81.44 360 ASP A O 1
ATOM 2923 N N . GLN A 1 361 ? -17.531 16.395 20.843 1.00 80.00 361 GLN A N 1
ATOM 2924 C CA . GLN A 1 361 ? -16.178 16.879 20.552 1.00 80.00 361 GLN A CA 1
ATOM 2925 C C . GLN A 1 361 ? -15.078 15.883 20.929 1.00 80.00 361 GLN A C 1
ATOM 2927 O O . GLN A 1 361 ? -13.975 15.972 20.393 1.00 80.00 361 GLN A O 1
ATOM 2932 N N . PHE A 1 362 ? -15.337 14.943 21.846 1.00 88.19 362 PHE A N 1
ATOM 2933 C CA . PHE A 1 362 ? -14.291 14.087 22.406 1.00 88.19 362 PHE A CA 1
ATOM 2934 C C . PHE A 1 362 ? -14.788 12.673 22.712 1.00 88.19 362 PHE A C 1
ATOM 2936 O O . PHE A 1 362 ? -15.896 12.459 23.195 1.00 88.19 362 PHE A O 1
ATOM 2943 N N . SER A 1 363 ? -13.911 11.691 22.512 1.00 86.00 363 SER A N 1
ATOM 2944 C CA . SER A 1 363 ? -14.082 10.336 23.032 1.00 86.00 363 SER A CA 1
ATOM 2945 C C . SER A 1 363 ? -12.908 10.016 23.943 1.00 86.00 363 SER A C 1
ATOM 2947 O O . SER A 1 363 ? -11.757 10.129 23.530 1.00 86.00 363 SER A O 1
ATOM 2949 N N . VAL A 1 364 ? -13.189 9.578 25.166 1.00 89.81 364 VAL A N 1
ATOM 2950 C CA . VAL A 1 364 ? -12.172 9.161 26.132 1.00 89.81 364 VAL A CA 1
ATOM 2951 C C . VAL A 1 364 ? -12.393 7.693 26.460 1.00 89.81 364 VAL A C 1
ATOM 2953 O O . VAL A 1 364 ? -13.510 7.286 26.761 1.00 89.81 364 VAL A O 1
ATOM 2956 N N . SER A 1 365 ? -11.340 6.884 26.378 1.00 87.50 365 SER A N 1
ATOM 2957 C CA . SER A 1 365 ? -11.373 5.475 26.778 1.00 87.50 365 SER A CA 1
ATOM 2958 C C . SER A 1 365 ? -10.340 5.236 27.867 1.00 87.50 365 SER A C 1
ATOM 2960 O O . SER A 1 365 ? -9.176 5.598 27.707 1.00 87.50 365 SER A O 1
ATOM 2962 N N . TYR A 1 366 ? -10.762 4.601 28.952 1.00 84.88 366 TYR A N 1
ATOM 2963 C CA . TYR A 1 366 ? -9.882 4.137 30.010 1.00 84.88 366 TYR A CA 1
ATOM 2964 C C . TYR A 1 366 ? -9.332 2.758 29.642 1.00 84.88 366 TYR A C 1
ATOM 2966 O O . TYR A 1 366 ? -10.063 1.876 29.194 1.00 84.88 366 TYR A O 1
ATOM 2974 N N . THR A 1 367 ? -8.023 2.573 29.799 1.00 80.69 367 THR A N 1
ATOM 2975 C CA . THR A 1 367 ? -7.373 1.263 29.700 1.00 80.69 367 THR A CA 1
ATOM 2976 C C . THR A 1 367 ? -6.611 1.034 30.996 1.00 80.69 367 THR A C 1
ATOM 2978 O O . THR A 1 367 ? -5.727 1.835 31.304 1.00 80.69 367 THR A O 1
ATOM 2981 N N . PRO A 1 368 ? -6.921 -0.031 31.753 1.00 76.69 368 PRO A N 1
ATOM 2982 C CA . PRO A 1 368 ? -6.244 -0.292 33.012 1.00 76.69 368 PRO A CA 1
ATOM 2983 C C . PRO A 1 368 ? -4.766 -0.609 32.783 1.00 76.69 368 PRO A C 1
ATOM 2985 O O . PRO A 1 368 ? -4.366 -1.115 31.725 1.00 76.69 368 PRO A O 1
ATOM 2988 N N . ALA A 1 369 ? -3.956 -0.334 33.804 1.00 78.62 369 ALA A N 1
ATOM 2989 C CA . ALA A 1 369 ? -2.545 -0.680 33.801 1.00 78.62 369 ALA A CA 1
ATOM 2990 C C . ALA A 1 369 ? -2.371 -2.187 33.552 1.00 78.62 369 ALA A C 1
ATOM 2992 O O . ALA A 1 369 ? -2.955 -3.025 34.240 1.00 78.62 369 ALA A O 1
ATOM 2993 N N . LYS A 1 370 ? -1.555 -2.532 32.554 1.00 81.56 370 LYS A N 1
ATOM 2994 C CA . LYS A 1 370 ? -1.182 -3.912 32.237 1.00 81.56 370 LYS A CA 1
ATOM 2995 C C . LYS A 1 370 ? 0.308 -3.989 31.956 1.00 81.56 370 LYS A C 1
ATOM 2997 O O . LYS A 1 370 ? 0.883 -3.088 31.347 1.00 81.56 370 LYS A O 1
ATOM 3002 N N . THR A 1 371 ? 0.919 -5.094 32.352 1.00 74.81 371 THR A N 1
ATOM 3003 C CA . THR A 1 371 ? 2.308 -5.376 32.001 1.00 74.81 371 THR A CA 1
ATOM 3004 C C . THR A 1 371 ? 2.376 -5.817 30.544 1.00 74.81 371 THR A C 1
ATOM 3006 O O . THR A 1 371 ? 1.684 -6.747 30.129 1.00 74.81 371 THR A O 1
ATOM 3009 N N . VAL A 1 372 ? 3.213 -5.142 29.760 1.00 77.50 372 VAL A N 1
ATOM 3010 C CA . VAL A 1 372 ? 3.527 -5.507 28.376 1.00 77.50 372 VAL A CA 1
ATOM 3011 C C . VAL A 1 372 ? 5.006 -5.847 28.273 1.00 77.50 372 VAL A C 1
ATOM 3013 O O . VAL A 1 372 ? 5.843 -5.235 28.931 1.00 77.50 372 VAL A O 1
ATOM 3016 N N . MET A 1 373 ? 5.330 -6.836 27.445 1.00 64.56 373 MET A N 1
ATOM 3017 C CA . MET A 1 373 ? 6.719 -7.196 27.180 1.00 64.56 373 MET A CA 1
ATOM 3018 C C . MET A 1 373 ? 7.326 -6.177 26.215 1.00 64.56 373 MET A C 1
ATOM 3020 O O . MET A 1 373 ? 6.841 -6.007 25.095 1.00 64.56 373 MET A O 1
ATOM 3024 N N . GLN A 1 374 ? 8.401 -5.519 26.642 1.00 68.62 374 GLN A N 1
ATOM 3025 C CA . GLN A 1 374 ? 9.171 -4.585 25.829 1.00 68.62 374 GLN A CA 1
ATOM 3026 C C . GLN A 1 374 ? 10.558 -5.170 25.559 1.00 68.62 374 GLN A C 1
ATOM 3028 O O . GLN A 1 374 ? 11.214 -5.683 26.460 1.00 68.62 374 GLN A O 1
ATOM 3033 N N . PHE A 1 375 ? 11.009 -5.095 24.309 1.00 77.38 375 PHE A N 1
ATOM 3034 C CA . PHE A 1 375 ? 12.357 -5.519 23.946 1.00 77.38 375 PHE A CA 1
ATOM 3035 C C . PHE A 1 375 ? 13.385 -4.471 24.389 1.00 77.38 375 PHE A C 1
ATOM 3037 O O . PHE A 1 375 ? 13.356 -3.332 23.913 1.00 77.38 375 PHE A O 1
ATOM 3044 N N . ASP A 1 376 ? 14.310 -4.863 25.265 1.00 80.25 376 ASP A N 1
ATOM 3045 C CA . ASP A 1 376 ? 15.403 -4.004 25.719 1.00 80.25 376 ASP A CA 1
ATOM 3046 C C . ASP A 1 376 ? 16.565 -4.014 24.719 1.00 80.25 376 ASP A C 1
ATOM 3048 O O . ASP A 1 376 ? 17.584 -4.690 24.868 1.00 80.25 376 ASP A O 1
ATOM 3052 N N . SER A 1 377 ? 16.400 -3.220 23.663 1.00 70.25 377 SER A N 1
ATOM 3053 C CA . SER A 1 377 ? 17.407 -3.080 22.613 1.00 70.25 377 SER A CA 1
ATOM 3054 C C . SER A 1 377 ? 18.740 -2.514 23.113 1.00 70.25 377 SER A C 1
ATOM 3056 O O . SER A 1 377 ? 19.746 -2.675 22.420 1.00 70.25 377 SER A O 1
ATOM 3058 N N . ARG A 1 378 ? 18.770 -1.802 24.248 1.00 65.69 378 ARG A N 1
ATOM 3059 C CA . ARG A 1 378 ? 19.994 -1.171 24.753 1.00 65.69 378 ARG A CA 1
ATOM 3060 C C . ARG A 1 378 ? 20.869 -2.210 25.433 1.00 65.69 378 ARG A C 1
ATOM 3062 O O . ARG A 1 378 ? 22.040 -2.315 25.076 1.00 65.69 378 ARG A O 1
ATOM 3069 N N . THR A 1 379 ? 20.285 -2.971 26.352 1.00 75.31 379 THR A N 1
ATOM 3070 C CA . THR A 1 379 ? 20.965 -4.068 27.048 1.00 75.31 379 THR A CA 1
ATOM 3071 C C . THR A 1 379 ? 21.377 -5.146 26.053 1.00 75.31 379 THR A C 1
ATOM 3073 O O . THR A 1 379 ? 22.548 -5.508 25.998 1.00 75.31 379 THR A O 1
ATOM 3076 N N . PHE A 1 380 ? 20.477 -5.525 25.136 1.00 82.62 380 PHE A N 1
ATOM 3077 C CA . PHE A 1 380 ? 20.790 -6.493 24.083 1.00 82.62 380 PHE A CA 1
ATOM 3078 C C . PHE A 1 380 ? 21.980 -6.069 23.211 1.00 82.62 380 PHE A C 1
ATOM 3080 O O . PHE A 1 380 ? 22.815 -6.900 22.874 1.00 82.62 380 PHE A O 1
ATOM 3087 N N . ARG A 1 381 ? 22.098 -4.778 22.868 1.00 76.56 381 ARG A N 1
ATOM 3088 C CA . ARG A 1 381 ? 23.246 -4.260 22.108 1.00 76.56 381 ARG A CA 1
ATOM 3089 C C . ARG A 1 381 ? 24.562 -4.350 22.882 1.00 76.56 381 ARG A C 1
ATOM 3091 O O . ARG A 1 381 ? 25.582 -4.601 22.258 1.00 76.56 381 ARG A O 1
ATOM 3098 N N . ILE A 1 382 ? 24.548 -4.099 24.192 1.00 77.62 382 ILE A N 1
ATOM 3099 C CA . ILE A 1 382 ? 25.752 -4.159 25.040 1.00 77.62 382 ILE A CA 1
ATOM 3100 C C . ILE A 1 382 ? 26.214 -5.609 25.187 1.00 77.62 382 ILE A C 1
ATOM 3102 O O . ILE A 1 382 ? 27.397 -5.899 25.066 1.00 77.62 382 ILE A O 1
ATOM 3106 N N . GLU A 1 383 ? 25.273 -6.516 25.426 1.00 85.81 383 GLU A N 1
ATOM 3107 C CA . GLU A 1 383 ? 25.568 -7.928 25.671 1.00 85.81 383 GLU A CA 1
ATOM 3108 C C . GLU A 1 383 ? 25.853 -8.710 24.382 1.00 85.81 383 GLU A C 1
ATOM 3110 O O . GLU A 1 383 ? 26.537 -9.727 24.416 1.00 85.81 383 GLU A O 1
ATOM 3115 N N . ASN A 1 384 ? 25.332 -8.251 23.240 1.00 85.75 384 ASN A N 1
ATOM 3116 C CA . ASN A 1 384 ? 25.401 -8.956 21.960 1.00 85.75 384 ASN A CA 1
ATOM 3117 C C . ASN A 1 384 ? 25.785 -7.993 20.822 1.00 85.75 384 ASN A C 1
ATOM 3119 O O . ASN A 1 384 ? 25.061 -7.862 19.834 1.00 85.75 384 ASN A O 1
ATOM 3123 N N . GLU A 1 385 ? 26.914 -7.293 20.962 1.00 70.81 385 GLU A N 1
ATOM 3124 C CA . GLU A 1 385 ? 27.337 -6.210 20.059 1.00 70.81 385 GLU A CA 1
ATOM 3125 C C . GLU A 1 385 ? 27.549 -6.663 18.606 1.00 70.81 385 GLU A C 1
ATOM 3127 O O . GLU A 1 385 ? 27.041 -6.017 17.684 1.00 70.81 385 GLU A O 1
ATOM 3132 N N . GLU A 1 386 ? 28.247 -7.782 18.385 1.00 79.94 386 GLU A N 1
ATOM 3133 C CA . GLU A 1 386 ? 28.467 -8.328 17.036 1.00 79.94 386 GLU A CA 1
ATOM 3134 C C . GLU A 1 386 ? 27.145 -8.709 16.373 1.00 79.94 386 GLU A C 1
ATOM 3136 O O . GLU A 1 386 ? 26.890 -8.367 15.214 1.00 79.94 386 GLU A O 1
ATOM 3141 N N . LEU A 1 387 ? 26.263 -9.361 17.136 1.00 79.75 387 LEU A N 1
ATOM 3142 C CA . LEU A 1 387 ? 24.957 -9.768 16.646 1.00 79.75 387 LEU A CA 1
ATOM 3143 C C . LEU A 1 387 ? 24.115 -8.533 16.322 1.00 79.75 387 LEU A C 1
ATOM 3145 O O . LEU A 1 387 ? 23.637 -8.409 15.200 1.00 79.75 387 LEU A O 1
ATOM 3149 N N . TYR A 1 388 ? 23.998 -7.573 17.239 1.00 80.81 388 TYR A N 1
ATOM 3150 C CA . TYR A 1 388 ? 23.267 -6.324 17.017 1.00 80.81 388 TYR A CA 1
ATOM 3151 C C . TYR A 1 388 ? 23.786 -5.559 15.790 1.00 80.81 388 TYR A C 1
ATOM 3153 O O . TYR A 1 388 ? 22.997 -5.091 14.963 1.00 80.81 388 TYR A O 1
ATOM 3161 N N . SER A 1 389 ? 25.107 -5.473 15.632 1.00 71.62 389 SER A N 1
ATOM 3162 C CA . SER A 1 389 ? 25.751 -4.787 14.509 1.00 71.62 389 SER A CA 1
ATOM 3163 C C . SER A 1 389 ? 25.507 -5.499 13.180 1.00 71.62 389 SER A C 1
ATOM 3165 O O . SER A 1 389 ? 25.264 -4.826 12.180 1.00 71.62 389 SER A O 1
ATOM 3167 N N . SER A 1 390 ? 25.447 -6.837 13.165 1.00 81.62 390 SER A N 1
ATOM 3168 C CA . SER A 1 390 ? 25.089 -7.612 11.964 1.00 81.62 390 SER A CA 1
ATOM 3169 C C . SER A 1 390 ? 23.672 -7.313 11.449 1.00 81.62 390 SER A C 1
ATOM 3171 O O . SER A 1 390 ? 23.396 -7.437 10.253 1.00 81.62 390 SER A O 1
ATOM 3173 N N . TYR A 1 391 ? 22.780 -6.854 12.335 1.00 75.56 391 TYR A N 1
ATOM 3174 C CA . TYR A 1 391 ? 21.419 -6.435 11.990 1.00 75.56 391 TYR A CA 1
ATOM 3175 C C . TYR A 1 391 ? 21.292 -4.934 11.691 1.00 75.56 391 TYR A C 1
ATOM 3177 O O . TYR A 1 391 ? 20.229 -4.486 11.251 1.00 75.56 391 TYR A O 1
ATOM 3185 N N . CYS A 1 392 ? 22.353 -4.144 11.870 1.00 66.56 392 CYS A N 1
ATOM 3186 C CA . CYS A 1 392 ? 22.363 -2.728 11.521 1.00 66.56 392 CYS A CA 1
ATOM 3187 C C . CYS A 1 392 ? 22.829 -2.533 10.072 1.00 66.56 392 CYS A C 1
ATOM 3189 O O . CYS A 1 392 ? 23.873 -3.033 9.668 1.00 66.56 392 CYS A O 1
ATOM 3191 N N . LYS A 1 393 ? 22.071 -1.768 9.274 1.00 65.62 393 LYS A N 1
ATOM 3192 C CA . LYS A 1 393 ? 22.447 -1.422 7.892 1.00 65.62 393 LYS A CA 1
ATOM 3193 C C . LYS A 1 393 ? 22.576 0.091 7.718 1.00 65.62 393 LYS A C 1
ATOM 3195 O O . LYS A 1 393 ? 21.742 0.826 8.257 1.00 65.62 393 LYS A O 1
ATOM 3200 N N . PRO A 1 394 ? 23.580 0.566 6.959 1.00 49.53 394 PRO A N 1
ATOM 3201 C CA . PRO A 1 394 ? 23.756 1.989 6.713 1.00 49.53 394 PRO A CA 1
ATOM 3202 C C . PRO A 1 394 ? 22.555 2.554 5.946 1.00 49.53 394 PRO A C 1
ATOM 3204 O O . PRO A 1 394 ? 22.029 1.931 5.024 1.00 49.53 394 PRO A O 1
ATOM 3207 N N . LYS A 1 395 ? 22.111 3.749 6.345 1.00 62.38 395 LYS A N 1
ATOM 3208 C CA . LYS A 1 395 ? 20.996 4.478 5.732 1.00 62.38 395 LYS A CA 1
ATOM 3209 C C . LYS A 1 395 ? 21.411 5.931 5.526 1.00 62.38 395 LYS A C 1
ATOM 3211 O O . LYS A 1 395 ? 21.676 6.625 6.506 1.00 62.38 395 LYS A O 1
ATOM 3216 N N . GLN A 1 396 ? 21.425 6.395 4.278 1.00 45.28 396 GLN A N 1
ATOM 3217 C CA . GLN A 1 396 ? 21.551 7.822 3.980 1.00 45.28 396 GLN A CA 1
ATOM 3218 C C . GLN A 1 396 ? 20.267 8.559 4.379 1.00 45.28 396 GLN A C 1
ATOM 3220 O O . GLN A 1 396 ? 19.158 8.045 4.215 1.00 45.28 396 GLN A O 1
ATOM 3225 N N . ARG A 1 397 ? 20.425 9.752 4.955 1.00 42.94 397 ARG A N 1
ATOM 3226 C CA . ARG A 1 397 ? 19.329 10.647 5.338 1.00 42.94 397 ARG A CA 1
ATOM 3227 C C . ARG A 1 397 ? 19.476 11.960 4.582 1.00 42.94 397 ARG A C 1
ATOM 3229 O O . ARG A 1 397 ? 20.595 12.435 4.411 1.00 42.94 397 ARG A O 1
ATOM 3236 N N . GLU A 1 398 ? 18.352 12.537 4.174 1.00 57.81 398 GLU A N 1
ATOM 3237 C CA . GLU A 1 398 ? 18.307 13.905 3.660 1.00 57.81 398 GLU A CA 1
ATOM 3238 C C . GLU A 1 398 ? 18.715 14.908 4.744 1.00 57.81 398 GLU A C 1
ATOM 3240 O O . GLU A 1 398 ? 18.592 14.636 5.945 1.00 57.81 398 GLU A O 1
ATOM 3245 N N . ALA A 1 399 ? 19.194 16.076 4.313 1.00 43.28 399 ALA A N 1
ATOM 3246 C CA . ALA A 1 399 ? 19.520 17.162 5.219 1.00 43.28 399 ALA A CA 1
ATOM 3247 C C . ALA A 1 399 ? 18.262 17.577 5.996 1.00 43.28 399 ALA A C 1
ATOM 3249 O O . ALA A 1 399 ? 17.279 18.055 5.437 1.00 43.28 399 ALA A O 1
ATOM 3250 N N . SER A 1 400 ? 18.309 17.386 7.307 1.00 52.94 400 SER A N 1
ATOM 3251 C CA . SER A 1 400 ? 17.253 17.764 8.237 1.00 52.94 400 SER A CA 1
ATOM 3252 C C . SER A 1 400 ? 17.862 18.606 9.341 1.00 52.94 400 SER A C 1
ATOM 3254 O O . SER A 1 400 ? 18.926 18.254 9.857 1.00 52.94 400 SER A O 1
ATOM 3256 N N . ILE A 1 401 ? 17.178 19.665 9.758 1.00 51.59 401 ILE A N 1
ATOM 3257 C CA . ILE A 1 401 ? 17.567 20.388 10.965 1.00 51.59 401 ILE A CA 1
ATOM 3258 C C . ILE A 1 401 ? 16.984 19.679 12.189 1.00 51.59 401 ILE A C 1
ATOM 3260 O O . ILE A 1 401 ? 15.810 19.312 12.218 1.00 51.59 401 ILE A O 1
ATOM 3264 N N . VAL A 1 402 ? 17.817 19.475 13.206 1.00 49.12 402 VAL A N 1
ATOM 3265 C CA . VAL A 1 402 ? 17.381 18.997 14.519 1.00 49.12 402 VAL A CA 1
ATOM 3266 C C . VAL A 1 402 ? 17.582 20.145 15.493 1.00 49.12 402 VAL A C 1
ATOM 3268 O O . VAL A 1 402 ? 18.708 20.458 15.866 1.00 49.12 402 VAL A O 1
ATOM 3271 N N . VAL A 1 403 ? 16.484 20.782 15.891 1.00 59.19 403 VAL A N 1
ATOM 3272 C CA . VAL A 1 403 ? 16.505 21.845 16.898 1.00 59.19 403 VAL A CA 1
ATOM 3273 C C . VAL A 1 403 ? 16.447 21.192 18.275 1.00 59.19 403 VAL A C 1
ATOM 3275 O O . VAL A 1 403 ? 15.461 20.538 18.615 1.00 59.19 403 VAL A O 1
ATOM 3278 N N . LYS A 1 404 ? 17.512 21.348 19.065 1.00 56.53 404 LYS A N 1
ATOM 3279 C CA . LYS A 1 404 ? 17.560 20.931 20.471 1.00 56.53 404 LYS A CA 1
ATOM 3280 C C . LYS A 1 404 ? 17.742 22.166 21.337 1.00 56.53 404 LYS A C 1
ATOM 3282 O O . LYS A 1 404 ? 18.624 22.976 21.069 1.00 56.53 404 LYS A O 1
ATOM 3287 N N . ARG A 1 405 ? 16.919 22.304 22.375 1.00 60.12 405 ARG A N 1
ATOM 3288 C CA . ARG A 1 405 ? 17.131 23.326 23.399 1.00 60.12 405 ARG A CA 1
ATOM 3289 C C . ARG A 1 405 ? 18.262 22.851 24.303 1.00 60.12 405 ARG A C 1
ATOM 3291 O O . ARG A 1 405 ? 18.180 21.756 24.854 1.00 60.12 405 ARG A O 1
ATOM 3298 N N . ASN A 1 406 ? 19.301 23.663 24.449 1.00 64.00 406 ASN A N 1
ATOM 3299 C CA . ASN A 1 406 ? 20.338 23.418 25.441 1.00 64.00 406 ASN A CA 1
ATOM 3300 C C . ASN A 1 406 ? 19.755 23.774 26.808 1.00 64.00 406 ASN A C 1
ATOM 3302 O O . ASN A 1 406 ? 19.691 24.945 27.177 1.00 64.00 406 ASN A O 1
ATOM 3306 N N . ILE A 1 407 ? 19.261 22.776 27.532 1.00 50.88 407 ILE A N 1
ATOM 3307 C CA . ILE A 1 407 ? 18.906 22.950 28.936 1.00 50.88 407 ILE A CA 1
ATOM 3308 C C . ILE A 1 407 ? 20.237 22.954 29.682 1.00 50.88 407 ILE A C 1
ATOM 3310 O O . ILE A 1 407 ? 20.913 21.929 29.742 1.00 50.88 407 ILE A O 1
ATOM 3314 N N . LYS A 1 408 ? 20.660 24.114 30.192 1.00 45.84 408 LYS A N 1
ATOM 3315 C CA . LYS A 1 408 ? 21.663 24.111 31.255 1.00 45.84 408 LYS A CA 1
ATOM 3316 C C . LYS A 1 408 ? 20.968 23.508 32.464 1.00 45.84 408 LYS A C 1
ATOM 3318 O O . LYS A 1 408 ? 20.027 24.107 32.976 1.00 45.84 408 LYS A O 1
ATOM 3323 N N . GLU A 1 409 ? 21.401 22.325 32.878 1.00 36.00 409 GLU A N 1
ATOM 3324 C CA . GLU A 1 409 ? 21.165 21.876 34.243 1.00 36.00 409 GLU A CA 1
ATOM 3325 C C . GLU A 1 409 ? 21.760 22.962 35.147 1.00 36.00 409 GLU A C 1
ATOM 3327 O O . GLU A 1 409 ? 22.975 23.166 35.181 1.00 36.00 409 GLU A O 1
ATOM 3332 N N . GLN A 1 410 ? 20.892 23.752 35.780 1.00 34.75 410 GLN A N 1
ATOM 3333 C CA . GLN A 1 410 ? 21.278 24.507 36.960 1.00 34.75 410 GLN A CA 1
ATOM 3334 C C . GLN A 1 410 ? 21.520 23.457 38.040 1.00 34.75 410 GLN A C 1
ATOM 3336 O O . GLN A 1 410 ? 20.585 22.976 38.671 1.00 34.75 410 GLN A O 1
ATOM 3341 N N . TYR A 1 411 ? 22.774 23.029 38.157 1.00 34.38 411 TYR A N 1
ATOM 3342 C CA . TYR A 1 411 ? 23.272 22.494 39.411 1.00 34.38 411 TYR A CA 1
ATOM 3343 C C . TYR A 1 411 ? 23.351 23.691 40.361 1.00 34.38 411 TYR A C 1
ATOM 3345 O O . TYR A 1 411 ? 24.262 24.511 40.224 1.00 34.38 411 TYR A O 1
ATOM 3353 N N . ASP A 1 412 ? 22.349 23.823 41.227 1.00 34.75 412 ASP A N 1
ATOM 3354 C CA . ASP A 1 412 ? 22.571 24.390 42.559 1.00 34.75 412 ASP A CA 1
ATOM 3355 C C . ASP A 1 412 ? 23.236 23.324 43.441 1.00 34.75 412 ASP A C 1
ATOM 3357 O O . ASP A 1 412 ? 22.827 22.137 43.345 1.00 34.75 412 ASP A O 1
#

Solvent-accessible surface area (backbone atoms only — not comparable to full-atom values): 24314 Å² total; per-residue (Å²): 88,71,48,37,23,42,25,47,20,53,10,66,32,98,91,21,23,43,43,31,24,38,30,38,46,68,48,100,80,75,45,75,43,82,38,59,43,98,87,66,43,57,28,56,40,25,64,32,38,101,46,99,84,32,32,30,55,46,93,73,43,72,83,48,52,69,61,33,32,34,36,32,33,57,49,41,85,51,58,52,78,24,38,50,39,26,22,38,57,79,44,72,46,73,42,98,56,94,63,75,61,32,61,76,57,54,62,70,54,37,56,87,82,66,78,48,68,82,88,40,85,60,66,50,42,44,59,83,60,39,81,80,35,74,56,39,66,46,31,39,75,50,74,45,36,28,39,49,73,44,68,94,41,104,62,68,41,47,32,38,39,34,27,48,87,89,41,76,45,72,28,46,53,31,22,55,69,58,49,55,51,39,75,75,43,44,77,72,29,63,62,42,86,62,49,35,39,22,36,32,56,46,71,81,52,98,60,28,24,41,44,30,34,25,17,77,45,67,37,58,54,60,61,58,76,57,67,79,80,70,88,52,70,70,58,57,45,41,71,78,18,82,40,49,91,53,82,84,47,75,68,56,53,54,53,50,54,53,42,53,76,70,66,57,50,68,71,57,50,23,62,76,62,27,31,54,60,69,63,53,56,54,48,43,56,73,70,66,64,74,81,71,99,83,64,88,78,91,79,83,78,80,89,75,71,91,79,70,58,90,90,70,67,64,78,74,49,57,61,55,49,54,52,48,50,54,51,50,53,52,49,53,54,52,52,48,56,52,49,52,55,49,51,54,50,50,55,50,29,62,78,68,72,42,56,64,49,78,56,101,88,49,76,48,73,60,75,80,93,71,93,74,94,73,85,61,65,65,62,48,35,72,79,35,44,70,62,47,51,72,73,58,73,94,74,91,74,77,97,71,90,82,89,74,83,84,76,76,79,79,80,125

pLDDT: mean 79.5, std 18.5, range [29.45, 98.56]

Secondary structure (DSSP, 8-state):
--EEEEEEEEEEETTEEEEEEE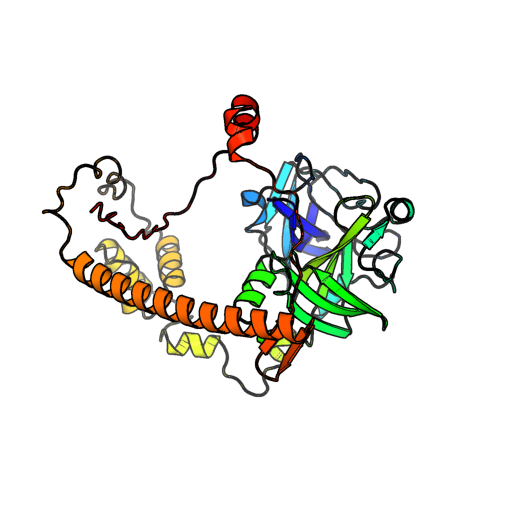EEEE-TTS-EEE-B-TTSSBPEEEE--SSTT-PBPHHHHTT--TTSEEEEES-EE--BTTBTTEEE-SEEEEE------SHHHHHTTS--S-SSGGGSSSSEEEHHHHTT---SEEEE--SSEEEEEE-SSSS-EEEEEEEETTEEEEEEB--HHHHHHHHH-GGGGSSBSS-EEEEEEEEEETTEEEEEEEEEE--TGGGTTT-SS---HHHHHHHH-TTTTPPPPHHHHHHHHHHHHTT--HHHHHHHHT--HHHHHHHHHHTT----TTSPPTT--STT-TT--GGG--TTHHHHHHHHHHHHHHHHHHHHHHHHHHHHHHHHHHHTT-SEEE-SS-EEE-----------HHHHHHHTHHHHHHT---------------------

Mean predicted aligned error: 18.72 Å

Foldseek 3Di:
DKWKFFWFFFFDDPQATWTKGFTWDADPVRDIDFDADPVGAGQMATEFDPDPQRGDHHVQRVPDDHRFMKMFAPWDFDADQLRRRYIYGPHIDGDPDDDALAPVVVVSNFDPDDQDDQPDLDQWDFLVSSNVHNHFKGKHKFQKKAWDWQPVDPDIFIWMWTHGNNRIDIATEGGPVVVVVCVVCVPVRRTDHTKMFIKGFDDDDPRITGIHRRGIRDHPCNVVVPPPDDDDPVVVLCVQQVCEVPDQDPVNLVVLLVCVVVVNDLVVNCVVRSYDSVVSVVSCVVNVVPDDDPDDDPPDPDDPPPPDPPVDDDPVVVVVVVVVVVVVVVVVVVVVVVVVVVVVVQVVCVVVVNQWDDDPVDIDGDDDDDDDDDDPLPVCCVVPVVVNVVPDDDDDDDDDDDDDDPDPPPPD